Protein AF-0000000085119712 (afdb_homodimer)

Structure (mmCIF, N/CA/C/O backbone):
data_AF-0000000085119712-model_v1
#
loop_
_entity.id
_entity.type
_entity.pdbx_description
1 polymer 'Uroporphyrinogen III synthase HEM4'
#
loop_
_atom_site.group_PDB
_atom_site.id
_atom_site.type_symbol
_atom_site.label_atom_id
_atom_site.label_alt_id
_atom_site.label_comp_id
_atom_site.label_asym_id
_atom_site.label_entity_id
_atom_site.label_seq_id
_atom_site.pdbx_PDB_ins_code
_atom_site.Cartn_x
_atom_site.Cartn_y
_atom_site.Cartn_z
_atom_site.occupancy
_atom_site.B_iso_or_equiv
_atom_site.auth_seq_id
_atom_site.auth_comp_id
_atom_site.auth_asym_id
_atom_site.auth_atom_id
_atom_site.pdbx_PDB_model_num
ATOM 1 N N . MET A 1 1 ? 1.287 48.594 18.984 1 73.12 1 MET A N 1
ATOM 2 C CA . MET A 1 1 ? 0.459 49.469 19.797 1 73.12 1 MET A CA 1
ATOM 3 C C . MET A 1 1 ? 0.789 50.938 19.531 1 73.12 1 MET A C 1
ATOM 5 O O . MET A 1 1 ? 0.25 51.812 20.188 1 73.12 1 MET A O 1
ATOM 9 N N . GLY A 1 2 ? 1.548 51.188 18.562 1 82.94 2 GLY A N 1
ATOM 10 C CA . GLY A 1 2 ? 1.907 52.531 18.125 1 82.94 2 GLY A CA 1
ATOM 11 C C . GLY A 1 2 ? 2.604 53.344 19.219 1 82.94 2 GLY A C 1
ATOM 12 O O . GLY A 1 2 ? 2.367 54.531 19.344 1 82.94 2 GLY A O 1
ATOM 13 N N . LEU A 1 3 ? 3.219 52.688 20.141 1 87.19 3 LEU A N 1
ATOM 14 C CA . LEU A 1 3 ? 3.854 53.312 21.281 1 87.19 3 LEU A CA 1
ATOM 15 C C . LEU A 1 3 ? 4.762 54.469 20.859 1 87.19 3 LEU A C 1
ATOM 17 O O . LEU A 1 3 ? 4.699 55.562 21.422 1 87.19 3 LEU A O 1
ATOM 21 N N . LYS A 1 4 ? 5.562 54.25 19.859 1 89.94 4 LYS A N 1
ATOM 22 C CA . LYS A 1 4 ? 6.496 55.25 19.391 1 89.94 4 LYS A CA 1
ATOM 23 C C . LYS A 1 4 ? 5.754 56.5 18.891 1 89.94 4 LYS A C 1
ATOM 25 O O . LYS A 1 4 ? 6.109 57.625 19.25 1 89.94 4 LYS A O 1
ATOM 30 N N . ARG A 1 5 ? 4.758 56.312 18.172 1 91.12 5 ARG A N 1
ATOM 31 C CA . ARG A 1 5 ? 3.977 57.406 17.625 1 91.12 5 ARG A CA 1
ATOM 32 C C . ARG A 1 5 ? 3.258 58.156 18.734 1 91.12 5 ARG A C 1
ATOM 34 O O . ARG A 1 5 ? 3.168 59.406 18.688 1 91.12 5 ARG A O 1
ATOM 41 N N . TYR A 1 6 ? 2.777 57.406 19.672 1 91.56 6 TYR A N 1
ATOM 42 C CA . TYR A 1 6 ? 2.072 58.031 20.797 1 91.56 6 TYR A CA 1
ATOM 43 C C . TYR A 1 6 ? 3.006 58.938 21.594 1 91.56 6 TYR A C 1
ATOM 45 O O . TYR A 1 6 ? 2.654 60.062 21.938 1 91.56 6 TYR A O 1
ATOM 53 N N . ILE A 1 7 ? 4.223 58.438 21.875 1 91.44 7 ILE A N 1
ATOM 54 C CA . ILE A 1 7 ? 5.191 59.188 22.672 1 91.44 7 ILE A CA 1
ATOM 55 C C . ILE A 1 7 ? 5.594 60.469 21.922 1 91.44 7 ILE A C 1
ATOM 57 O O . ILE A 1 7 ? 5.582 61.562 22.5 1 91.44 7 ILE A O 1
ATOM 61 N N . VAL A 1 8 ? 5.852 60.312 20.672 1 92.19 8 VAL A N 1
ATOM 62 C CA . VAL A 1 8 ? 6.293 61.469 19.875 1 92.19 8 VAL A CA 1
ATOM 63 C C . VAL A 1 8 ? 5.176 62.5 19.812 1 92.19 8 VAL A C 1
ATOM 65 O O . VAL A 1 8 ? 5.414 63.688 20.031 1 92.19 8 VAL A O 1
ATOM 68 N N . SER A 1 9 ? 3.982 62 19.578 1 92.12 9 SER A N 1
ATOM 69 C CA . SER A 1 9 ? 2.848 62.906 19.453 1 92.12 9 SER A CA 1
ATOM 70 C C . SER A 1 9 ? 2.568 63.625 20.781 1 92.12 9 SER A C 1
ATOM 72 O O . SER A 1 9 ? 2.275 64.812 20.797 1 92.12 9 SER A O 1
ATOM 74 N N . THR A 1 10 ? 2.723 62.938 21.875 1 93.12 10 THR A N 1
ATOM 75 C CA . THR A 1 10 ? 2.416 63.531 23.172 1 93.12 10 THR A CA 1
ATOM 76 C C . THR A 1 10 ? 3.512 64.5 23.578 1 93.12 10 THR A C 1
ATOM 78 O O . THR A 1 10 ? 3.23 65.562 24.203 1 93.12 10 THR A O 1
ATOM 81 N N . VAL A 1 11 ? 4.734 64.25 23.266 1 92.81 11 VAL A N 1
ATOM 82 C CA . VAL A 1 11 ? 5.836 65.188 23.578 1 92.81 11 VAL A CA 1
ATOM 83 C C . VAL A 1 11 ? 5.684 66.438 22.766 1 92.81 11 VAL A C 1
ATOM 85 O O . VAL A 1 11 ? 5.828 67.562 23.297 1 92.81 11 VAL A O 1
ATOM 88 N N . ILE A 1 12 ? 5.293 66.312 21.547 1 93.69 12 ILE A N 1
ATOM 89 C CA . ILE A 1 12 ? 5.059 67.5 20.703 1 93.69 12 ILE A CA 1
ATOM 90 C C . ILE A 1 12 ? 3.891 68.312 21.266 1 93.69 12 ILE A C 1
ATOM 92 O O . ILE A 1 12 ? 3.977 69.562 21.375 1 93.69 12 ILE A O 1
ATOM 96 N N . LEU A 1 13 ? 2.863 67.625 21.656 1 93 13 LEU A N 1
ATOM 97 C CA . LEU A 1 13 ? 1.686 68.312 22.219 1 93 13 LEU A CA 1
ATOM 98 C C . LEU A 1 13 ? 2.025 69 23.516 1 93 13 LEU A C 1
ATOM 100 O O . LEU A 1 13 ? 1.56 70.125 23.75 1 93 13 LEU A O 1
ATOM 104 N N . ALA A 1 14 ? 2.879 68.438 24.281 1 92.25 14 ALA A N 1
ATOM 105 C CA . ALA A 1 14 ? 3.291 69.062 25.547 1 92.25 14 ALA A CA 1
ATOM 106 C C . ALA A 1 14 ? 4.098 70.312 25.312 1 92.25 14 ALA A C 1
ATOM 108 O O . ALA A 1 14 ? 3.879 71.312 25.984 1 92.25 14 ALA A O 1
ATOM 109 N N . ILE A 1 15 ? 4.926 70.312 24.359 1 91.81 15 ILE A N 1
ATOM 110 C CA . ILE A 1 15 ? 5.766 71.438 24.031 1 91.81 15 ILE A CA 1
ATOM 111 C C . ILE A 1 15 ? 4.898 72.562 23.484 1 91.81 15 ILE A C 1
ATOM 113 O O . ILE A 1 15 ? 5.035 73.75 23.906 1 91.81 15 ILE A O 1
ATOM 117 N N . LEU A 1 16 ? 3.971 72.25 22.703 1 92.19 16 LEU A N 1
ATOM 118 C CA . LEU A 1 16 ? 3.074 73.25 22.125 1 92.19 16 LEU A CA 1
ATOM 119 C C . LEU A 1 16 ? 2.17 73.812 23.188 1 92.19 16 LEU A C 1
ATOM 121 O O . LEU A 1 16 ? 1.977 75.062 23.219 1 92.19 16 LEU A O 1
ATOM 125 N N . LEU A 1 17 ? 1.695 73 24.031 1 90.88 17 LEU A N 1
ATOM 126 C CA . LEU A 1 17 ? 0.814 73.438 25.109 1 90.88 17 LEU A CA 1
ATOM 127 C C . LEU A 1 17 ? 1.568 74.312 26.078 1 90.88 17 LEU A C 1
ATOM 129 O O . LEU A 1 17 ? 1.065 75.375 26.469 1 90.88 17 LEU A O 1
ATOM 133 N N . PHE A 1 18 ? 2.791 74 26.359 1 88.62 18 PHE A N 1
ATOM 134 C CA . PHE A 1 18 ? 3.6 74.75 27.281 1 88.62 18 PHE A CA 1
ATOM 135 C C . PHE A 1 18 ? 3.971 76.125 26.641 1 88.62 18 PHE A C 1
ATOM 137 O O . PHE A 1 18 ? 3.881 77.188 27.281 1 88.62 18 PHE A O 1
ATOM 144 N N . GLY A 1 19 ? 4.309 76.062 25.484 1 88.81 19 GLY A N 1
ATOM 145 C CA . GLY A 1 19 ? 4.613 77.312 24.766 1 88.81 19 GLY A CA 1
ATOM 146 C C . GLY A 1 19 ? 3.426 78.25 24.656 1 88.81 19 GLY A C 1
ATOM 147 O O . GLY A 1 19 ? 3.559 79.438 24.859 1 88.81 19 GLY A O 1
ATOM 148 N N . PHE A 1 20 ? 2.328 77.625 24.391 1 89.31 20 PHE A N 1
ATOM 149 C CA . PHE A 1 20 ? 1.101 78.438 24.297 1 89.31 20 PHE A CA 1
ATOM 150 C C . PHE A 1 20 ? 0.769 79.062 25.641 1 89.31 20 PHE A C 1
ATOM 152 O O . PHE A 1 20 ? 0.523 80.25 25.703 1 89.31 20 PHE A O 1
ATOM 159 N N . LEU A 1 21 ? 0.922 78.312 26.703 1 88.19 21 LEU A N 1
ATOM 160 C CA . LEU A 1 21 ? 0.616 78.875 28.031 1 88.19 21 LEU A CA 1
ATOM 161 C C . LEU A 1 21 ? 1.631 79.875 28.469 1 88.19 21 LEU A C 1
ATOM 163 O O . LEU A 1 21 ? 1.271 80.875 29.109 1 88.19 21 LEU A O 1
ATOM 167 N N . TYR A 1 22 ? 2.809 79.688 28.016 1 85.88 22 TYR A N 1
ATOM 168 C CA . TYR A 1 22 ? 3.861 80.625 28.359 1 85.88 22 TYR A CA 1
ATOM 169 C C . TYR A 1 22 ? 3.664 82 27.625 1 85.88 22 TYR A C 1
ATOM 171 O O . TYR A 1 22 ? 3.898 83.062 28.188 1 85.88 22 TYR A O 1
ATOM 179 N N . SER A 1 23 ? 3.164 81.875 26.5 1 86.38 23 SER A N 1
ATOM 180 C CA . SER A 1 23 ? 2.959 83.062 25.672 1 86.38 23 SER A CA 1
ATOM 181 C C . SER A 1 23 ? 1.828 83.938 26.219 1 86.38 23 SER A C 1
ATOM 183 O O . SER A 1 23 ? 1.757 85.125 25.938 1 86.38 23 SER A O 1
ATOM 185 N N . LEU A 1 24 ? 1.062 83.312 27 1 84.81 24 LEU A N 1
ATOM 186 C CA . LEU A 1 24 ? -0.079 84.062 27.547 1 84.81 24 LEU A CA 1
ATOM 187 C C . LEU A 1 24 ? 0.337 84.875 28.766 1 84.81 24 LEU A C 1
ATOM 189 O O . LEU A 1 24 ? -0.442 85.688 29.25 1 84.81 24 LEU A O 1
ATOM 193 N N . GLU A 1 25 ? 1.613 84.75 29.188 1 84.69 25 GLU A N 1
ATOM 194 C CA . GLU A 1 25 ? 2.168 85.5 30.312 1 84.69 25 GLU A CA 1
ATOM 195 C C . GLU A 1 25 ? 1.183 85.562 31.469 1 84.69 25 GLU A C 1
ATOM 197 O O . GLU A 1 25 ? 0.851 86.625 31.953 1 84.69 25 GLU A O 1
ATOM 202 N N . LEU A 1 26 ? 0.771 84.438 32.031 1 83.38 26 LEU A N 1
ATOM 203 C CA . LEU A 1 26 ? -0.317 84.312 33 1 83.38 26 LEU A CA 1
ATOM 204 C C . LEU A 1 26 ? 0.149 84.688 34.406 1 83.38 26 LEU A C 1
ATOM 206 O O . LEU A 1 26 ? -0.64 84.625 35.375 1 83.38 26 LEU A O 1
ATOM 210 N N . GLY A 1 27 ? 1.383 85 34.625 1 87 27 GLY A N 1
ATOM 211 C CA . GLY A 1 27 ? 1.903 85.375 35.938 1 87 27 GLY A CA 1
ATOM 212 C C . GLY A 1 27 ? 2.203 84.125 36.812 1 87 27 GLY A C 1
ATOM 213 O O . GLY A 1 27 ? 2.395 83.062 36.281 1 87 27 GLY A O 1
ATOM 214 N N . ASP A 1 28 ? 2.414 84.438 38.094 1 88.81 28 ASP A N 1
ATOM 215 C CA . ASP A 1 28 ? 2.771 83.375 39.031 1 88.81 28 ASP A CA 1
ATOM 216 C C . ASP A 1 28 ? 1.622 83.062 40 1 88.81 28 ASP A C 1
ATOM 218 O O . ASP A 1 28 ? 0.732 83.938 40.188 1 88.81 28 ASP A O 1
ATOM 222 N N . TYR A 1 29 ? 1.614 81.875 40.344 1 84 29 TYR A N 1
ATOM 223 C CA . TYR A 1 29 ? 0.637 81.438 41.344 1 84 29 TYR A CA 1
ATOM 224 C C . TYR A 1 29 ? 1.302 80.625 42.469 1 84 29 TYR A C 1
ATOM 226 O O . TYR A 1 29 ? 2.184 79.812 42.188 1 84 29 TYR A O 1
ATOM 234 N N . GLU A 1 30 ? 0.946 81 43.719 1 86.56 30 GLU A N 1
ATOM 235 C CA . GLU A 1 30 ? 1.506 80.312 44.875 1 86.56 30 GLU A CA 1
ATOM 236 C C . GLU A 1 30 ? 0.535 79.312 45.438 1 86.56 30 GLU A C 1
ATOM 238 O O . GLU A 1 30 ? -0.623 79.625 45.719 1 86.56 30 GLU A O 1
ATOM 243 N N . ILE A 1 31 ? 0.953 78.062 45.531 1 81.25 31 ILE A N 1
ATOM 244 C CA . ILE A 1 31 ? 0.155 77 46.125 1 81.25 31 ILE A CA 1
ATOM 245 C C . ILE A 1 31 ? 0.813 76.562 47.406 1 81.25 31 ILE A C 1
ATOM 247 O O . ILE A 1 31 ? 2.021 76.312 47.469 1 81.25 31 ILE A O 1
ATOM 251 N N . SER A 1 32 ? 0.054 76.562 48.562 1 83 32 SER A N 1
ATOM 252 C CA . SER A 1 32 ? 0.525 76.062 49.844 1 83 32 SER A CA 1
ATOM 253 C C . SER A 1 32 ? -0.053 74.688 50.125 1 83 32 SER A C 1
ATOM 255 O O . SER A 1 32 ? -1.272 74.5 50.188 1 83 32 SER A O 1
ATOM 257 N N . LEU A 1 33 ? 0.921 73.75 50.094 1 78.44 33 LEU A N 1
ATOM 258 C CA . LEU A 1 33 ? 0.519 72.375 50.344 1 78.44 33 LEU A CA 1
ATOM 259 C C . LEU A 1 33 ? 1.268 71.812 51.531 1 78.44 33 LEU A C 1
ATOM 261 O O . LEU A 1 33 ? 2.5 71.75 51.562 1 78.44 33 LEU A O 1
ATOM 265 N N . PHE A 1 34 ? 0.453 71.438 52.531 1 82.25 34 PHE A N 1
ATOM 266 C CA . PHE A 1 34 ? 0.978 70.75 53.719 1 82.25 34 PHE A CA 1
ATOM 267 C C . PHE A 1 34 ? 2.098 71.562 54.375 1 82.25 34 PHE A C 1
ATOM 269 O O . PHE A 1 34 ? 3.145 71.062 54.719 1 82.25 34 PHE A O 1
ATOM 276 N N . GLY A 1 35 ? 2.074 72.75 54.438 1 82.5 35 GLY A N 1
ATOM 277 C CA . GLY A 1 35 ? 3.033 73.562 55.094 1 82.5 35 GLY A CA 1
ATOM 278 C C . GLY A 1 35 ? 4.125 74.062 54.156 1 82.5 35 GLY A C 1
ATOM 279 O O . GLY A 1 35 ? 4.969 74.875 54.562 1 82.5 35 GLY A O 1
ATOM 280 N N . TYR A 1 36 ? 4.191 73.562 53.031 1 87.38 36 TYR A N 1
ATOM 281 C CA . TYR A 1 36 ? 5.16 74 52.031 1 87.38 36 TYR A CA 1
ATOM 282 C C . TYR A 1 36 ? 4.496 74.875 51 1 87.38 36 TYR A C 1
ATOM 284 O O . TYR A 1 36 ? 3.408 74.625 50.5 1 87.38 36 TYR A O 1
ATOM 292 N N . SER A 1 37 ? 5.055 76.125 50.875 1 88.38 37 SER A N 1
ATOM 293 C CA . SER A 1 37 ? 4.52 77.062 49.906 1 88.38 37 SER A CA 1
ATOM 294 C C . SER A 1 37 ? 5.469 77.25 48.719 1 88.38 37 SER A C 1
ATOM 296 O O . SER A 1 37 ? 6.672 77.438 48.875 1 88.38 37 SER A O 1
ATOM 298 N N . GLN A 1 38 ? 4.961 77 47.469 1 88.31 38 GLN A N 1
ATOM 299 C CA . GLN A 1 38 ? 5.766 77.062 46.25 1 88.31 38 GLN A CA 1
ATOM 300 C C . GLN A 1 38 ? 5.121 78.062 45.25 1 88.31 38 GLN A C 1
ATOM 302 O O . GLN A 1 38 ? 3.934 77.938 44.938 1 88.31 38 GLN A O 1
ATOM 307 N N . ILE A 1 39 ? 5.914 79 44.812 1 90.81 39 ILE A N 1
ATOM 308 C CA . ILE A 1 39 ? 5.465 79.938 43.781 1 90.81 39 ILE A CA 1
ATOM 309 C C . ILE A 1 39 ? 5.996 79.5 42.406 1 90.81 39 ILE A C 1
ATOM 311 O O . ILE A 1 39 ? 7.211 79.438 42.219 1 90.81 39 ILE A O 1
ATOM 315 N N . LEU A 1 40 ? 5.039 79.125 41.562 1 89.38 40 LEU A N 1
ATOM 316 C CA . LEU A 1 40 ? 5.398 78.812 40.188 1 89.38 40 LEU A CA 1
ATOM 317 C C . LEU A 1 40 ? 4.531 79.562 39.188 1 89.38 40 LEU A C 1
ATOM 319 O O . LEU A 1 40 ? 3.443 80 39.531 1 89.38 40 LEU A O 1
ATOM 323 N N . PRO A 1 41 ? 5.18 79.625 37.906 1 88.88 41 PRO A N 1
ATOM 324 C CA . PRO A 1 41 ? 4.324 80.188 36.875 1 88.88 41 PRO A CA 1
ATOM 325 C C . PRO A 1 41 ? 3.043 79.375 36.656 1 88.88 41 PRO A C 1
ATOM 327 O O . PRO A 1 41 ? 3.059 78.125 36.75 1 88.88 41 PRO A O 1
ATOM 330 N N . VAL A 1 42 ? 1.907 80.125 36.438 1 84.5 42 VAL A N 1
ATOM 331 C CA . VAL A 1 42 ? 0.614 79.438 36.188 1 84.5 42 VAL A CA 1
ATOM 332 C C . VAL A 1 42 ? 0.735 78.438 35.062 1 84.5 42 VAL A C 1
ATOM 334 O O . VAL A 1 42 ? 0.124 77.375 35.125 1 84.5 42 VAL A O 1
ATOM 337 N N . SER A 1 43 ? 1.583 78.812 34.156 1 86.12 43 SER A N 1
ATOM 338 C CA . SER A 1 43 ? 1.785 77.875 33.031 1 86.12 43 SER A CA 1
ATOM 339 C C . SER A 1 43 ? 2.332 76.562 33.469 1 86.12 43 SER A C 1
ATOM 341 O O . SER A 1 43 ? 1.95 75.5 32.938 1 86.12 43 SER A O 1
ATOM 343 N N . VAL A 1 44 ? 3.051 76.5 34.5 1 88.81 44 VAL A N 1
ATOM 344 C CA . VAL A 1 44 ? 3.652 75.312 35 1 88.81 44 VAL A CA 1
ATOM 345 C C . VAL A 1 44 ? 2.604 74.5 35.781 1 88.81 44 VAL A C 1
ATOM 347 O O . VAL A 1 44 ? 2.518 73.25 35.625 1 88.81 44 VAL A O 1
ATOM 350 N N . TRP A 1 45 ? 1.756 75.125 36.469 1 86.38 45 TRP A N 1
ATOM 351 C CA . TRP A 1 45 ? 0.715 74.438 37.219 1 86.38 45 TRP A CA 1
ATOM 352 C C . TRP A 1 45 ? -0.285 73.75 36.281 1 86.38 45 TRP A C 1
ATOM 354 O O . TRP A 1 45 ? -0.763 72.688 36.562 1 86.38 45 TRP A O 1
ATOM 364 N N . ILE A 1 46 ? -0.52 74.375 35.188 1 86.44 46 ILE A N 1
ATOM 365 C CA . ILE A 1 46 ? -1.518 73.875 34.25 1 86.44 46 ILE A CA 1
ATOM 366 C C . ILE A 1 46 ? -0.98 72.625 33.531 1 86.44 46 ILE A C 1
ATOM 368 O O . ILE A 1 46 ? -1.724 71.688 33.281 1 86.44 46 ILE A O 1
ATOM 372 N N . ILE A 1 47 ? 0.251 72.5 33.406 1 91.25 47 ILE A N 1
ATOM 373 C CA . ILE A 1 47 ? 0.799 71.438 32.562 1 91.25 47 ILE A CA 1
ATOM 374 C C . ILE A 1 47 ? 1.141 70.25 33.438 1 91.25 47 ILE A C 1
ATOM 376 O O . ILE A 1 47 ? 1.291 69.125 32.938 1 91.25 47 ILE A O 1
ATOM 380 N N . LEU A 1 48 ? 1.225 70.375 34.688 1 90.75 48 LEU A N 1
ATOM 381 C CA . LEU A 1 48 ? 1.688 69.312 35.594 1 90.75 48 LEU A CA 1
ATOM 382 C C . LEU A 1 48 ? 0.766 68.125 35.5 1 90.75 48 LEU A C 1
ATOM 384 O O . LEU A 1 48 ? 1.229 67 35.344 1 90.75 48 LEU A O 1
ATOM 388 N N . PRO A 1 49 ? -0.593 68.312 35.531 1 91 49 PRO A N 1
ATOM 389 C CA . PRO A 1 49 ? -1.469 67.125 35.406 1 91 49 PRO A CA 1
ATOM 390 C C . PRO A 1 49 ? -1.374 66.438 34.062 1 91 49 PRO A C 1
ATOM 392 O O . PRO A 1 49 ? -1.487 65.25 33.938 1 91 49 PRO A O 1
ATOM 395 N N . PHE A 1 50 ? -1.178 67.25 33.125 1 92.81 50 PHE A N 1
ATOM 396 C CA . PHE A 1 50 ? -0.985 66.75 31.766 1 92.81 50 PHE A CA 1
ATOM 397 C C . PHE A 1 50 ? 0.222 65.812 31.719 1 92.81 50 PHE A C 1
ATOM 399 O O . PHE A 1 50 ? 0.132 64.688 31.188 1 92.81 50 PHE A O 1
ATOM 406 N N . LEU A 1 51 ? 1.34 66.188 32.312 1 93.69 51 LEU A N 1
ATOM 407 C CA . LEU A 1 51 ? 2.566 65.375 32.312 1 93.69 51 LEU A CA 1
ATOM 408 C C . LEU A 1 51 ? 2.406 64.125 33.125 1 93.69 51 LEU A C 1
ATOM 410 O O . LEU A 1 51 ? 2.908 63.062 32.719 1 93.69 51 LEU A O 1
ATOM 414 N N . PHE A 1 52 ? 1.696 64.25 34.156 1 93.06 52 PHE A N 1
ATOM 415 C CA . PHE A 1 52 ? 1.447 63.094 35 1 93.06 52 PHE A CA 1
ATOM 416 C C . PHE A 1 52 ? 0.658 62.031 34.219 1 93.06 52 PHE A C 1
ATOM 418 O O . PHE A 1 52 ? 1.022 60.844 34.219 1 93.06 52 PHE A O 1
ATOM 425 N N . LEU A 1 53 ? -0.344 62.469 33.562 1 93.81 53 LEU A N 1
ATOM 426 C CA . LEU A 1 53 ? -1.16 61.531 32.781 1 93.81 53 LEU A CA 1
ATOM 427 C C . LEU A 1 53 ? -0.355 60.906 31.641 1 93.81 53 LEU A C 1
ATOM 429 O O . LEU A 1 53 ? -0.498 59.719 31.344 1 93.81 53 LEU A O 1
ATOM 433 N N . ALA A 1 54 ? 0.419 61.719 31.047 1 94.31 54 ALA A N 1
ATOM 434 C CA . ALA A 1 54 ? 1.242 61.219 29.938 1 94.31 54 ALA A CA 1
ATOM 435 C C . ALA A 1 54 ? 2.17 60.094 30.406 1 94.31 54 ALA A C 1
ATOM 437 O O . ALA A 1 54 ? 2.258 59.062 29.766 1 94.31 54 ALA A O 1
ATOM 438 N N . ILE A 1 55 ? 2.805 60.219 31.547 1 94.25 55 ILE A N 1
ATOM 439 C CA . ILE A 1 55 ? 3.729 59.219 32.062 1 94.25 55 ILE A CA 1
ATOM 440 C C . ILE A 1 55 ? 2.965 57.969 32.438 1 94.25 55 ILE A C 1
ATOM 442 O O . ILE A 1 55 ? 3.404 56.844 32.125 1 94.25 55 ILE A O 1
ATOM 446 N N . ALA A 1 56 ? 1.852 58.125 33.031 1 93.12 56 ALA A N 1
ATOM 447 C CA . ALA A 1 56 ? 1.016 57 33.375 1 93.12 56 ALA A CA 1
ATOM 448 C C . ALA A 1 56 ? 0.583 56.219 32.125 1 93.12 56 ALA A C 1
ATOM 450 O O . ALA A 1 56 ? 0.548 55 32.125 1 93.12 56 ALA A O 1
ATOM 451 N N . THR A 1 57 ? 0.288 56.969 31.109 1 92.62 57 THR A N 1
ATOM 452 C CA . THR A 1 57 ? -0.134 56.344 29.844 1 92.62 57 THR A CA 1
ATOM 453 C C . THR A 1 57 ? 1.028 55.594 29.188 1 92.62 57 THR A C 1
ATOM 455 O O . THR A 1 57 ? 0.846 54.531 28.641 1 92.62 57 THR A O 1
ATOM 458 N N . TYR A 1 58 ? 2.205 56.188 29.281 1 93.31 58 TYR A N 1
ATOM 459 C CA . TYR A 1 58 ? 3.373 55.5 28.734 1 93.31 58 TYR A CA 1
ATOM 460 C C . TYR A 1 58 ? 3.557 54.156 29.406 1 93.31 58 TYR A C 1
ATOM 462 O O . TYR A 1 58 ? 3.801 53.156 28.734 1 93.31 58 TYR A O 1
ATOM 470 N N . LEU A 1 59 ? 3.41 54.125 30.688 1 92.94 59 LEU A N 1
ATOM 471 C CA . LEU A 1 59 ? 3.568 52.906 31.438 1 92.94 59 LEU A CA 1
ATOM 472 C C . LEU A 1 59 ? 2.508 51.875 31.031 1 92.94 59 LEU A C 1
ATOM 474 O O . LEU A 1 59 ? 2.809 50.688 30.859 1 92.94 59 LEU A O 1
ATOM 478 N N . HIS A 1 60 ? 1.312 52.344 30.891 1 91.38 60 HIS A N 1
ATOM 479 C CA . HIS A 1 60 ? 0.208 51.469 30.453 1 91.38 60 HIS A CA 1
ATOM 480 C C . HIS A 1 60 ? 0.474 50.875 29.078 1 91.38 60 HIS A C 1
ATOM 482 O O . HIS A 1 60 ? 0.312 49.688 28.875 1 91.38 60 HIS A O 1
ATOM 488 N N . LEU A 1 61 ? 0.916 51.688 28.156 1 90.38 61 LEU A N 1
ATOM 489 C CA . LEU A 1 61 ? 1.168 51.25 26.781 1 90.38 61 LEU A CA 1
ATOM 490 C C . LEU A 1 61 ? 2.361 50.312 26.734 1 90.38 61 LEU A C 1
ATOM 492 O O . LEU A 1 61 ? 2.35 49.312 26 1 90.38 61 LEU A O 1
ATOM 496 N N . PHE A 1 62 ? 3.326 50.625 27.562 1 91.69 62 PHE A N 1
ATOM 497 C CA . PHE A 1 62 ? 4.504 49.75 27.625 1 91.69 62 PHE A CA 1
ATOM 498 C C . PHE A 1 62 ? 4.133 48.375 28.125 1 91.69 62 PHE A C 1
ATOM 500 O O . PHE A 1 62 ? 4.57 47.344 27.562 1 91.69 62 PHE A O 1
ATOM 507 N N . PHE A 1 63 ? 3.33 48.312 29.094 1 91.06 63 PHE A N 1
ATOM 508 C CA . PHE A 1 63 ? 2.904 47.031 29.672 1 91.06 63 PHE A CA 1
ATOM 509 C C . PHE A 1 63 ? 2.172 46.188 28.641 1 91.06 63 PHE A C 1
ATOM 511 O O . PHE A 1 63 ? 2.516 45.031 28.422 1 91.06 63 PHE A O 1
ATOM 518 N N . TYR A 1 64 ? 1.276 46.75 27.906 1 90.38 64 TYR A N 1
ATOM 519 C CA . TYR A 1 64 ? 0.464 45.969 26.984 1 90.38 64 TYR A CA 1
ATOM 520 C C . TYR A 1 64 ? 1.228 45.688 25.688 1 90.38 64 TYR A C 1
ATOM 522 O O . TYR A 1 64 ? 0.954 44.688 25 1 90.38 64 TYR A O 1
ATOM 530 N N . ALA A 1 65 ? 2.174 46.5 25.359 1 89.12 65 ALA A N 1
ATOM 531 C CA . A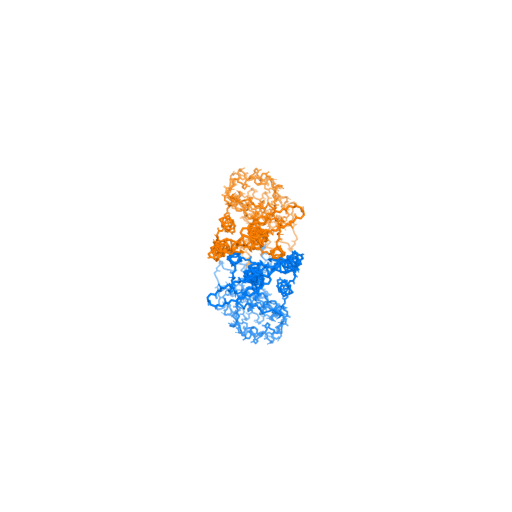LA A 1 65 ? 3.068 46.188 24.25 1 89.12 65 ALA A CA 1
ATOM 532 C C . ALA A 1 65 ? 3.891 44.938 24.547 1 89.12 65 ALA A C 1
ATOM 534 O O . ALA A 1 65 ? 4.094 44.094 23.688 1 89.12 65 ALA A O 1
ATOM 535 N N . ALA A 1 66 ? 4.316 44.781 25.797 1 92.5 66 ALA A N 1
ATOM 536 C CA . ALA A 1 66 ? 5.055 43.625 26.234 1 92.5 66 ALA A CA 1
ATOM 537 C C . ALA A 1 66 ? 4.18 42.375 26.188 1 92.5 66 ALA A C 1
ATOM 539 O O . ALA A 1 66 ? 4.605 41.312 25.688 1 92.5 66 ALA A O 1
ATOM 540 N N . CYS A 1 67 ? 2.936 42.531 26.609 1 89.88 67 CYS A N 1
ATOM 541 C CA . CYS A 1 67 ? 2 41.438 26.562 1 89.88 67 CYS A CA 1
ATOM 542 C C . CYS A 1 67 ? 1.79 40.969 25.125 1 89.88 67 CYS A C 1
ATOM 544 O O . CYS A 1 67 ? 1.826 39.75 24.844 1 89.88 67 CYS A O 1
ATOM 546 N N . ASP A 1 68 ? 1.649 41.906 24.219 1 89.12 68 ASP A N 1
ATOM 547 C CA . ASP A 1 68 ? 1.421 41.594 22.812 1 89.12 68 ASP A CA 1
ATOM 548 C C . ASP A 1 68 ? 2.641 40.906 22.188 1 89.12 68 ASP A C 1
ATOM 550 O O . ASP A 1 68 ? 2.5 40 21.375 1 89.12 68 ASP A O 1
ATOM 554 N N . PHE A 1 69 ? 3.736 41.406 22.578 1 90.19 69 PHE A N 1
ATOM 555 C CA . PHE A 1 69 ? 4.977 40.781 22.109 1 90.19 69 PHE A CA 1
ATOM 556 C C . PHE A 1 69 ? 5.039 39.312 22.484 1 90.19 69 PHE A C 1
ATOM 558 O O . PHE A 1 69 ? 5.348 38.469 21.641 1 90.19 69 PHE A O 1
ATOM 565 N N . PHE A 1 70 ? 4.691 38.938 23.672 1 94 70 PHE A N 1
ATOM 566 C CA . PHE A 1 70 ? 4.75 37.562 24.141 1 94 70 PHE A CA 1
ATOM 567 C C . PHE A 1 70 ? 3.717 36.688 23.422 1 94 70 PHE A C 1
ATOM 569 O O . PHE A 1 70 ? 3.975 35.531 23.125 1 94 70 PHE A O 1
ATOM 576 N N . LYS A 1 71 ? 2.578 37.281 23.172 1 91.75 71 LYS A N 1
ATOM 577 C CA . LYS A 1 71 ? 1.556 36.531 22.438 1 91.75 71 LYS A CA 1
ATOM 578 C C . LYS A 1 71 ? 2.031 36.188 21.016 1 91.75 71 LYS A C 1
ATOM 580 O O . LYS A 1 71 ? 1.873 35.062 20.562 1 91.75 71 LYS A O 1
ATOM 585 N N . LYS A 1 72 ? 2.629 37.156 20.375 1 92.19 72 LYS A N 1
ATOM 586 C CA . LYS A 1 72 ? 3.154 36.938 19.031 1 92.19 72 LYS A CA 1
ATOM 587 C C . LYS A 1 72 ? 4.309 35.938 19.031 1 92.19 72 LYS A C 1
ATOM 589 O O . LYS A 1 72 ? 4.43 35.125 18.125 1 92.19 72 LYS A O 1
ATOM 594 N N . TRP A 1 73 ? 5.07 36.094 20.047 1 94.62 73 TRP A N 1
ATOM 595 C CA . TRP A 1 73 ? 6.184 35.188 20.219 1 94.62 73 TRP A CA 1
ATOM 596 C C . TRP A 1 73 ? 5.68 33.75 20.391 1 94.62 73 TRP A C 1
ATOM 598 O O . TRP A 1 73 ? 6.219 32.812 19.781 1 94.62 73 TRP A O 1
ATOM 608 N N . ALA A 1 74 ? 4.664 33.5 21.125 1 95.38 74 ALA A N 1
ATOM 609 C CA . ALA A 1 74 ? 4.078 32.188 21.344 1 95.38 74 ALA A CA 1
ATOM 610 C C . ALA A 1 74 ? 3.566 31.562 20.047 1 95.38 74 ALA A C 1
ATOM 612 O O . ALA A 1 74 ? 3.793 30.391 19.766 1 95.38 74 ALA A O 1
ATOM 613 N N . VAL A 1 75 ? 2.949 32.312 19.266 1 94.94 75 VAL A N 1
ATOM 614 C CA . VAL A 1 75 ? 2.418 31.859 18 1 94.94 75 VAL A CA 1
ATOM 615 C C . VAL A 1 75 ? 3.568 31.453 17.078 1 94.94 75 VAL A C 1
ATOM 617 O O . VAL A 1 75 ? 3.506 30.422 16.406 1 94.94 75 VAL A O 1
ATOM 620 N N . SER A 1 76 ? 4.59 32.344 17.047 1 95.81 76 SER A N 1
ATOM 621 C CA . SER A 1 76 ? 5.746 32.062 16.203 1 95.81 76 SER A CA 1
ATOM 622 C C . SER A 1 76 ? 6.445 30.781 16.625 1 95.81 76 SER A C 1
ATOM 624 O O . SER A 1 76 ? 6.809 29.953 15.789 1 95.81 76 SER A O 1
ATOM 626 N N . LYS A 1 77 ? 6.609 30.641 17.891 1 96.38 77 LYS A N 1
ATOM 627 C CA . LYS A 1 77 ? 7.242 29.438 18.406 1 96.38 77 LYS A CA 1
ATOM 628 C C . LYS A 1 77 ? 6.402 28.188 18.094 1 96.38 77 LYS A C 1
ATOM 630 O O . LYS A 1 77 ? 6.941 27.156 17.719 1 96.38 77 LYS A O 1
ATOM 635 N N . ASP A 1 78 ? 5.117 28.297 18.266 1 97.38 78 ASP A N 1
ATOM 636 C CA . ASP A 1 78 ? 4.215 27.203 17.953 1 97.38 78 ASP A CA 1
ATOM 637 C C . ASP A 1 78 ? 4.277 26.828 16.469 1 97.38 78 ASP A C 1
ATOM 639 O O . ASP A 1 78 ? 4.203 25.656 16.109 1 97.38 78 ASP A O 1
ATOM 643 N N . HIS A 1 79 ? 4.355 27.844 15.648 1 97.06 79 HIS A N 1
ATOM 644 C CA . HIS A 1 79 ? 4.512 27.609 14.219 1 97.06 79 HIS A CA 1
ATOM 645 C C . HIS A 1 79 ? 5.758 26.766 13.93 1 97.06 79 HIS A C 1
ATOM 647 O O . HIS A 1 79 ? 5.691 25.781 13.188 1 97.06 79 HIS A O 1
ATOM 653 N N . GLU A 1 80 ? 6.84 27.156 14.508 1 96.62 80 GLU A N 1
ATOM 654 C CA . GLU A 1 80 ? 8.094 26.422 14.344 1 96.62 80 GLU A CA 1
ATOM 655 C C . GLU A 1 80 ? 7.977 25 14.883 1 96.62 80 GLU A C 1
ATOM 657 O O . GLU A 1 80 ? 8.43 24.047 14.242 1 96.62 80 GLU A O 1
ATOM 662 N N . THR A 1 81 ? 7.406 24.891 16.016 1 97 81 THR A N 1
ATOM 663 C CA . THR A 1 81 ? 7.219 23.594 16.656 1 97 81 THR A CA 1
ATOM 664 C C . THR A 1 81 ? 6.359 22.688 15.781 1 97 81 THR A C 1
ATOM 666 O O . THR A 1 81 ? 6.598 21.469 15.703 1 97 81 THR A O 1
ATOM 669 N N . MET A 1 82 ? 5.34 23.266 15.188 1 97.31 82 MET A N 1
ATOM 670 C CA . MET A 1 82 ? 4.477 22.5 14.305 1 97.31 82 MET A CA 1
ATOM 671 C C . MET A 1 82 ? 5.27 21.922 13.133 1 97.31 82 MET A C 1
ATOM 673 O O . MET A 1 82 ? 5.098 20.75 12.781 1 97.31 82 MET A O 1
ATOM 677 N N . ILE A 1 83 ? 6.133 22.703 12.547 1 96.88 83 ILE A N 1
ATOM 678 C CA . ILE A 1 83 ? 6.957 22.25 11.438 1 96.88 83 ILE A CA 1
ATOM 679 C C . ILE A 1 83 ? 7.895 21.141 11.906 1 96.88 83 ILE A C 1
ATOM 681 O O . ILE A 1 83 ? 8.094 20.156 11.203 1 96.88 83 ILE A O 1
ATOM 685 N N . GLU A 1 84 ? 8.43 21.344 13.086 1 96.12 84 GLU A N 1
ATOM 686 C CA . GLU A 1 84 ? 9.281 20.297 13.664 1 96.12 84 GLU A CA 1
ATOM 687 C C . GLU A 1 84 ? 8.508 19 13.867 1 96.12 84 GLU A C 1
ATOM 689 O O . GLU A 1 84 ? 9.039 17.922 13.641 1 96.12 84 GLU A O 1
ATOM 694 N N . PHE A 1 85 ? 7.324 19.109 14.305 1 96.75 85 PHE A N 1
ATOM 695 C CA . PHE A 1 85 ? 6.449 17.953 14.477 1 96.75 85 PHE A CA 1
ATOM 696 C C . PHE A 1 85 ? 6.234 17.234 13.156 1 96.75 85 PHE A C 1
ATOM 698 O O . PHE A 1 85 ? 6.355 16.016 13.078 1 96.75 85 PHE A O 1
ATOM 705 N N . ILE A 1 86 ? 5.906 17.984 12.125 1 97.06 86 ILE A N 1
ATOM 706 C CA . ILE A 1 86 ? 5.691 17.406 10.805 1 97.06 86 ILE A CA 1
ATOM 707 C C . ILE A 1 86 ? 6.957 16.688 10.344 1 97.06 86 ILE A C 1
ATOM 709 O O . ILE A 1 86 ? 6.891 15.562 9.828 1 97.06 86 ILE A O 1
ATOM 713 N N . ASN A 1 87 ? 8.055 17.359 10.578 1 96 87 ASN A N 1
ATOM 714 C CA . ASN A 1 87 ? 9.344 16.766 10.242 1 96 87 ASN A CA 1
ATOM 715 C C . ASN A 1 87 ? 9.555 15.43 10.969 1 96 87 ASN A C 1
ATOM 717 O O . ASN A 1 87 ? 9.961 14.445 10.352 1 96 87 ASN A O 1
ATOM 721 N N . ALA A 1 88 ? 9.297 15.414 12.211 1 95 88 ALA A N 1
ATOM 722 C CA . ALA A 1 88 ? 9.438 14.211 13.023 1 95 88 ALA A CA 1
ATOM 723 C C . ALA A 1 88 ? 8.5 13.109 12.531 1 95 88 ALA A C 1
ATOM 725 O O . ALA A 1 88 ? 8.891 11.938 12.453 1 95 88 ALA A O 1
ATOM 726 N N . GLN A 1 89 ? 7.277 13.469 12.219 1 94.75 89 GLN A N 1
ATOM 727 C CA . GLN A 1 89 ? 6.301 12.5 11.719 1 94.75 89 GLN A CA 1
ATOM 728 C C . GLN A 1 89 ? 6.77 11.859 10.422 1 94.75 89 GLN A C 1
ATOM 730 O O . GLN A 1 89 ? 6.621 10.656 10.227 1 94.75 89 GLN A O 1
ATOM 735 N N . LEU A 1 90 ? 7.363 12.617 9.555 1 95.94 90 LEU A N 1
ATOM 736 C CA . LEU A 1 90 ? 7.848 12.125 8.273 1 95.94 90 LEU A CA 1
ATOM 737 C C . LEU A 1 90 ? 9.016 11.156 8.469 1 95.94 90 LEU A C 1
ATOM 739 O O . LEU A 1 90 ? 9.219 10.258 7.656 1 95.94 90 LEU A O 1
ATOM 743 N N . LEU A 1 91 ? 9.688 11.297 9.555 1 94.75 91 LEU A N 1
ATOM 744 C CA . LEU A 1 91 ? 10.836 10.445 9.844 1 94.75 91 LEU A CA 1
ATOM 745 C C . LEU A 1 91 ? 10.422 9.258 10.719 1 94.75 91 LEU A C 1
ATOM 747 O O . LEU A 1 91 ? 11.273 8.461 11.125 1 94.75 91 LEU A O 1
ATOM 751 N N . GLY A 1 92 ? 9.164 9.211 11.07 1 91.25 92 GLY A N 1
ATOM 752 C CA . GLY A 1 92 ? 8.641 8.109 11.867 1 91.25 92 GLY A CA 1
ATOM 753 C C . GLY A 1 92 ? 8.969 8.234 13.344 1 91.25 92 GLY A C 1
ATOM 754 O O . GLY A 1 92 ? 9.016 7.234 14.055 1 91.25 92 GLY A O 1
ATOM 755 N N . LYS A 1 93 ? 9.219 9.43 13.742 1 91.38 93 LYS A N 1
ATOM 756 C CA . LYS A 1 93 ? 9.562 9.672 15.141 1 91.38 93 LYS A CA 1
ATOM 757 C C . LYS A 1 93 ? 8.352 10.141 15.938 1 91.38 93 LYS A C 1
ATOM 759 O O . LYS A 1 93 ? 7.504 10.867 15.414 1 91.38 93 LYS A O 1
ATOM 764 N N . ASP A 1 94 ? 8.258 9.625 17.156 1 81.75 94 ASP A N 1
ATOM 765 C CA . ASP A 1 94 ? 7.23 10.156 18.047 1 81.75 94 ASP A CA 1
ATOM 766 C C . ASP A 1 94 ? 7.703 11.445 18.719 1 81.75 94 ASP A C 1
ATOM 768 O O . ASP A 1 94 ? 8.828 11.508 19.219 1 81.75 94 ASP A O 1
ATOM 772 N N . SER A 1 95 ? 7.066 12.477 18.438 1 78 95 SER A N 1
ATOM 773 C CA . SER A 1 95 ? 7.465 13.711 19.109 1 78 95 SER A CA 1
ATOM 774 C C . SER A 1 95 ? 6.32 14.297 19.922 1 78 95 SER A C 1
ATOM 776 O O . SER A 1 95 ? 5.254 14.602 19.391 1 78 95 SER A O 1
ATOM 778 N N . ALA A 1 96 ? 6.355 14.094 21.203 1 78.44 96 ALA A N 1
ATOM 779 C CA . ALA A 1 96 ? 5.43 14.844 22.047 1 78.44 96 ALA A CA 1
ATOM 780 C C . ALA A 1 96 ? 5.848 16.312 22.156 1 78.44 96 ALA A C 1
ATOM 782 O O . ALA A 1 96 ? 6.965 16.609 22.594 1 78.44 96 ALA A O 1
ATOM 783 N N . THR A 1 97 ? 5.07 17.031 21.453 1 87.69 97 THR A N 1
ATOM 784 C CA . THR A 1 97 ? 5.391 18.453 21.453 1 87.69 97 THR A CA 1
ATOM 785 C C . THR A 1 97 ? 4.336 19.25 22.219 1 87.69 97 THR A C 1
ATOM 787 O O . THR A 1 97 ? 3.182 18.828 22.312 1 87.69 97 THR A O 1
ATOM 790 N N . LYS A 1 98 ? 4.82 20.281 22.875 1 94 98 LYS A N 1
ATOM 791 C CA . LYS A 1 98 ? 3.908 21.141 23.609 1 94 98 LYS A CA 1
ATOM 792 C C . LYS A 1 98 ? 3.727 22.484 22.906 1 94 98 LYS A C 1
ATOM 794 O O . LYS A 1 98 ? 4.688 23.047 22.375 1 94 98 LYS A O 1
ATOM 799 N N . PHE A 1 99 ? 2.48 22.906 22.891 1 96.44 99 PHE A N 1
ATOM 800 C CA . PHE A 1 99 ? 2.152 24.156 22.219 1 96.44 99 PHE A CA 1
ATOM 801 C C . PHE A 1 99 ? 1.642 25.188 23.219 1 96.44 99 PHE A C 1
ATOM 803 O O . PHE A 1 99 ? 0.969 24.844 24.188 1 96.44 99 PHE A O 1
ATOM 810 N N . ARG A 1 100 ? 1.929 26.375 22.969 1 96 100 ARG A N 1
ATOM 811 C CA . ARG A 1 100 ? 1.605 27.469 23.891 1 96 100 ARG A CA 1
ATOM 812 C C . ARG A 1 100 ? 0.207 28.016 23.625 1 96 100 ARG A C 1
ATOM 814 O O . ARG A 1 100 ? -0.493 28.422 24.547 1 96 100 ARG A O 1
ATOM 821 N N . THR A 1 101 ? -0.209 28.016 22.375 1 95.75 101 THR A N 1
ATOM 822 C CA . THR A 1 101 ? -1.492 28.594 22 1 95.75 101 THR A CA 1
ATOM 823 C C . THR A 1 101 ? -2.543 27.516 21.797 1 95.75 101 THR A C 1
ATOM 825 O O . THR A 1 101 ? -2.223 26.406 21.359 1 95.75 101 THR A O 1
ATOM 828 N N . LYS A 1 102 ? -3.799 27.828 22.109 1 95.19 102 LYS A N 1
ATOM 829 C CA . LYS A 1 102 ? -4.91 26.875 22 1 95.19 102 LYS A CA 1
ATOM 830 C C . LYS A 1 102 ? -5.098 26.422 20.547 1 95.19 102 LYS A C 1
ATOM 832 O O . LYS A 1 102 ? -5.316 25.234 20.297 1 95.19 102 LYS A O 1
ATOM 837 N N . LYS A 1 103 ? -5.027 27.266 19.625 1 95.5 103 LYS A N 1
ATOM 838 C CA . LYS A 1 103 ? -5.297 26.969 18.219 1 95.5 103 LYS A CA 1
ATOM 839 C C . LYS A 1 103 ? -4.277 25.969 17.672 1 95.5 103 LYS A C 1
ATOM 841 O O . LYS A 1 103 ? -4.645 25 17 1 95.5 103 LYS A O 1
ATOM 846 N N . PHE A 1 104 ? -3.023 26.188 17.969 1 96.44 104 PHE A N 1
ATOM 847 C CA . PHE A 1 104 ? -2 25.25 17.5 1 96.44 104 PHE A CA 1
ATOM 848 C C . PHE A 1 104 ? -2.09 23.922 18.25 1 96.44 104 PHE A C 1
ATOM 850 O O . PHE A 1 104 ? -1.806 22.875 17.672 1 96.44 104 PHE A O 1
ATOM 857 N N . ARG A 1 105 ? -2.48 24 19.5 1 97.06 105 ARG A N 1
ATOM 858 C CA . ARG A 1 105 ? -2.699 22.781 20.266 1 97.06 105 ARG A CA 1
ATOM 859 C C . ARG A 1 105 ? -3.793 21.922 19.625 1 97.06 105 ARG A C 1
ATOM 861 O O . ARG A 1 105 ? -3.65 20.703 19.5 1 97.06 105 ARG A O 1
ATOM 868 N N . GLU A 1 106 ? -4.824 22.562 19.234 1 97.06 106 GLU A N 1
ATOM 869 C CA . GLU A 1 106 ? -5.922 21.859 18.562 1 97.06 106 GLU A CA 1
ATOM 870 C C . GLU A 1 106 ? -5.477 21.281 17.234 1 97.06 106 GLU A C 1
ATOM 872 O O . GLU A 1 106 ? -5.812 20.141 16.906 1 97.06 106 GLU A O 1
ATOM 877 N N . LEU A 1 107 ? -4.785 22.062 16.469 1 97.12 107 LEU A N 1
ATOM 878 C CA . LEU A 1 107 ? -4.281 21.578 15.195 1 97.12 107 LEU A CA 1
ATOM 879 C C . LEU A 1 107 ? -3.357 20.375 15.383 1 97.12 107 LEU A C 1
ATOM 881 O O . LEU A 1 107 ? -3.428 19.406 14.625 1 97.12 107 LEU A O 1
ATOM 885 N N . TYR A 1 108 ? -2.518 20.469 16.406 1 96.44 108 TYR A N 1
ATOM 886 C CA . TYR A 1 108 ? -1.641 19.344 16.734 1 96.44 108 TYR A CA 1
ATOM 887 C C . TYR A 1 108 ? -2.449 18.109 17.094 1 96.44 108 TYR A C 1
ATOM 889 O O . TYR A 1 108 ? -2.137 17 16.641 1 96.44 108 TYR A O 1
ATOM 897 N N . ALA A 1 109 ? -3.441 18.281 17.906 1 95.94 109 ALA A N 1
ATOM 898 C CA . ALA A 1 109 ? -4.289 17.156 18.312 1 95.94 109 ALA A CA 1
ATOM 899 C C . ALA A 1 109 ? -4.906 16.469 17.109 1 95.94 109 ALA A C 1
ATOM 901 O O . ALA A 1 109 ? -5.066 15.242 17.094 1 95.94 1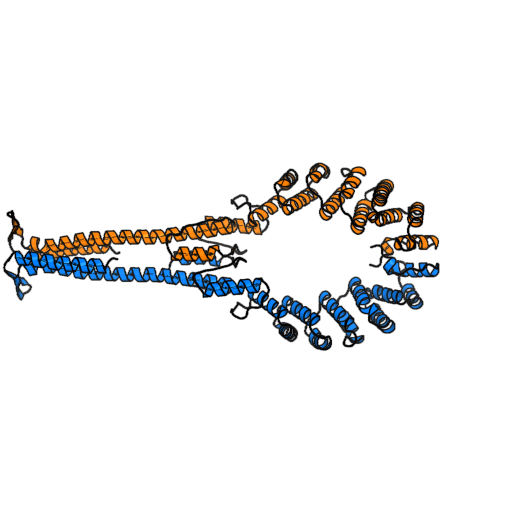09 ALA A O 1
ATOM 902 N N . ILE A 1 110 ? -5.219 17.172 16.094 1 97.56 110 ILE A N 1
ATOM 903 C CA . ILE A 1 110 ? -5.809 16.641 14.875 1 97.56 110 ILE A CA 1
ATOM 904 C C . ILE A 1 110 ? -4.734 15.93 14.055 1 97.56 110 ILE A C 1
ATOM 906 O O . ILE A 1 110 ? -4.859 14.734 13.75 1 97.56 110 ILE A O 1
ATOM 910 N N . LEU A 1 111 ? -3.639 16.609 13.75 1 96.88 111 LEU A N 1
ATOM 911 C CA . LEU A 1 111 ? -2.615 16.109 12.844 1 96.88 111 LEU A CA 1
ATOM 912 C C . LEU A 1 111 ? -1.896 14.906 13.445 1 96.88 111 LEU A C 1
ATOM 914 O O . LEU A 1 111 ? -1.479 14 12.719 1 96.88 111 LEU A O 1
ATOM 918 N N . SER A 1 112 ? -1.754 14.906 14.773 1 95.81 112 SER A N 1
ATOM 919 C CA . SER A 1 112 ? -1.039 13.812 15.438 1 95.81 112 SER A CA 1
ATOM 920 C C . SER A 1 112 ? -1.806 12.5 15.32 1 95.81 112 SER A C 1
ATOM 922 O O . SER A 1 112 ? -1.226 11.422 15.469 1 95.81 112 SER A O 1
ATOM 924 N N . GLN A 1 113 ? -3.107 12.57 15.031 1 96.44 113 GLN A N 1
ATOM 925 C CA . GLN A 1 113 ? -3.945 11.375 14.914 1 96.44 113 GLN A CA 1
ATOM 926 C C . GLN A 1 113 ? -4.066 10.938 13.461 1 96.44 113 GLN A C 1
ATOM 928 O O . GLN A 1 113 ? -4.773 9.977 13.156 1 96.44 113 GLN A O 1
ATOM 933 N N . LEU A 1 114 ? -3.418 11.609 12.539 1 97.12 114 LEU A N 1
ATOM 934 C CA . LEU A 1 114 ? -3.455 11.305 11.117 1 97.12 114 LEU A CA 1
ATOM 935 C C . LEU A 1 114 ? -2.092 10.828 10.625 1 97.12 114 LEU A C 1
ATOM 937 O O . LEU A 1 114 ? -1.098 10.93 11.352 1 97.12 114 LEU A O 1
ATOM 941 N N . ASN A 1 115 ? -2.109 10.234 9.539 1 95.94 115 ASN A N 1
ATOM 942 C CA . ASN A 1 115 ? -0.863 9.836 8.883 1 95.94 115 ASN A CA 1
ATOM 943 C C . ASN A 1 115 ? -0.404 10.891 7.875 1 95.94 115 ASN A C 1
ATOM 945 O O . ASN A 1 115 ? -1.175 11.297 7.008 1 95.94 115 ASN A O 1
ATOM 949 N N . ILE A 1 116 ? 0.755 11.289 8.023 1 96.62 116 ILE A N 1
ATOM 950 C CA . ILE A 1 116 ? 1.347 12.25 7.094 1 96.62 116 ILE A CA 1
ATOM 951 C C . ILE A 1 116 ? 2.52 11.594 6.363 1 96.62 116 ILE A C 1
ATOM 953 O O . ILE A 1 116 ? 3.432 11.062 6.996 1 96.62 116 ILE A O 1
ATOM 957 N N . SER A 1 117 ? 2.482 11.641 5.039 1 96.62 117 SER A N 1
ATOM 958 C CA . SER A 1 117 ? 3.537 11.016 4.246 1 96.62 117 SER A CA 1
ATOM 959 C C . SER A 1 117 ? 3.912 11.883 3.047 1 96.62 117 SER A C 1
ATOM 961 O O . SER A 1 117 ? 3.205 12.836 2.719 1 96.62 117 SER A O 1
ATOM 963 N N . VAL A 1 118 ? 5.004 11.531 2.424 1 97.12 118 VAL A N 1
ATOM 964 C CA . VAL A 1 118 ? 5.535 12.336 1.324 1 97.12 118 VAL A CA 1
ATOM 965 C C . VAL A 1 118 ? 4.957 11.844 -0 1 97.12 118 VAL A C 1
ATOM 967 O O . VAL A 1 118 ? 4.738 10.641 -0.182 1 97.12 118 VAL A O 1
ATOM 970 N N . LYS A 1 119 ? 4.746 12.789 -0.896 1 95.62 119 LYS A N 1
ATOM 971 C CA . LYS A 1 119 ? 4.371 12.461 -2.27 1 95.62 119 LYS A CA 1
ATOM 972 C C . LYS A 1 119 ? 5.605 12.242 -3.139 1 95.62 119 LYS A C 1
ATOM 974 O O . LYS A 1 119 ? 6.73 12.5 -2.705 1 95.62 119 LYS A O 1
ATOM 979 N N . SER A 1 120 ? 5.332 11.742 -4.262 1 91.94 120 SER A N 1
ATOM 980 C CA . SER A 1 120 ? 6.453 11.5 -5.164 1 91.94 120 SER A CA 1
ATOM 981 C C . SER A 1 120 ? 6.887 12.781 -5.867 1 91.94 120 SER A C 1
ATOM 983 O O . SER A 1 120 ? 8.023 12.883 -6.332 1 91.94 120 SER A O 1
ATOM 985 N N . GLU A 1 121 ? 6.012 13.711 -5.871 1 91.88 121 GLU A N 1
ATOM 986 C CA . GLU A 1 121 ? 6.281 14.961 -6.578 1 91.88 121 GLU A CA 1
ATOM 987 C C . GLU A 1 121 ? 7.328 15.797 -5.848 1 91.88 121 GLU A C 1
ATOM 989 O O . GLU A 1 121 ? 7.621 15.539 -4.676 1 91.88 121 GLU A O 1
ATOM 994 N N . THR A 1 122 ? 7.82 16.766 -6.57 1 94.12 122 THR A N 1
ATOM 995 C CA . THR A 1 122 ? 8.828 17.656 -6.012 1 94.12 122 THR A CA 1
ATOM 996 C C . THR A 1 122 ? 8.25 18.469 -4.859 1 94.12 122 THR A C 1
ATOM 998 O O . THR A 1 122 ? 7.125 18.969 -4.945 1 94.12 122 THR A O 1
ATOM 1001 N N . PHE A 1 123 ? 8.977 18.531 -3.811 1 96.75 123 PHE A N 1
ATOM 1002 C CA . PHE A 1 123 ? 8.594 19.25 -2.6 1 96.75 123 PHE A CA 1
ATOM 1003 C C . PHE A 1 123 ? 9.539 20.406 -2.332 1 96.75 123 PHE A C 1
ATOM 1005 O O . PHE A 1 123 ? 10.758 20.266 -2.463 1 96.75 123 PHE A O 1
ATOM 1012 N N . THR A 1 124 ? 8.961 21.594 -2.021 1 96.25 124 THR A N 1
ATOM 1013 C CA . THR A 1 124 ? 9.781 22.75 -1.648 1 96.25 124 THR A CA 1
ATOM 1014 C C . THR A 1 124 ? 9.094 23.562 -0.559 1 96.25 124 THR A C 1
ATOM 1016 O O . THR A 1 124 ? 7.875 23.734 -0.579 1 96.25 124 THR A O 1
ATOM 1019 N N . SER A 1 125 ? 9.859 23.969 0.461 1 96.56 125 SER A N 1
ATOM 1020 C CA . SER A 1 125 ? 9.359 24.859 1.514 1 96.56 125 SER A CA 1
ATOM 1021 C C . SER A 1 125 ? 10.43 25.844 1.968 1 96.56 125 SER A C 1
ATOM 1023 O O . SER A 1 125 ? 11.578 25.766 1.519 1 96.56 125 SER A O 1
ATOM 1025 N N . LEU A 1 126 ? 10.094 26.812 2.725 1 95.81 126 LEU A N 1
ATOM 1026 C CA . LEU A 1 126 ? 11.031 27.797 3.256 1 95.81 126 LEU A CA 1
ATOM 1027 C C . LEU A 1 126 ? 11.945 27.156 4.301 1 95.81 126 LEU A C 1
ATOM 1029 O O . LEU A 1 126 ? 13 27.719 4.633 1 95.81 126 LEU A O 1
ATOM 1033 N N . ASN A 1 127 ? 11.555 26.047 4.836 1 96.06 127 ASN A N 1
ATOM 1034 C CA . ASN A 1 127 ? 12.336 25.344 5.852 1 96.06 127 ASN A CA 1
ATOM 1035 C C . ASN A 1 127 ? 13.32 24.359 5.223 1 96.06 127 ASN A C 1
ATOM 1037 O O . ASN A 1 127 ? 12.914 23.312 4.715 1 96.06 127 ASN A O 1
ATOM 1041 N N . GLU A 1 128 ? 14.578 24.578 5.352 1 95.69 128 GLU A N 1
ATOM 1042 C CA . GLU A 1 128 ? 15.617 23.781 4.695 1 95.69 128 GLU A CA 1
ATOM 1043 C C . GLU A 1 128 ? 15.68 22.375 5.273 1 95.69 128 GLU A C 1
ATOM 1045 O O . GLU A 1 128 ? 15.875 21.406 4.535 1 95.69 128 GLU A O 1
ATOM 1050 N N . ASP A 1 129 ? 15.539 22.312 6.547 1 95.62 129 ASP A N 1
ATOM 1051 C CA . ASP A 1 129 ? 15.594 21 7.191 1 95.62 129 ASP A CA 1
ATOM 1052 C C . ASP A 1 129 ? 14.461 20.109 6.703 1 95.62 129 ASP A C 1
ATOM 1054 O O . ASP A 1 129 ? 14.664 18.906 6.461 1 95.62 129 ASP A O 1
ATOM 1058 N N . LEU A 1 130 ? 13.328 20.656 6.598 1 97.19 130 LEU A N 1
ATOM 1059 C CA . LEU A 1 130 ? 12.18 19.906 6.109 1 97.19 130 LEU A CA 1
ATOM 1060 C C . LEU A 1 130 ? 12.391 19.469 4.664 1 97.19 130 LEU A C 1
ATOM 1062 O O . LEU A 1 130 ? 12.039 18.344 4.293 1 97.19 130 LEU A O 1
ATOM 1066 N N . ASN A 1 131 ? 13 20.297 3.857 1 97.38 131 ASN A N 1
ATOM 1067 C CA . ASN A 1 131 ? 13.32 19.938 2.477 1 97.38 131 ASN A CA 1
ATOM 1068 C C . ASN A 1 131 ? 14.258 18.734 2.406 1 97.38 131 ASN A C 1
ATOM 1070 O O . ASN A 1 131 ? 14.047 17.828 1.604 1 97.38 131 ASN A O 1
ATOM 1074 N N . LYS A 1 132 ? 15.211 18.75 3.252 1 96.12 132 LYS A N 1
ATOM 1075 C CA . LYS A 1 132 ? 16.156 17.625 3.297 1 96.12 132 LYS A CA 1
ATOM 1076 C C . LYS A 1 132 ? 15.469 16.344 3.727 1 96.12 132 LYS A C 1
ATOM 1078 O O . LYS A 1 132 ? 15.719 15.273 3.154 1 96.12 132 LYS A O 1
ATOM 1083 N N . THR A 1 133 ? 14.625 16.484 4.684 1 97.12 133 THR A N 1
ATOM 1084 C CA . THR A 1 133 ? 13.906 15.328 5.188 1 97.12 133 THR A CA 1
ATOM 1085 C C . THR A 1 133 ? 13.023 14.727 4.098 1 97.12 133 THR A C 1
ATOM 1087 O O . THR A 1 133 ? 13.055 13.516 3.865 1 97.12 133 THR A O 1
ATOM 1090 N N . VAL A 1 134 ? 12.281 15.578 3.418 1 97.75 134 VAL A N 1
ATOM 1091 C CA . VAL A 1 134 ? 11.375 15.102 2.381 1 97.75 134 VAL A CA 1
ATOM 1092 C C . VAL A 1 134 ? 12.172 14.453 1.255 1 97.75 134 VAL A C 1
ATOM 1094 O O . VAL A 1 134 ? 11.805 13.383 0.766 1 97.75 134 VAL A O 1
ATOM 1097 N N . ALA A 1 135 ? 13.25 15.023 0.918 1 96.81 135 ALA A N 1
ATOM 1098 C CA . ALA A 1 135 ? 14.109 14.461 -0.121 1 96.81 135 ALA A CA 1
ATOM 1099 C C . ALA A 1 135 ? 14.633 13.086 0.292 1 96.81 135 ALA A C 1
ATOM 1101 O O . ALA A 1 135 ? 14.648 12.148 -0.51 1 96.81 135 ALA A O 1
ATOM 1102 N N . ALA A 1 136 ? 15.094 12.984 1.487 1 96.75 136 ALA A N 1
ATOM 1103 C CA . ALA A 1 136 ? 15.609 11.719 2.002 1 96.75 136 ALA A CA 1
ATOM 1104 C C . ALA A 1 136 ? 14.531 10.633 1.982 1 96.75 136 ALA A C 1
ATOM 1106 O O . ALA A 1 136 ? 14.789 9.508 1.551 1 96.75 136 ALA A O 1
ATOM 1107 N N . VAL A 1 137 ? 13.344 10.961 2.441 1 97.38 137 VAL A N 1
ATOM 1108 C CA . VAL A 1 137 ? 12.25 10.008 2.496 1 97.38 137 VAL A CA 1
ATOM 1109 C C . VAL A 1 137 ? 11.859 9.578 1.082 1 97.38 137 VAL A C 1
ATOM 1111 O O . VAL A 1 137 ? 11.578 8.406 0.835 1 97.38 137 VAL A O 1
ATOM 1114 N N . GLN A 1 138 ? 11.867 10.523 0.165 1 97.25 138 GLN A N 1
ATOM 1115 C CA . GLN A 1 138 ? 11.57 10.203 -1.228 1 97.25 138 GLN A CA 1
ATOM 1116 C C . GLN A 1 138 ? 12.609 9.242 -1.801 1 97.25 138 GLN A C 1
ATOM 1118 O O . GLN A 1 138 ? 12.266 8.297 -2.51 1 97.25 138 GLN A O 1
ATOM 1123 N N . ASP A 1 139 ? 13.812 9.453 -1.449 1 96.94 139 ASP A N 1
ATOM 1124 C CA . ASP A 1 139 ? 14.883 8.57 -1.907 1 96.94 139 ASP A CA 1
ATOM 1125 C C . ASP A 1 139 ? 14.719 7.16 -1.339 1 96.94 139 ASP A C 1
ATOM 1127 O O . ASP A 1 139 ? 14.859 6.172 -2.061 1 96.94 139 ASP A O 1
ATOM 1131 N N . ILE A 1 140 ? 14.438 7.047 -0.15 1 97.19 140 ILE A N 1
ATOM 1132 C CA . ILE A 1 140 ? 14.234 5.75 0.487 1 97.19 140 ILE A CA 1
ATOM 1133 C C . ILE A 1 140 ? 13.078 5.016 -0.189 1 97.19 140 ILE A C 1
ATOM 1135 O O . ILE A 1 140 ? 13.188 3.83 -0.503 1 97.19 140 ILE A O 1
ATOM 1139 N N . ASN A 1 141 ? 12.016 5.785 -0.426 1 96.38 141 ASN A N 1
ATOM 1140 C CA . ASN A 1 141 ? 10.844 5.191 -1.06 1 96.38 141 ASN A CA 1
ATOM 1141 C C . ASN A 1 141 ? 11.148 4.727 -2.48 1 96.38 141 ASN A C 1
ATOM 1143 O O . ASN A 1 141 ? 10.523 3.793 -2.98 1 96.38 141 ASN A O 1
ATOM 1147 N N . LYS A 1 142 ? 12.148 5.348 -3.088 1 96.44 142 LYS A N 1
ATOM 1148 C CA . LYS A 1 142 ? 12.539 4.98 -4.445 1 96.44 142 LYS A CA 1
ATOM 1149 C C . LYS A 1 142 ? 13.539 3.828 -4.434 1 96.44 142 LYS A C 1
ATOM 1151 O O . LYS A 1 142 ? 14.008 3.395 -5.488 1 96.44 142 LYS A O 1
ATOM 1156 N N . GLY A 1 143 ? 13.938 3.363 -3.271 1 96.69 143 GLY A N 1
ATOM 1157 C CA . GLY A 1 143 ? 14.789 2.189 -3.158 1 96.69 143 GLY A CA 1
ATOM 1158 C C . GLY A 1 143 ? 16.25 2.529 -2.904 1 96.69 143 GLY A C 1
ATOM 1159 O O . GLY A 1 143 ? 17.125 1.663 -3.002 1 96.69 143 GLY A O 1
ATOM 1160 N N . LYS A 1 144 ? 16.531 3.748 -2.574 1 97.25 144 LYS A N 1
ATOM 1161 C CA . LYS A 1 144 ? 17.906 4.164 -2.303 1 97.25 144 LYS A CA 1
ATOM 1162 C C . LYS A 1 144 ? 18.188 4.172 -0.803 1 97.25 144 LYS A C 1
ATOM 1164 O O . LYS A 1 144 ? 17.344 4.574 -0.007 1 97.25 144 LYS A O 1
ATOM 1169 N N . PHE A 1 145 ? 19.422 3.766 -0.448 1 97.25 145 PHE A N 1
ATOM 1170 C CA . PHE A 1 145 ? 19.828 3.822 0.951 1 97.25 145 PHE A CA 1
ATOM 1171 C C . PHE A 1 145 ? 20.297 5.227 1.323 1 97.25 145 PHE A C 1
ATOM 1173 O O . PHE A 1 145 ? 21.094 5.836 0.609 1 97.25 145 PHE A O 1
ATOM 1180 N N . VAL A 1 146 ? 19.734 5.738 2.391 1 96.62 146 VAL A N 1
ATOM 1181 C CA . VAL A 1 146 ? 20.078 7.086 2.832 1 96.62 146 VAL A CA 1
ATOM 1182 C C . VAL A 1 146 ? 20.656 7.035 4.238 1 96.62 146 VAL A C 1
ATOM 1184 O O . VAL A 1 146 ? 20.031 6.512 5.164 1 96.62 146 VAL A O 1
ATOM 1187 N N . LYS A 1 147 ? 21.844 7.695 4.473 1 91.25 147 LYS A N 1
ATOM 1188 C CA . LYS A 1 147 ? 22.531 7.711 5.762 1 91.25 147 LYS A CA 1
ATOM 1189 C C . LYS A 1 147 ? 22.344 9.055 6.461 1 91.25 147 LYS A C 1
ATOM 1191 O O . LYS A 1 147 ? 22.484 9.148 7.684 1 91.25 147 LYS A O 1
ATOM 1196 N N . SER A 1 148 ? 21.969 10.023 5.824 1 86.19 148 SER A N 1
ATOM 1197 C CA . SER A 1 148 ? 22.016 11.414 6.27 1 86.19 148 SER A CA 1
ATOM 1198 C C . SER A 1 148 ? 20.906 11.711 7.281 1 86.19 148 SER A C 1
ATOM 1200 O O . SER A 1 148 ? 20.953 12.734 7.961 1 86.19 148 SER A O 1
ATOM 1202 N N . VAL A 1 149 ? 19.984 10.805 7.438 1 88.69 149 VAL A N 1
ATOM 1203 C CA . VAL A 1 149 ? 18.859 11.125 8.312 1 88.69 149 VAL A CA 1
ATOM 1204 C C . VAL A 1 149 ? 18.75 10.07 9.414 1 88.69 149 VAL A C 1
ATOM 1206 O O . VAL A 1 149 ? 18.984 8.883 9.164 1 88.69 149 VAL A O 1
ATOM 1209 N N . LYS A 1 150 ? 18.484 10.539 10.586 1 90.56 150 LYS A N 1
ATOM 1210 C CA . LYS A 1 150 ? 18.234 9.633 11.703 1 90.56 150 LYS A CA 1
ATOM 1211 C C . LYS A 1 150 ? 16.781 9.188 11.742 1 90.56 150 LYS A C 1
ATOM 1213 O O . LYS A 1 150 ? 15.883 10 11.992 1 90.56 150 LYS A O 1
ATOM 1218 N N . LEU A 1 151 ? 16.547 7.977 11.523 1 92.62 151 LEU A N 1
ATOM 1219 C CA . LEU A 1 151 ? 15.195 7.426 11.469 1 92.62 151 LEU A CA 1
ATOM 1220 C C . LEU A 1 151 ? 14.859 6.688 12.766 1 92.62 151 LEU A C 1
ATOM 1222 O O . LEU A 1 151 ? 15.75 6.332 13.531 1 92.62 151 LEU A O 1
ATOM 1226 N N . ASN A 1 152 ? 13.648 6.645 13.062 1 89.75 152 ASN A N 1
ATOM 1227 C CA . ASN A 1 152 ? 13.211 5.719 14.094 1 89.75 152 ASN A CA 1
ATOM 1228 C C . ASN A 1 152 ? 13.414 4.266 13.672 1 89.75 152 ASN A C 1
ATOM 1230 O O . ASN A 1 152 ? 12.82 3.809 12.695 1 89.75 152 ASN A O 1
ATOM 1234 N N . GLU A 1 153 ? 14.102 3.531 14.461 1 86.62 153 GLU A N 1
ATOM 1235 C CA . GLU A 1 153 ? 14.539 2.189 14.094 1 86.62 153 GLU A CA 1
ATOM 1236 C C . GLU A 1 153 ? 13.352 1.242 13.945 1 86.62 153 GLU A C 1
ATOM 1238 O O . GLU A 1 153 ? 13.422 0.27 13.188 1 86.62 153 GLU A O 1
ATOM 1243 N N . ASN A 1 154 ? 12.305 1.559 14.57 1 88.19 154 ASN A N 1
ATOM 1244 C CA . ASN A 1 154 ? 11.148 0.667 14.555 1 88.19 154 ASN A CA 1
ATOM 1245 C C . ASN A 1 154 ? 10.117 1.109 13.523 1 88.19 154 ASN A C 1
ATOM 1247 O O . ASN A 1 154 ? 9.039 0.512 13.422 1 88.19 154 ASN A O 1
ATOM 1251 N N . SER A 1 155 ? 10.484 2.006 12.734 1 91 155 SER A N 1
ATOM 1252 C CA . SER A 1 155 ? 9.539 2.531 11.758 1 91 155 SER A CA 1
ATOM 1253 C C . SER A 1 155 ? 9.625 1.769 10.438 1 91 155 SER A C 1
ATOM 1255 O O . SER A 1 155 ? 10.641 1.135 10.141 1 91 155 SER A O 1
ATOM 1257 N N . ASP A 1 156 ? 8.547 1.819 9.688 1 92.5 156 ASP A N 1
ATOM 1258 C CA . ASP A 1 156 ? 8.531 1.207 8.367 1 92.5 156 ASP A CA 1
ATOM 1259 C C . ASP A 1 156 ? 9.57 1.846 7.449 1 92.5 156 ASP A C 1
ATOM 1261 O O . ASP A 1 156 ? 10.172 1.166 6.613 1 92.5 156 ASP A O 1
ATOM 1265 N N . LEU A 1 157 ? 9.727 3.105 7.688 1 95.19 157 LEU A N 1
ATOM 1266 C CA . LEU A 1 157 ? 10.711 3.83 6.887 1 95.19 157 LEU A CA 1
ATOM 1267 C C . LEU A 1 157 ? 12.117 3.312 7.152 1 95.19 157 LEU A C 1
ATOM 1269 O O . LEU A 1 157 ? 12.906 3.139 6.219 1 95.19 157 LEU A O 1
ATOM 1273 N N . ALA A 1 158 ? 12.461 3.115 8.375 1 94.69 158 ALA A N 1
ATOM 1274 C CA . ALA A 1 158 ? 13.773 2.592 8.742 1 94.69 158 ALA A CA 1
ATOM 1275 C C . ALA A 1 158 ? 13.984 1.189 8.172 1 94.69 158 ALA A C 1
ATOM 1277 O O . ALA A 1 158 ? 15.07 0.856 7.707 1 94.69 158 ALA A O 1
ATOM 1278 N N . LYS A 1 159 ? 12.969 0.452 8.297 1 95.12 159 LYS A N 1
ATOM 1279 C CA . LYS A 1 159 ? 13.039 -0.889 7.723 1 95.12 159 LYS A CA 1
ATOM 1280 C C . LYS A 1 159 ? 13.297 -0.833 6.219 1 95.12 159 LYS A C 1
ATOM 1282 O O . LYS A 1 159 ? 14.156 -1.551 5.703 1 95.12 159 LYS A O 1
ATOM 1287 N N . GLN A 1 160 ? 12.547 -0.027 5.52 1 96.56 160 GLN A N 1
ATOM 1288 C CA . GLN A 1 160 ? 12.75 0.129 4.082 1 96.56 160 GLN A CA 1
ATOM 1289 C C . GLN A 1 160 ? 14.172 0.586 3.775 1 96.56 160 GLN A C 1
ATOM 1291 O O . GLN A 1 160 ? 14.781 0.128 2.809 1 96.56 160 GLN A O 1
ATOM 1296 N N . ASN A 1 161 ? 14.656 1.503 4.551 1 96.81 161 ASN A N 1
ATOM 1297 C CA . ASN A 1 161 ? 16.016 1.972 4.348 1 96.81 161 ASN A CA 1
ATOM 1298 C C . ASN A 1 161 ? 17.031 0.851 4.559 1 96.81 161 ASN A C 1
ATOM 1300 O O . ASN A 1 161 ? 18.047 0.782 3.855 1 96.81 161 ASN A O 1
ATOM 1304 N N . LEU A 1 162 ? 16.734 0.051 5.559 1 96.25 162 LEU A N 1
ATOM 1305 C CA . LEU A 1 162 ? 17.578 -1.111 5.824 1 96.25 162 LEU A CA 1
ATOM 1306 C C . LEU A 1 162 ? 17.578 -2.066 4.633 1 96.25 162 LEU A C 1
ATOM 1308 O O . LEU A 1 162 ? 18.625 -2.549 4.219 1 96.25 162 LEU A O 1
ATOM 1312 N N . LEU A 1 163 ? 16.422 -2.363 4.07 1 97.62 163 LEU A N 1
ATOM 1313 C CA . LEU A 1 163 ? 16.297 -3.223 2.898 1 97.62 163 LEU A CA 1
ATOM 1314 C C . LEU A 1 163 ? 17.047 -2.623 1.708 1 97.62 163 LEU A C 1
ATOM 1316 O O . LEU A 1 163 ? 17.688 -3.346 0.944 1 97.62 163 LEU A O 1
ATOM 1320 N N . ASN A 1 164 ? 16.906 -1.354 1.552 1 97.56 164 ASN A N 1
ATOM 1321 C CA . ASN A 1 164 ? 17.672 -0.669 0.506 1 97.56 164 ASN A CA 1
ATOM 1322 C C . ASN A 1 164 ? 19.172 -0.865 0.679 1 97.56 164 ASN A C 1
ATOM 1324 O O . ASN A 1 164 ? 19.891 -1.036 -0.303 1 97.56 164 ASN A O 1
ATOM 1328 N N . LYS A 1 165 ? 19.688 -0.739 1.907 1 97.12 165 LYS A N 1
ATOM 1329 C CA . LYS A 1 165 ? 21.094 -0.925 2.209 1 97.12 165 LYS A CA 1
ATOM 1330 C C . LYS A 1 165 ? 21.562 -2.32 1.804 1 97.12 165 LYS A C 1
ATOM 1332 O O . LYS A 1 165 ? 22.641 -2.475 1.231 1 97.12 165 LYS A O 1
ATOM 1337 N N . ILE A 1 166 ? 20.75 -3.307 2.07 1 98 166 ILE A N 1
ATOM 1338 C CA . ILE A 1 166 ? 21.047 -4.688 1.706 1 98 166 ILE A CA 1
ATOM 1339 C C . ILE A 1 166 ? 21.188 -4.801 0.19 1 98 166 ILE A C 1
ATOM 1341 O O . ILE A 1 166 ? 22.109 -5.449 -0.306 1 98 166 ILE A O 1
ATOM 1345 N N . GLU A 1 167 ? 20.312 -4.176 -0.517 1 97.31 167 GLU A N 1
ATOM 1346 C CA . GLU A 1 167 ? 20.312 -4.242 -1.975 1 97.31 167 GLU A CA 1
ATOM 1347 C C . GLU A 1 167 ? 21.547 -3.555 -2.555 1 97.31 167 GLU A C 1
ATOM 1349 O O . GLU A 1 167 ? 22.125 -4.023 -3.541 1 97.31 167 GLU A O 1
ATOM 1354 N N . GLU A 1 168 ? 21.953 -2.549 -1.896 1 96.94 168 GLU A N 1
ATOM 1355 C CA . GLU A 1 1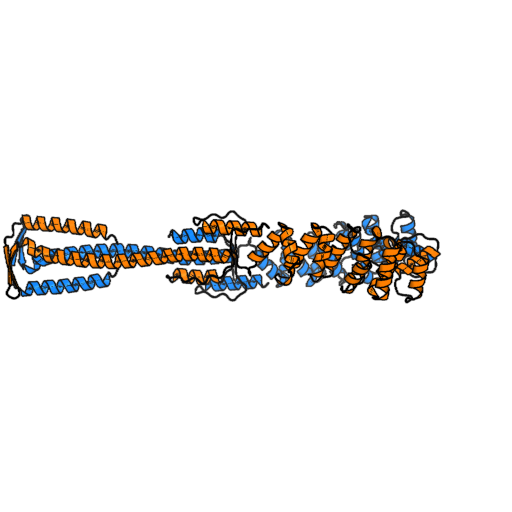68 ? 23.047 -1.751 -2.441 1 96.94 168 GLU A CA 1
ATOM 1356 C C . GLU A 1 168 ? 24.391 -2.287 -1.986 1 96.94 168 GLU A C 1
ATOM 1358 O O . GLU A 1 168 ? 25.391 -2.135 -2.689 1 96.94 168 GLU A O 1
ATOM 1363 N N . GLN A 1 169 ? 24.422 -2.838 -0.827 1 97.31 169 GLN A N 1
ATOM 1364 C CA . GLN A 1 169 ? 25.688 -3.23 -0.227 1 97.31 169 GLN A CA 1
ATOM 1365 C C . GLN A 1 169 ? 25.688 -4.703 0.166 1 97.31 169 GLN A C 1
ATOM 1367 O O . GLN A 1 169 ? 25.266 -5.055 1.268 1 97.31 169 GLN A O 1
ATOM 1372 N N . VAL A 1 170 ? 26.328 -5.531 -0.607 1 97.38 170 VAL A N 1
ATOM 1373 C CA . VAL A 1 170 ? 26.312 -6.977 -0.4 1 97.38 170 VAL A CA 1
ATOM 1374 C C . VAL A 1 170 ? 27.031 -7.32 0.897 1 97.38 170 VAL A C 1
ATOM 1376 O O . VAL A 1 170 ? 26.656 -8.266 1.594 1 97.38 170 VAL A O 1
ATOM 1379 N N . ASP A 1 171 ? 28.031 -6.555 1.256 1 97.56 171 ASP A N 1
ATOM 1380 C CA . ASP A 1 171 ? 28.766 -6.828 2.484 1 97.56 171 ASP A CA 1
ATOM 1381 C C . ASP A 1 171 ? 27.875 -6.652 3.711 1 97.56 171 ASP A C 1
ATOM 1383 O O . ASP A 1 171 ? 28.031 -7.371 4.703 1 97.56 171 ASP A O 1
ATOM 1387 N N . PHE A 1 172 ? 27.094 -5.691 3.562 1 97.5 172 PHE A N 1
ATOM 1388 C CA . PHE A 1 172 ? 26.156 -5.52 4.66 1 97.5 172 PHE A CA 1
ATOM 1389 C C . PHE A 1 172 ? 25.203 -6.707 4.742 1 97.5 172 PHE A C 1
ATOM 1391 O O . PHE A 1 172 ? 24.844 -7.152 5.836 1 97.5 172 PHE A O 1
ATOM 1398 N N . ALA A 1 173 ? 24.734 -7.219 3.611 1 98.12 173 ALA A N 1
ATOM 1399 C CA . ALA A 1 173 ? 23.906 -8.414 3.588 1 98.12 173 ALA A CA 1
ATOM 1400 C C . ALA A 1 173 ? 24.594 -9.578 4.301 1 98.12 173 ALA A C 1
ATOM 1402 O O . ALA A 1 173 ? 23.953 -10.312 5.066 1 98.12 173 ALA A O 1
ATOM 1403 N N . VAL A 1 174 ? 25.859 -9.711 4.078 1 98.44 174 VAL A N 1
ATOM 1404 C CA . VAL A 1 174 ? 26.641 -10.75 4.73 1 98.44 174 VAL A CA 1
ATOM 1405 C C . VAL A 1 174 ? 26.609 -10.547 6.242 1 98.44 174 VAL A C 1
ATOM 1407 O O . VAL A 1 174 ? 26.422 -11.508 7 1 98.44 174 VAL A O 1
ATOM 1410 N N . ASP A 1 175 ? 26.797 -9.266 6.637 1 97.94 175 ASP A N 1
ATOM 1411 C CA . ASP A 1 175 ? 26.781 -8.953 8.062 1 97.94 175 ASP A CA 1
ATOM 1412 C C . ASP A 1 175 ? 25.438 -9.312 8.695 1 97.94 175 ASP A C 1
ATOM 1414 O O . ASP A 1 175 ? 25.391 -9.781 9.836 1 97.94 175 ASP A O 1
ATOM 1418 N N . VAL A 1 176 ? 24.359 -9.086 8.031 1 97.75 176 VAL A N 1
ATOM 1419 C CA . VAL A 1 176 ? 23.016 -9.406 8.516 1 97.75 176 VAL A CA 1
ATOM 1420 C C . VAL A 1 176 ? 22.891 -10.906 8.742 1 97.75 176 VAL A C 1
ATOM 1422 O O . VAL A 1 176 ? 22.359 -11.352 9.758 1 97.75 176 VAL A O 1
ATOM 1425 N N . ILE A 1 177 ? 23.453 -11.742 7.824 1 98.12 177 ILE A N 1
ATOM 1426 C CA . ILE A 1 177 ? 23.328 -13.195 7.891 1 98.12 177 ILE A CA 1
ATOM 1427 C C . ILE A 1 177 ? 24.203 -13.734 9.016 1 98.12 177 ILE A C 1
ATOM 1429 O O . ILE A 1 177 ? 23.891 -14.75 9.625 1 98.12 177 ILE A O 1
ATOM 1433 N N . LYS A 1 178 ? 25.328 -13.047 9.328 1 97.75 178 LYS A N 1
ATOM 1434 C CA . LYS A 1 178 ? 26.203 -13.453 10.422 1 97.75 178 LYS A CA 1
ATOM 1435 C C . LYS A 1 178 ? 25.5 -13.336 11.773 1 97.75 178 LYS A C 1
ATOM 1437 O O . LYS A 1 178 ? 25.75 -14.125 12.68 1 97.75 178 LYS A O 1
ATOM 1442 N N . LYS A 1 179 ? 24.625 -12.32 11.852 1 96.88 179 LYS A N 1
ATOM 1443 C CA . LYS A 1 179 ? 23.875 -12.109 13.078 1 96.88 179 LYS A CA 1
ATOM 1444 C C . LYS A 1 179 ? 22.391 -11.898 12.773 1 96.88 179 LYS A C 1
ATOM 1446 O O . LYS A 1 179 ? 21.828 -10.836 13.062 1 96.88 179 LYS A O 1
ATOM 1451 N N . PRO A 1 180 ? 21.75 -12.953 12.32 1 97.31 180 PRO A N 1
ATOM 1452 C CA . PRO A 1 180 ? 20.359 -12.805 11.852 1 97.31 180 PRO A CA 1
ATOM 1453 C C . PRO A 1 180 ? 19.391 -12.492 12.992 1 97.31 180 PRO A C 1
ATOM 1455 O O . PRO A 1 180 ? 18.312 -11.945 12.75 1 97.31 180 PRO A O 1
ATOM 1458 N N . GLU A 1 181 ? 19.703 -12.797 14.297 1 95.69 181 GLU A N 1
ATOM 1459 C CA . GLU A 1 181 ? 18.828 -12.602 15.445 1 95.69 181 GLU A CA 1
ATOM 1460 C C . GLU A 1 181 ? 18.531 -11.117 15.656 1 95.69 181 GLU A C 1
ATOM 1462 O O . GLU A 1 181 ? 17.531 -10.773 16.297 1 95.69 181 GLU A O 1
ATOM 1467 N N . ASN A 1 182 ? 19.344 -10.227 15.117 1 94.94 182 ASN A N 1
ATOM 1468 C CA . ASN A 1 182 ? 19.188 -8.789 15.305 1 94.94 182 ASN A CA 1
ATOM 1469 C C . ASN A 1 182 ? 18.188 -8.195 14.32 1 94.94 182 ASN A C 1
ATOM 1471 O O . ASN A 1 182 ? 17.859 -7.012 14.398 1 94.94 182 ASN A O 1
ATOM 1475 N N . TYR A 1 183 ? 17.734 -9.023 13.406 1 95.31 183 TYR A N 1
ATOM 1476 C CA . TYR A 1 183 ? 16.891 -8.5 12.328 1 95.31 183 TYR A CA 1
ATOM 1477 C C . TYR A 1 183 ? 15.609 -9.312 12.188 1 95.31 183 TYR A C 1
ATOM 1479 O O . TYR A 1 183 ? 15.516 -10.43 12.719 1 95.31 183 TYR A O 1
ATOM 1487 N N . SER A 1 184 ? 14.648 -8.695 11.617 1 94.06 184 SER A N 1
ATOM 1488 C CA . SER A 1 184 ? 13.406 -9.406 11.344 1 94.06 184 SER A CA 1
ATOM 1489 C C . SER A 1 184 ? 13.602 -10.461 10.258 1 94.06 184 SER A C 1
ATOM 1491 O O . SER A 1 184 ? 14.562 -10.398 9.492 1 94.06 184 SER A O 1
ATOM 1493 N N . LEU A 1 185 ? 12.688 -11.391 10.18 1 94.5 185 LEU A N 1
ATOM 1494 C CA . LEU A 1 185 ? 12.781 -12.516 9.258 1 94.5 185 LEU A CA 1
ATOM 1495 C C . LEU A 1 185 ? 12.82 -12.031 7.812 1 94.5 185 LEU A C 1
ATOM 1497 O O . LEU A 1 185 ? 13.586 -12.555 7 1 94.5 185 LEU A O 1
ATOM 1501 N N . ASP A 1 186 ? 11.992 -11.062 7.551 1 94.06 186 ASP A N 1
ATOM 1502 C CA . ASP A 1 186 ? 11.914 -10.555 6.188 1 94.06 186 ASP A CA 1
ATOM 1503 C C . ASP A 1 186 ? 13.242 -9.922 5.766 1 94.06 186 ASP A C 1
ATOM 1505 O O . ASP A 1 186 ? 13.664 -10.062 4.617 1 94.06 186 ASP A O 1
ATOM 1509 N N . VAL A 1 187 ? 13.914 -9.289 6.676 1 96.31 187 VAL A N 1
ATOM 1510 C CA . VAL A 1 187 ? 15.203 -8.648 6.402 1 96.31 187 VAL A CA 1
ATOM 1511 C C . VAL A 1 187 ? 16.266 -9.719 6.176 1 96.31 187 VAL A C 1
ATOM 1513 O O . VAL A 1 187 ? 17.062 -9.625 5.238 1 96.31 187 VAL A O 1
ATOM 1516 N N . VAL A 1 188 ? 16.25 -10.695 6.965 1 97.44 188 VAL A N 1
ATOM 1517 C CA . VAL A 1 188 ? 17.219 -11.789 6.867 1 97.44 188 VAL A CA 1
ATOM 1518 C C . VAL A 1 188 ? 17.047 -12.508 5.531 1 97.44 188 VAL A C 1
ATOM 1520 O O . VAL A 1 188 ? 18.031 -12.828 4.859 1 97.44 188 VAL A O 1
ATOM 1523 N N . LYS A 1 189 ? 15.805 -12.727 5.16 1 96.94 189 LYS A N 1
ATOM 1524 C CA . LYS A 1 189 ? 15.523 -13.398 3.891 1 96.94 189 LYS A CA 1
ATOM 1525 C C . LYS A 1 189 ? 16.062 -12.594 2.713 1 96.94 189 LYS A C 1
ATOM 1527 O O . LYS A 1 189 ? 16.734 -13.141 1.836 1 96.94 189 LYS A O 1
ATOM 1532 N N . LYS A 1 190 ? 15.805 -11.375 2.734 1 97.31 190 LYS A N 1
ATOM 1533 C CA . LYS A 1 190 ? 16.297 -10.516 1.662 1 97.31 190 LYS A CA 1
ATOM 1534 C C . LYS A 1 190 ? 17.828 -10.508 1.622 1 97.31 190 LYS A C 1
ATOM 1536 O O . LYS A 1 190 ? 18.422 -10.531 0.544 1 97.31 190 LYS A O 1
ATOM 1541 N N . ALA A 1 191 ? 18.406 -10.43 2.756 1 98.06 191 ALA A N 1
ATOM 1542 C CA . ALA A 1 191 ? 19.859 -10.438 2.84 1 98.06 191 ALA A CA 1
ATOM 1543 C C . ALA A 1 191 ? 20.438 -11.734 2.279 1 98.06 191 ALA A C 1
ATOM 1545 O O . ALA A 1 191 ? 21.422 -11.711 1.534 1 98.06 191 ALA A O 1
ATOM 1546 N N . PHE A 1 192 ? 19.859 -12.797 2.562 1 98 192 PHE A N 1
ATOM 1547 C CA . PHE A 1 192 ? 20.359 -14.086 2.102 1 98 192 PHE A CA 1
ATOM 1548 C C . PHE A 1 192 ? 20.234 -14.203 0.587 1 98 192 PHE A C 1
ATOM 1550 O O . PHE A 1 192 ? 21.141 -14.703 -0.077 1 98 192 PHE A O 1
ATOM 1557 N N . LEU A 1 193 ? 19.109 -13.789 0.093 1 97.75 193 LEU A N 1
ATOM 1558 C CA . LEU A 1 193 ? 18.938 -13.812 -1.355 1 97.75 193 LEU A CA 1
ATOM 1559 C C . LEU A 1 193 ? 20 -12.969 -2.043 1 97.75 193 LEU A C 1
ATOM 1561 O O . LEU A 1 193 ? 20.531 -13.359 -3.09 1 97.75 193 LEU A O 1
ATOM 1565 N N . LYS A 1 194 ? 20.344 -11.828 -1.423 1 97.56 194 LYS A N 1
ATOM 1566 C CA . LYS A 1 194 ? 21.391 -10.977 -1.955 1 97.56 194 LYS A CA 1
ATOM 1567 C C . LYS A 1 194 ? 22.75 -11.68 -1.903 1 97.56 194 LYS A C 1
ATOM 1569 O O . LYS A 1 194 ? 23.516 -11.625 -2.867 1 97.56 194 LYS A O 1
ATOM 1574 N N . VAL A 1 195 ? 23.016 -12.359 -0.864 1 97.81 195 VAL A N 1
ATOM 1575 C CA . VAL A 1 195 ? 24.266 -13.102 -0.703 1 97.81 195 VAL A CA 1
ATOM 1576 C C . VAL A 1 195 ? 24.328 -14.234 -1.725 1 97.81 195 VAL A C 1
ATOM 1578 O O . VAL A 1 195 ? 25.359 -14.445 -2.365 1 97.81 195 VAL A O 1
ATOM 1581 N N . LEU A 1 196 ? 23.188 -14.953 -1.971 1 97.19 196 LEU A N 1
ATOM 1582 C CA . LEU A 1 196 ? 23.109 -16.047 -2.932 1 97.19 196 LEU A CA 1
ATOM 1583 C C . LEU A 1 196 ? 23.422 -15.562 -4.34 1 97.19 196 LEU A C 1
ATOM 1585 O O . LEU A 1 196 ? 24.109 -16.25 -5.105 1 97.19 196 LEU A O 1
ATOM 1589 N N . SER A 1 197 ? 23.016 -14.375 -4.598 1 96.69 197 SER A N 1
ATOM 1590 C CA . SER A 1 197 ? 23.141 -13.867 -5.961 1 96.69 197 SER A CA 1
ATOM 1591 C C . SER A 1 197 ? 24.531 -13.32 -6.215 1 96.69 197 SER A C 1
ATOM 1593 O O . SER A 1 197 ? 25.031 -13.359 -7.348 1 96.69 197 SER A O 1
ATOM 1595 N N . GLU A 1 198 ? 25.25 -12.883 -5.164 1 96.75 198 GLU A N 1
ATOM 1596 C CA . GLU A 1 198 ? 26.438 -12.102 -5.473 1 96.75 198 GLU A CA 1
ATOM 1597 C C . GLU A 1 198 ? 27.688 -12.742 -4.875 1 96.75 198 GLU A C 1
ATOM 1599 O O . GLU A 1 198 ? 28.812 -12.414 -5.273 1 96.75 198 GLU A O 1
ATOM 1604 N N . LYS A 1 199 ? 27.516 -13.57 -3.93 1 96.56 199 LYS A N 1
ATOM 1605 C CA . LYS A 1 199 ? 28.688 -14.156 -3.295 1 96.56 199 LYS A CA 1
ATOM 1606 C C . LYS A 1 199 ? 28.953 -15.57 -3.812 1 96.56 199 LYS A C 1
ATOM 1608 O O . LYS A 1 199 ? 28.109 -16.156 -4.492 1 96.56 199 LYS A O 1
ATOM 1613 N N . THR A 1 200 ? 30.141 -16.094 -3.539 1 95.88 200 THR A N 1
ATOM 1614 C CA . THR A 1 200 ? 30.547 -17.422 -3.986 1 95.88 200 THR A CA 1
ATOM 1615 C C . THR A 1 200 ? 29.984 -18.5 -3.07 1 95.88 200 THR A C 1
ATOM 1617 O O . THR A 1 200 ? 29.594 -18.219 -1.938 1 95.88 200 THR A O 1
ATOM 1620 N N . MET A 1 201 ? 30 -19.719 -3.576 1 96.06 201 MET A N 1
ATOM 1621 C CA . MET A 1 201 ? 29.5 -20.844 -2.801 1 96.06 201 MET A CA 1
ATOM 1622 C C . MET A 1 201 ? 30.359 -21.078 -1.555 1 96.06 201 MET A C 1
ATOM 1624 O O . MET A 1 201 ? 29.844 -21.484 -0.512 1 96.06 201 MET A O 1
ATOM 1628 N N . THR A 1 202 ? 31.625 -20.781 -1.629 1 95.31 202 THR A N 1
ATOM 1629 C CA . THR A 1 202 ? 32.5 -20.938 -0.48 1 95.31 202 THR A CA 1
ATOM 1630 C C . THR A 1 202 ? 32.031 -20.078 0.69 1 95.31 202 THR A C 1
ATOM 1632 O O . THR A 1 202 ? 32 -20.547 1.831 1 95.31 202 THR A O 1
ATOM 1635 N N . THR A 1 203 ? 31.656 -18.859 0.354 1 95.94 203 THR A N 1
ATOM 1636 C CA . THR A 1 203 ? 31.141 -17.938 1.367 1 95.94 203 THR A CA 1
ATOM 1637 C C . THR A 1 203 ? 29.766 -18.375 1.846 1 95.94 203 THR A C 1
ATOM 1639 O O . THR A 1 203 ? 29.5 -18.375 3.049 1 95.94 203 THR A O 1
ATOM 1642 N N . ILE A 1 204 ? 28.969 -18.812 0.959 1 97.31 204 ILE A N 1
ATOM 1643 C CA . ILE A 1 204 ? 27.578 -19.172 1.242 1 97.31 204 ILE A CA 1
ATOM 1644 C C . ILE A 1 204 ? 27.547 -20.391 2.16 1 97.31 204 ILE A C 1
ATOM 1646 O O . ILE A 1 204 ? 26.75 -20.469 3.088 1 97.31 204 ILE A O 1
ATOM 1650 N N . LYS A 1 205 ? 28.422 -21.312 1.964 1 95.56 205 LYS A N 1
ATOM 1651 C CA . LYS A 1 205 ? 28.484 -22.547 2.746 1 95.56 205 LYS A CA 1
ATOM 1652 C C . LYS A 1 205 ? 28.781 -22.25 4.215 1 95.56 205 LYS A C 1
ATOM 1654 O O . LYS A 1 205 ? 28.344 -22.984 5.098 1 95.56 205 LYS A O 1
ATOM 1659 N N . LYS A 1 206 ? 29.375 -21.141 4.484 1 94.81 206 LYS A N 1
ATOM 1660 C CA . LYS A 1 206 ? 29.719 -20.766 5.855 1 94.81 206 LYS A CA 1
ATOM 1661 C C . LYS A 1 206 ? 28.578 -19.984 6.512 1 94.81 206 LYS A C 1
ATOM 1663 O O . LYS A 1 206 ? 28.438 -19.984 7.738 1 94.81 206 LYS A O 1
ATOM 1668 N N . LEU A 1 207 ? 27.734 -19.391 5.703 1 96.75 207 LEU A N 1
ATOM 1669 C CA . LEU A 1 207 ? 26.781 -18.422 6.215 1 96.75 207 LEU A CA 1
ATOM 1670 C C . LEU A 1 207 ? 25.391 -19.047 6.34 1 96.75 207 LEU A C 1
ATOM 1672 O O . LEU A 1 207 ? 24.625 -18.688 7.23 1 96.75 207 LEU A O 1
ATOM 1676 N N . TYR A 1 208 ? 25.047 -20.062 5.469 1 96.06 208 TYR A N 1
ATOM 1677 C CA . TYR A 1 208 ? 23.672 -20.531 5.363 1 96.06 208 TYR A CA 1
ATOM 1678 C C . TYR A 1 208 ? 23.219 -21.188 6.66 1 96.06 208 TYR A C 1
ATOM 1680 O O . TYR A 1 208 ? 22.031 -21.25 6.961 1 96.06 208 TYR A O 1
ATOM 1688 N N . LYS A 1 209 ? 24.125 -21.625 7.492 1 94.5 209 LYS A N 1
ATOM 1689 C CA . LYS A 1 209 ? 23.828 -22.328 8.734 1 94.5 209 LYS A CA 1
ATOM 1690 C C . LYS A 1 209 ? 23.281 -21.375 9.789 1 94.5 209 LYS A C 1
ATOM 1692 O O . LYS A 1 209 ? 22.656 -21.797 10.766 1 94.5 209 LYS A O 1
ATOM 1697 N N . ASN A 1 210 ? 23.484 -20.094 9.594 1 95.69 210 ASN A N 1
ATOM 1698 C CA . ASN A 1 210 ? 23.062 -19.078 10.562 1 95.69 210 ASN A CA 1
ATOM 1699 C C . ASN A 1 210 ? 21.578 -18.766 10.43 1 95.69 210 ASN A C 1
ATOM 1701 O O . ASN A 1 210 ? 20.984 -18.125 11.305 1 95.69 210 ASN A O 1
ATOM 1705 N N . ILE A 1 211 ? 21 -19.188 9.352 1 94 211 ILE A N 1
ATOM 1706 C CA . ILE A 1 211 ? 19.609 -18.797 9.172 1 94 211 ILE A CA 1
ATOM 1707 C C . ILE A 1 211 ? 18.734 -20.047 9.062 1 94 211 ILE A C 1
ATOM 1709 O O . ILE A 1 211 ? 19.219 -21.125 8.711 1 94 211 ILE A O 1
ATOM 1713 N N . LYS A 1 212 ? 17.516 -19.844 9.461 1 91.81 212 LYS A N 1
ATOM 1714 C CA . LYS A 1 212 ? 16.547 -20.922 9.289 1 91.81 212 LYS A CA 1
ATOM 1715 C C . LYS A 1 212 ? 15.984 -20.938 7.871 1 91.81 212 LYS A C 1
ATOM 1717 O O . LYS A 1 212 ? 15.273 -20.016 7.465 1 91.81 212 LYS A O 1
ATOM 1722 N N . LEU A 1 213 ? 16.25 -22.047 7.133 1 94.31 213 LEU A N 1
ATOM 1723 C CA . LEU A 1 213 ? 15.859 -22.141 5.73 1 94.31 213 LEU A CA 1
ATOM 1724 C C . LEU A 1 213 ? 14.43 -22.641 5.598 1 94.31 213 LEU A C 1
ATOM 1726 O O . LEU A 1 213 ? 14.047 -23.609 6.242 1 94.31 213 LEU A O 1
ATOM 1730 N N . ASP A 1 214 ? 13.641 -21.859 4.875 1 93.25 214 ASP A N 1
ATOM 1731 C CA . ASP A 1 214 ? 12.367 -22.438 4.453 1 93.25 214 ASP A CA 1
ATOM 1732 C C . ASP A 1 214 ? 12.477 -23.031 3.055 1 93.25 214 ASP A C 1
ATOM 1734 O O . ASP A 1 214 ? 13.539 -23.016 2.439 1 93.25 214 ASP A O 1
ATOM 1738 N N . LYS A 1 215 ? 11.461 -23.672 2.494 1 95.44 215 LYS A N 1
ATOM 1739 C CA . LYS A 1 215 ? 11.477 -24.406 1.232 1 95.44 215 LYS A CA 1
ATOM 1740 C C . LYS A 1 215 ? 11.922 -23.5 0.081 1 95.44 215 LYS A C 1
ATOM 1742 O O . LYS A 1 215 ? 12.734 -23.922 -0.751 1 95.44 215 LYS A O 1
ATOM 1747 N N . GLU A 1 216 ? 11.391 -22.297 0.14 1 94.88 216 GLU A N 1
ATOM 1748 C CA . GLU A 1 216 ? 11.688 -21.391 -0.958 1 94.88 216 GLU A CA 1
ATOM 1749 C C . GLU A 1 216 ? 13.164 -21 -0.963 1 94.88 216 GLU A C 1
ATOM 1751 O O . GLU A 1 216 ? 13.82 -21.047 -2.006 1 94.88 216 GLU A O 1
ATOM 1756 N N . LEU A 1 217 ? 13.695 -20.641 0.173 1 95.31 217 LEU A N 1
ATOM 1757 C CA . LEU A 1 217 ? 15.102 -20.234 0.281 1 95.31 217 LEU A CA 1
ATOM 1758 C C . LEU A 1 217 ? 16.016 -21.422 -0.006 1 95.31 217 LEU A C 1
ATOM 1760 O O . LEU A 1 217 ? 17.062 -21.266 -0.63 1 95.31 217 LEU A O 1
ATOM 1764 N N . ALA A 1 218 ? 15.609 -22.578 0.409 1 96.62 218 ALA A N 1
ATOM 1765 C CA . ALA A 1 218 ? 16.406 -23.781 0.168 1 96.62 218 ALA A CA 1
ATOM 1766 C C . ALA A 1 218 ? 16.5 -24.078 -1.325 1 96.62 218 ALA A C 1
ATOM 1768 O O . ALA A 1 218 ? 17.578 -24.438 -1.822 1 96.62 218 ALA A O 1
ATOM 1769 N N . GLN A 1 219 ? 15.391 -23.938 -1.958 1 96.56 219 GLN A N 1
ATOM 1770 C CA . GLN A 1 219 ? 15.398 -24.172 -3.396 1 96.56 219 GLN A CA 1
ATOM 1771 C C . GLN A 1 219 ? 16.359 -23.234 -4.105 1 96.56 219 GLN A C 1
ATOM 1773 O O . GLN A 1 219 ? 17.125 -23.656 -4.984 1 96.56 219 GLN A O 1
ATOM 1778 N N . LYS A 1 220 ? 16.375 -22.016 -3.715 1 97 220 LYS A N 1
ATOM 1779 C CA . LYS A 1 220 ? 17.297 -21.047 -4.312 1 97 220 LYS A CA 1
ATOM 1780 C C . LYS A 1 220 ? 18.75 -21.391 -3.982 1 97 220 LYS A C 1
ATOM 1782 O O . LYS A 1 220 ? 19.641 -21.219 -4.816 1 97 220 LYS A O 1
ATOM 1787 N N . LEU A 1 221 ? 18.922 -21.859 -2.801 1 97.12 221 LEU A N 1
ATOM 1788 C CA . LEU A 1 221 ? 20.266 -22.297 -2.385 1 97.12 221 LEU A CA 1
ATOM 1789 C C . LEU A 1 221 ? 20.734 -23.469 -3.23 1 97.12 221 LEU A C 1
ATOM 1791 O O . LEU A 1 221 ? 21.875 -23.469 -3.709 1 97.12 221 LEU A O 1
ATOM 1795 N N . PHE A 1 222 ? 19.844 -24.406 -3.498 1 97.38 222 PHE A N 1
ATOM 1796 C CA . PHE A 1 222 ? 20.203 -25.578 -4.285 1 97.38 222 PHE A CA 1
ATOM 1797 C C . PHE A 1 222 ? 20.469 -25.203 -5.738 1 97.38 222 PHE A C 1
ATOM 1799 O O . PHE A 1 222 ? 21.344 -25.766 -6.387 1 97.38 222 PHE A O 1
ATOM 1806 N N . GLU A 1 223 ? 19.703 -24.312 -6.223 1 96.75 223 GLU A N 1
ATOM 1807 C CA . GLU A 1 223 ? 19.938 -23.828 -7.582 1 96.75 223 GLU A CA 1
ATOM 1808 C C . GLU A 1 223 ? 21.328 -23.203 -7.711 1 96.75 223 GLU A C 1
ATOM 1810 O O . GLU A 1 223 ? 22.047 -23.469 -8.68 1 96.75 223 GLU A O 1
ATOM 1815 N N . LYS A 1 224 ? 21.672 -22.406 -6.711 1 96.38 224 LYS A N 1
ATOM 1816 C CA . LYS A 1 224 ? 23 -21.797 -6.699 1 96.38 224 LYS A CA 1
ATOM 1817 C C . LYS A 1 224 ? 24.078 -22.859 -6.59 1 96.38 224 LYS A C 1
ATOM 1819 O O . LYS A 1 224 ? 25.109 -22.781 -7.266 1 96.38 224 LYS A O 1
ATOM 1824 N N . ASP A 1 225 ? 23.844 -23.812 -5.805 1 96.44 225 ASP A N 1
ATOM 1825 C CA . ASP A 1 225 ? 24.797 -24.922 -5.621 1 96.44 225 ASP A CA 1
ATOM 1826 C C . ASP A 1 225 ? 24.984 -25.703 -6.922 1 96.44 225 ASP A C 1
ATOM 1828 O O . ASP A 1 225 ? 26.109 -26 -7.312 1 96.44 225 ASP A O 1
ATOM 1832 N N . ALA A 1 226 ? 23.844 -25.984 -7.578 1 95 226 ALA A N 1
ATOM 1833 C CA . ALA A 1 226 ? 23.875 -26.75 -8.82 1 95 226 ALA A CA 1
ATOM 1834 C C . ALA A 1 226 ? 24.688 -26.016 -9.891 1 95 226 ALA A C 1
ATOM 1836 O O . ALA A 1 226 ? 25.469 -26.641 -10.617 1 95 226 ALA A O 1
ATOM 1837 N N . LEU A 1 227 ? 24.609 -24.781 -9.906 1 93.12 227 LEU A N 1
ATOM 1838 C CA . LEU A 1 227 ? 25.297 -23.984 -10.906 1 93.12 227 LEU A CA 1
ATOM 1839 C C . LEU A 1 227 ? 26.781 -23.875 -10.578 1 93.12 227 LEU A C 1
ATOM 1841 O O . LEU A 1 227 ? 27.594 -23.578 -11.461 1 93.12 227 LEU A O 1
ATOM 1845 N N . ASN A 1 228 ? 27.125 -24.047 -9.312 1 91.5 228 ASN A N 1
ATOM 1846 C CA . ASN A 1 228 ? 28.5 -23.969 -8.852 1 91.5 228 ASN A CA 1
ATOM 1847 C C . ASN A 1 228 ? 28.938 -25.234 -8.125 1 91.5 228 ASN A C 1
ATOM 1849 O O . ASN A 1 228 ? 29.547 -25.172 -7.059 1 91.5 228 ASN A O 1
ATOM 1853 N N . ASN A 1 229 ? 28.656 -26.297 -8.719 1 86.12 229 ASN A N 1
ATOM 1854 C CA . ASN A 1 229 ? 28.75 -27.609 -8.078 1 86.12 229 ASN A CA 1
ATOM 1855 C C . ASN A 1 229 ? 30.188 -27.938 -7.684 1 86.12 229 ASN A C 1
ATOM 1857 O O . ASN A 1 229 ? 30.406 -28.609 -6.684 1 86.12 229 ASN A O 1
ATOM 1861 N N . GLU A 1 230 ? 31.188 -27.375 -8.352 1 88.31 230 GLU A N 1
ATOM 1862 C CA . GLU A 1 230 ? 32.594 -27.656 -8.062 1 88.31 230 GLU A CA 1
ATOM 1863 C C . GLU A 1 230 ? 32.938 -27.219 -6.641 1 88.31 230 GLU A C 1
ATOM 1865 O O . GLU A 1 230 ? 33.75 -27.891 -5.969 1 88.31 230 GLU A O 1
ATOM 1870 N N . PHE A 1 231 ? 32.344 -26.172 -6.18 1 89.75 231 PHE A N 1
ATOM 1871 C CA . PHE A 1 231 ? 32.594 -25.641 -4.848 1 89.75 231 PHE A CA 1
ATOM 1872 C C . PHE A 1 231 ? 31.375 -25.766 -3.957 1 89.75 231 PHE A C 1
ATOM 1874 O O . PHE A 1 231 ? 31.297 -25.125 -2.914 1 89.75 231 PHE A O 1
ATOM 1881 N N . GLY A 1 232 ? 30.453 -26.656 -4.457 1 91.75 232 GLY A N 1
ATOM 1882 C CA . GLY A 1 232 ? 29.156 -26.734 -3.793 1 91.75 232 GLY A CA 1
ATOM 1883 C C . GLY A 1 232 ? 29.109 -27.781 -2.695 1 91.75 232 GLY A C 1
ATOM 1884 O O . GLY A 1 232 ? 30.141 -28.078 -2.068 1 91.75 232 GLY A O 1
ATOM 1885 N N . PHE A 1 233 ? 27.953 -28.125 -2.42 1 94.88 233 PHE A N 1
ATOM 1886 C CA . PHE A 1 233 ? 27.703 -29.047 -1.325 1 94.88 233 PHE A CA 1
ATOM 1887 C C . PHE A 1 233 ? 28.094 -30.469 -1.721 1 94.88 233 PHE A C 1
ATOM 1889 O O . PHE A 1 233 ? 27.953 -30.859 -2.885 1 94.88 233 PHE A O 1
ATOM 1896 N N . THR A 1 234 ? 28.609 -31.172 -0.684 1 93.38 234 THR A N 1
ATOM 1897 C CA . THR A 1 234 ? 28.766 -32.625 -0.862 1 93.38 234 THR A CA 1
ATOM 1898 C C . THR A 1 234 ? 27.422 -33.344 -0.809 1 93.38 234 THR A C 1
ATOM 1900 O O . THR A 1 234 ? 26.422 -32.75 -0.401 1 93.38 234 THR A O 1
ATOM 1903 N N . GLN A 1 235 ? 27.391 -34.594 -1.219 1 93.94 235 GLN A N 1
ATOM 1904 C CA . GLN A 1 235 ? 26.172 -35.406 -1.164 1 93.94 235 GLN A CA 1
ATOM 1905 C C . GLN A 1 235 ? 25.625 -35.469 0.255 1 93.94 235 GLN A C 1
ATOM 1907 O O . GLN A 1 235 ? 24.406 -35.344 0.459 1 93.94 235 GLN A O 1
ATOM 1912 N N . GLU A 1 236 ? 26.547 -35.594 1.172 1 94.44 236 GLU A N 1
ATOM 1913 C CA . GLU A 1 236 ? 26.141 -35.719 2.572 1 94.44 236 GLU A CA 1
ATOM 1914 C C . GLU A 1 236 ? 25.531 -34.406 3.076 1 94.44 236 GLU A C 1
ATOM 1916 O O . GLU A 1 236 ? 24.578 -34.406 3.842 1 94.44 236 GLU A O 1
ATOM 1921 N N . GLU A 1 237 ? 26.109 -33.312 2.637 1 94.19 237 GLU A N 1
ATOM 1922 C CA . GLU A 1 237 ? 25.625 -32 3.041 1 94.19 237 GLU A CA 1
ATOM 1923 C C . GLU A 1 237 ? 24.234 -31.734 2.449 1 94.19 237 GLU A C 1
ATOM 1925 O O . GLU A 1 237 ? 23.359 -31.188 3.123 1 94.19 237 GLU A O 1
ATOM 1930 N N . ILE A 1 238 ? 24.047 -32.125 1.187 1 95.38 238 ILE A N 1
ATOM 1931 C CA . ILE A 1 238 ? 22.75 -31.953 0.53 1 95.38 238 ILE A CA 1
ATOM 1932 C C . ILE A 1 238 ? 21.688 -32.781 1.271 1 95.38 238 ILE A C 1
ATOM 1934 O O . ILE A 1 238 ? 20.625 -32.25 1.589 1 95.38 238 ILE A O 1
ATOM 1938 N N . LEU A 1 239 ? 22.047 -33.969 1.609 1 96.06 239 LEU A N 1
ATOM 1939 C CA . LEU A 1 239 ? 21.125 -34.875 2.307 1 96.06 239 LEU A CA 1
ATOM 1940 C C . LEU A 1 239 ? 20.75 -34.312 3.674 1 96.06 239 LEU A C 1
ATOM 1942 O O . LEU A 1 239 ? 19.578 -34.312 4.062 1 96.06 239 LEU A O 1
ATOM 1946 N N . ALA A 1 240 ? 21.734 -33.781 4.344 1 94.12 240 ALA A N 1
ATOM 1947 C CA . ALA A 1 240 ? 21.516 -33.219 5.672 1 94.12 240 ALA A CA 1
ATOM 1948 C C . ALA A 1 240 ? 20.594 -32 5.594 1 94.12 240 ALA A C 1
ATOM 1950 O O . ALA A 1 240 ? 19.703 -31.828 6.434 1 94.12 240 ALA A O 1
ATOM 1951 N N . LEU A 1 241 ? 20.766 -31.188 4.578 1 95.25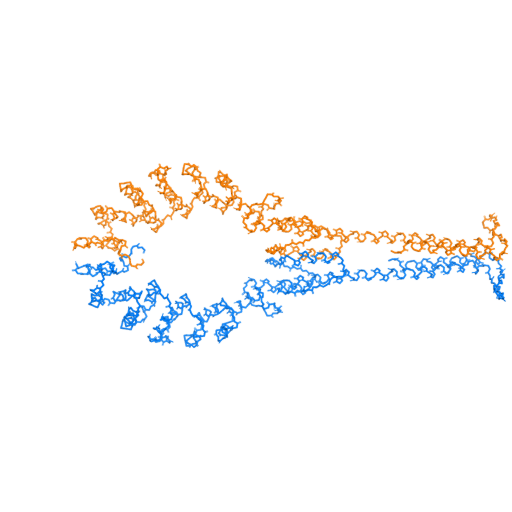 241 LEU A N 1
ATOM 1952 C CA . LEU A 1 241 ? 19.969 -29.984 4.391 1 95.25 241 LEU A CA 1
ATOM 1953 C C . LEU A 1 241 ? 18.516 -30.359 4.078 1 95.25 241 LEU A C 1
ATOM 1955 O O . LEU A 1 241 ? 17.594 -29.766 4.648 1 95.25 241 LEU A O 1
ATOM 1959 N N . VAL A 1 242 ? 18.297 -31.297 3.207 1 96.69 242 VAL A N 1
ATOM 1960 C CA . VAL A 1 242 ? 16.969 -31.688 2.744 1 96.69 242 VAL A CA 1
ATOM 1961 C C . VAL A 1 242 ? 16.188 -32.312 3.896 1 96.69 242 VAL A C 1
ATOM 1963 O O . VAL A 1 242 ? 14.977 -32.062 4.02 1 96.69 242 VAL A O 1
ATOM 1966 N N . LYS A 1 243 ? 16.875 -33 4.766 1 92.44 243 LYS A N 1
ATOM 1967 C CA . LYS A 1 243 ? 16.234 -33.719 5.879 1 92.44 243 LYS A CA 1
ATOM 1968 C C . LYS A 1 243 ? 15.594 -32.719 6.852 1 92.44 243 LYS A C 1
ATOM 1970 O O . LYS A 1 243 ? 14.609 -33.031 7.516 1 92.44 243 LYS A O 1
ATOM 1975 N N . GLU A 1 244 ? 16.141 -31.578 6.875 1 91.94 244 GLU A N 1
ATOM 1976 C CA . GLU A 1 244 ? 15.656 -30.562 7.805 1 91.94 244 GLU A CA 1
ATOM 1977 C C . GLU A 1 244 ? 14.477 -29.797 7.207 1 91.94 244 GLU A C 1
ATOM 1979 O O . GLU A 1 244 ? 13.844 -28.984 7.895 1 91.94 244 GLU A O 1
ATOM 1984 N N . LEU A 1 245 ? 14.164 -30.188 5.953 1 94.62 245 LEU A N 1
ATOM 1985 C CA . LEU A 1 245 ? 13.125 -29.453 5.254 1 94.62 245 LEU A CA 1
ATOM 1986 C C . LEU A 1 245 ? 11.852 -30.281 5.129 1 94.62 245 LEU A C 1
ATOM 1988 O O . LEU A 1 245 ? 11.914 -31.516 5.117 1 94.62 245 LEU A O 1
ATOM 1992 N N . ASN A 1 246 ? 10.734 -29.859 5.367 1 92.62 246 ASN A N 1
ATOM 1993 C CA . ASN A 1 246 ? 9.461 -30.547 5.184 1 92.62 246 ASN A CA 1
ATOM 1994 C C . ASN A 1 246 ? 9.031 -30.547 3.721 1 92.62 246 ASN A C 1
ATOM 1996 O O . ASN A 1 246 ? 7.945 -30.047 3.393 1 92.62 246 ASN A O 1
ATOM 2000 N N . PHE A 1 247 ? 9.797 -31.234 2.861 1 96.38 247 PHE A N 1
ATOM 2001 C CA . PHE A 1 247 ? 9.555 -31.281 1.424 1 96.38 247 PHE A CA 1
ATOM 2002 C C . PHE A 1 247 ? 8.367 -32.188 1.101 1 96.38 247 PHE A C 1
ATOM 2004 O O . PHE A 1 247 ? 8.164 -33.188 1.75 1 96.38 247 PHE A O 1
ATOM 2011 N N . ASP A 1 248 ? 7.652 -31.688 0.211 1 95.88 248 ASP A N 1
ATOM 2012 C CA . ASP A 1 248 ? 6.609 -32.562 -0.343 1 95.88 248 ASP A CA 1
ATOM 2013 C C . ASP A 1 248 ? 7.031 -33.125 -1.693 1 95.88 248 ASP A C 1
ATOM 2015 O O . ASP A 1 248 ? 8.172 -32.938 -2.129 1 95.88 248 ASP A O 1
ATOM 2019 N N . LYS A 1 249 ? 6.262 -33.875 -2.34 1 95.5 249 LYS A N 1
ATOM 2020 C CA . LYS A 1 249 ? 6.547 -34.594 -3.588 1 95.5 249 LYS A CA 1
ATOM 2021 C C . LYS A 1 249 ? 7.074 -33.625 -4.648 1 95.5 249 LYS A C 1
ATOM 2023 O O . LYS A 1 249 ? 8.078 -33.906 -5.309 1 95.5 249 LYS A O 1
ATOM 2028 N N . LYS A 1 250 ? 6.359 -32.5 -4.723 1 95.19 250 LYS A N 1
ATOM 2029 C CA . LYS A 1 250 ? 6.746 -31.516 -5.727 1 95.19 250 LYS A CA 1
ATOM 2030 C C . LYS A 1 250 ? 8.125 -30.938 -5.426 1 95.19 250 LYS A C 1
ATOM 2032 O O . LYS A 1 250 ? 8.922 -30.719 -6.34 1 95.19 250 LYS A O 1
ATOM 2037 N N . ASP A 1 251 ? 8.422 -30.766 -4.199 1 96.69 251 ASP A N 1
ATOM 2038 C CA . ASP A 1 251 ? 9.711 -30.203 -3.793 1 96.69 251 ASP A CA 1
ATOM 2039 C C . ASP A 1 251 ? 10.852 -31.156 -4.148 1 96.69 251 ASP A C 1
ATOM 2041 O O . ASP A 1 251 ? 11.883 -30.719 -4.676 1 96.69 251 ASP A O 1
ATOM 2045 N N . TYR A 1 252 ? 10.633 -32.438 -3.924 1 97.25 252 TYR A N 1
ATOM 2046 C CA . TYR A 1 252 ? 11.664 -33.406 -4.219 1 97.25 252 TYR A CA 1
ATOM 2047 C C . TYR A 1 252 ? 11.906 -33.531 -5.719 1 97.25 252 TYR A C 1
ATOM 2049 O O . TYR A 1 252 ? 13.047 -33.656 -6.164 1 97.25 252 TYR A O 1
ATOM 2057 N N . LEU A 1 253 ? 10.812 -33.469 -6.426 1 95.62 253 LEU A N 1
ATOM 2058 C CA . LEU A 1 253 ? 10.945 -33.531 -7.879 1 95.62 253 LEU A CA 1
ATOM 2059 C C . LEU A 1 253 ? 11.727 -32.312 -8.414 1 95.62 253 LEU A C 1
ATOM 2061 O O . LEU A 1 253 ? 12.602 -32.5 -9.266 1 95.62 253 LEU A O 1
ATOM 2065 N N . ASN A 1 254 ? 11.445 -31.172 -7.875 1 96.25 254 ASN A N 1
ATOM 2066 C CA . ASN A 1 254 ? 12.172 -29.969 -8.273 1 96.25 254 ASN A CA 1
ATOM 2067 C C . ASN A 1 254 ? 13.656 -30.078 -7.926 1 96.25 254 ASN A C 1
ATOM 2069 O O . ASN A 1 254 ? 14.516 -29.625 -8.695 1 96.25 254 ASN A O 1
ATOM 2073 N N . LEU A 1 255 ? 13.883 -30.656 -6.812 1 97.19 255 LEU A N 1
ATOM 2074 C CA . LEU A 1 255 ? 15.266 -30.859 -6.398 1 97.19 255 LEU A CA 1
ATOM 2075 C C . LEU A 1 255 ? 16 -31.781 -7.367 1 97.19 255 LEU A C 1
ATOM 2077 O O . LEU A 1 255 ? 17.141 -31.516 -7.754 1 97.19 255 LEU A O 1
ATOM 2081 N N . ALA A 1 256 ? 15.32 -32.844 -7.773 1 96.81 256 ALA A N 1
ATOM 2082 C CA . ALA A 1 256 ? 15.898 -33.781 -8.727 1 96.81 256 ALA A CA 1
ATOM 2083 C C . ALA A 1 256 ? 16.203 -33.094 -10.055 1 96.81 256 ALA A C 1
ATOM 2085 O O . ALA A 1 256 ? 17.297 -33.281 -10.609 1 96.81 256 ALA A O 1
ATOM 2086 N N . LYS A 1 257 ? 15.297 -32.312 -10.453 1 95.12 257 LYS A N 1
ATOM 2087 C CA . LYS A 1 257 ? 15.477 -31.609 -11.719 1 95.12 257 LYS A CA 1
ATOM 2088 C C . LYS A 1 257 ? 16.609 -30.594 -11.633 1 95.12 257 LYS A C 1
ATOM 2090 O O . LYS A 1 257 ? 17.312 -30.359 -12.609 1 95.12 257 LYS A O 1
ATOM 2095 N N . THR A 1 258 ? 16.812 -30.078 -10.508 1 96.25 258 THR A N 1
ATOM 2096 C CA . THR A 1 258 ? 17.844 -29.078 -10.281 1 96.25 258 THR A CA 1
ATOM 2097 C C . THR A 1 258 ? 19.234 -29.688 -10.438 1 96.25 258 THR A C 1
ATOM 2099 O O . THR A 1 258 ? 20.141 -29.062 -10.984 1 96.25 258 THR A O 1
ATOM 2102 N N . TYR A 1 259 ? 19.375 -30.984 -10.078 1 95.94 259 TYR A N 1
ATOM 2103 C CA . TYR A 1 259 ? 20.703 -31.578 -10.008 1 95.94 259 TYR A CA 1
ATOM 2104 C C . TYR A 1 259 ? 20.938 -32.562 -11.148 1 95.94 259 TYR A C 1
ATOM 2106 O O . TYR A 1 259 ? 22.062 -32.969 -11.398 1 95.94 259 TYR A O 1
ATOM 2114 N N . GLU A 1 260 ? 19.859 -32.938 -11.828 1 93.31 260 GLU A N 1
ATOM 2115 C CA . GLU A 1 260 ? 19.906 -34.062 -12.758 1 93.31 260 GLU A CA 1
ATOM 2116 C C . GLU A 1 260 ? 20.891 -33.812 -13.891 1 93.31 260 GLU A C 1
ATOM 2118 O O . GLU A 1 260 ? 21.531 -34.719 -14.398 1 93.31 260 GLU A O 1
ATOM 2123 N N . LYS A 1 261 ? 21.125 -32.531 -14.234 1 90.31 261 LYS A N 1
ATOM 2124 C CA . LYS A 1 261 ? 22.047 -32.25 -15.328 1 90.31 261 LYS A CA 1
ATOM 2125 C C . LYS A 1 261 ? 23.422 -31.891 -14.797 1 90.31 261 LYS A C 1
ATOM 2127 O O . LYS A 1 261 ? 24.359 -31.703 -15.578 1 90.31 261 LYS A O 1
ATOM 2132 N N . ILE A 1 262 ? 23.562 -31.875 -13.531 1 92.5 262 ILE A N 1
ATOM 2133 C CA . ILE A 1 262 ? 24.812 -31.391 -12.938 1 92.5 262 ILE A CA 1
ATOM 2134 C C . ILE A 1 262 ? 25.562 -32.531 -12.289 1 92.5 262 ILE A C 1
ATOM 2136 O O . ILE A 1 262 ? 26.766 -32.719 -12.539 1 92.5 262 ILE A O 1
ATOM 2140 N N . LEU A 1 263 ? 24.891 -33.375 -11.555 1 93.06 263 LEU A N 1
ATOM 2141 C CA . LEU A 1 263 ? 25.516 -34.5 -10.867 1 93.06 263 LEU A CA 1
ATOM 2142 C C . LEU A 1 263 ? 25.625 -35.688 -11.789 1 93.06 263 LEU A C 1
ATOM 2144 O O . LEU A 1 263 ? 24.812 -35.875 -12.695 1 93.06 263 LEU A O 1
ATOM 2148 N N . ASN A 1 264 ? 26.656 -36.469 -11.547 1 93.38 264 ASN A N 1
ATOM 2149 C CA . ASN A 1 264 ? 26.75 -37.719 -12.305 1 93.38 264 ASN A CA 1
ATOM 2150 C C . ASN A 1 264 ? 25.672 -38.719 -11.883 1 93.38 264 ASN A C 1
ATOM 2152 O O . ASN A 1 264 ? 25.125 -38.625 -10.773 1 93.38 264 ASN A O 1
ATOM 2156 N N . PRO A 1 265 ? 25.25 -39.656 -12.68 1 95.38 265 PRO A N 1
ATOM 2157 C CA . PRO A 1 265 ? 24.125 -40.562 -12.453 1 95.38 265 PRO A CA 1
ATOM 2158 C C . PRO A 1 265 ? 24.25 -41.312 -11.133 1 95.38 265 PRO A C 1
ATOM 2160 O O . PRO A 1 265 ? 23.281 -41.438 -10.383 1 95.38 265 PRO A O 1
ATOM 2163 N N . ASP A 1 266 ? 25.469 -41.75 -10.766 1 95.88 266 ASP A N 1
ATOM 2164 C CA . ASP A 1 266 ? 25.656 -42.531 -9.547 1 95.88 266 ASP A CA 1
ATOM 2165 C C . ASP A 1 266 ? 25.359 -41.688 -8.312 1 95.88 266 ASP A C 1
ATOM 2167 O O . ASP A 1 266 ? 24.719 -42.156 -7.367 1 95.88 266 ASP A O 1
ATOM 2171 N N . GLU A 1 267 ? 25.828 -40.469 -8.414 1 94.31 267 GLU A N 1
ATOM 2172 C CA . GLU A 1 267 ? 25.672 -39.562 -7.273 1 94.31 267 GLU A CA 1
ATOM 2173 C C . GLU A 1 267 ? 24.203 -39.219 -7.039 1 94.31 267 GLU A C 1
ATOM 2175 O O . GLU A 1 267 ? 23.703 -39.344 -5.918 1 94.31 267 GLU A O 1
ATOM 2180 N N . ILE A 1 268 ? 23.516 -38.812 -8.102 1 96.5 268 ILE A N 1
ATOM 2181 C CA . ILE A 1 268 ? 22.125 -38.344 -7.945 1 96.5 268 ILE A CA 1
ATOM 2182 C C . ILE A 1 268 ? 21.234 -39.562 -7.613 1 96.5 268 ILE A C 1
ATOM 2184 O O . ILE A 1 268 ? 20.297 -39.438 -6.816 1 96.5 268 ILE A O 1
ATOM 2188 N N . ILE A 1 269 ? 21.469 -40.719 -8.195 1 97.5 269 ILE A N 1
ATOM 2189 C CA . ILE A 1 269 ? 20.703 -41.938 -7.895 1 97.5 269 ILE A CA 1
ATOM 2190 C C . ILE A 1 269 ? 20.875 -42.281 -6.418 1 97.5 269 ILE A C 1
ATOM 2192 O O . ILE A 1 269 ? 19.891 -42.594 -5.734 1 97.5 269 ILE A O 1
ATOM 2196 N N . SER A 1 270 ? 22.141 -42.156 -5.926 1 96.94 270 SER A N 1
ATOM 2197 C CA . SER A 1 270 ? 22.422 -42.469 -4.531 1 96.94 270 SER A CA 1
ATOM 2198 C C . SER A 1 270 ? 21.688 -41.5 -3.592 1 96.94 270 SER A C 1
ATOM 2200 O O . SER A 1 270 ? 21.109 -41.938 -2.588 1 96.94 270 SER A O 1
ATOM 2202 N N . ILE A 1 271 ? 21.672 -40.25 -3.939 1 97 271 ILE A N 1
ATOM 2203 C CA . ILE A 1 271 ? 21.016 -39.25 -3.123 1 97 271 ILE A CA 1
ATOM 2204 C C . ILE A 1 271 ? 19.531 -39.531 -3.02 1 97 271 ILE A C 1
ATOM 2206 O O . ILE A 1 271 ? 18.984 -39.594 -1.917 1 97 271 ILE A O 1
ATOM 2210 N N . PHE A 1 272 ? 18.875 -39.812 -4.113 1 97.81 272 PHE A N 1
ATOM 2211 C CA . PHE A 1 272 ? 17.422 -39.938 -4.113 1 97.81 272 PHE A CA 1
ATOM 2212 C C . PHE A 1 272 ? 17 -41.344 -3.646 1 97.81 272 PHE A C 1
ATOM 2214 O O . PHE A 1 272 ? 15.883 -41.531 -3.15 1 97.81 272 PHE A O 1
ATOM 2221 N N . GLU A 1 273 ? 17.906 -42.281 -3.797 1 97.69 273 GLU A N 1
ATOM 2222 C CA . GLU A 1 273 ? 17.641 -43.562 -3.17 1 97.69 273 GLU A CA 1
ATOM 2223 C C . GLU A 1 273 ? 17.594 -43.438 -1.65 1 97.69 273 GLU A C 1
ATOM 2225 O O . GLU A 1 273 ? 16.672 -43.969 -1.014 1 97.69 273 GLU A O 1
ATOM 2230 N N . LYS A 1 274 ? 18.531 -42.719 -1.151 1 97.25 274 LYS A N 1
ATOM 2231 C CA . LYS A 1 274 ? 18.578 -42.5 0.292 1 97.25 274 LYS A CA 1
ATOM 2232 C C . LYS A 1 274 ? 17.375 -41.688 0.761 1 97.25 274 LYS A C 1
ATOM 2234 O O . LYS A 1 274 ? 16.734 -42.031 1.753 1 97.25 274 LYS A O 1
ATOM 2239 N N . LEU A 1 275 ? 17.031 -40.656 0.046 1 97.44 275 LEU A N 1
ATOM 2240 C CA . LEU A 1 275 ? 15.914 -39.812 0.41 1 97.44 275 LEU A CA 1
ATOM 2241 C C . LEU A 1 275 ? 14.602 -40.594 0.378 1 97.44 275 LEU A C 1
ATOM 2243 O O . LEU A 1 275 ? 13.773 -40.438 1.279 1 97.44 275 LEU A O 1
ATOM 2247 N N . SER A 1 276 ? 14.445 -41.406 -0.681 1 96.69 276 SER A N 1
ATOM 2248 C CA . SER A 1 276 ? 13.227 -42.156 -0.853 1 96.69 276 SER A CA 1
ATOM 2249 C C . SER A 1 276 ? 13.078 -43.219 0.238 1 96.69 276 SER A C 1
ATOM 2251 O O . SER A 1 276 ? 11.961 -43.562 0.618 1 96.69 276 SER A O 1
ATOM 2253 N N . SER A 1 277 ? 14.234 -43.719 0.773 1 95.81 277 SER A N 1
ATOM 2254 C CA . SER A 1 277 ? 14.203 -44.719 1.842 1 95.81 277 SER A CA 1
ATOM 2255 C C . SER A 1 277 ? 13.781 -44.094 3.166 1 95.81 277 SER A C 1
ATOM 2257 O O . SER A 1 277 ? 13.219 -44.781 4.031 1 95.81 277 SER A O 1
ATOM 2259 N N . GLU A 1 278 ? 13.945 -42.844 3.279 1 94.75 278 GLU A N 1
ATOM 2260 C CA . GLU A 1 278 ? 13.664 -42.188 4.539 1 94.75 278 GLU A CA 1
ATOM 2261 C C . GLU A 1 278 ? 12.312 -41.469 4.492 1 94.75 278 GLU A C 1
ATOM 2263 O O . GLU A 1 278 ? 11.672 -41.281 5.527 1 94.75 278 GLU A O 1
ATOM 2268 N N . ASN A 1 279 ? 11.914 -41.094 3.35 1 95.19 279 ASN A N 1
ATOM 2269 C CA . ASN A 1 279 ? 10.664 -40.344 3.186 1 95.19 279 ASN A CA 1
ATOM 2270 C C . ASN A 1 279 ? 9.93 -40.75 1.912 1 95.19 279 ASN A C 1
ATOM 2272 O O . ASN A 1 279 ? 10.445 -40.562 0.807 1 95.19 279 ASN A O 1
ATOM 2276 N N . ASP A 1 280 ? 8.719 -41.125 2.039 1 93.81 280 ASP A N 1
ATOM 2277 C CA . ASP A 1 280 ? 7.926 -41.625 0.925 1 93.81 280 ASP A CA 1
ATOM 2278 C C . ASP A 1 280 ? 7.66 -40.531 -0.107 1 93.81 280 ASP A C 1
ATOM 2280 O O . ASP A 1 280 ? 7.504 -40.812 -1.296 1 93.81 280 ASP A O 1
ATOM 2284 N N . GLU A 1 281 ? 7.715 -39.312 0.333 1 95.81 281 GLU A N 1
ATOM 2285 C CA . GLU A 1 281 ? 7.445 -38.219 -0.574 1 95.81 281 GLU A CA 1
ATOM 2286 C C . GLU A 1 281 ? 8.555 -38.062 -1.61 1 95.81 281 GLU A C 1
ATOM 2288 O O . GLU A 1 281 ? 8.352 -37.438 -2.658 1 95.81 281 GLU A O 1
ATOM 2293 N N . ALA A 1 282 ? 9.703 -38.719 -1.4 1 97.06 282 ALA A N 1
ATOM 2294 C CA . ALA A 1 282 ? 10.859 -38.562 -2.285 1 97.06 282 ALA A CA 1
ATOM 2295 C C . ALA A 1 282 ? 10.875 -39.656 -3.344 1 97.06 282 ALA A C 1
ATOM 2297 O O . ALA A 1 282 ? 11.688 -39.625 -4.273 1 97.06 282 ALA A O 1
ATOM 2298 N N . THR A 1 283 ? 9.938 -40.562 -3.264 1 96.75 283 THR A N 1
ATOM 2299 C CA . THR A 1 283 ? 9.977 -41.75 -4.121 1 96.75 283 THR A CA 1
ATOM 2300 C C . THR A 1 283 ? 9.727 -41.375 -5.578 1 96.75 283 THR A C 1
ATOM 2302 O O . THR A 1 283 ? 10.406 -41.875 -6.48 1 96.75 283 THR A O 1
ATOM 2305 N N . THR A 1 284 ? 8.773 -40.5 -5.773 1 95.69 284 THR A N 1
ATOM 2306 C CA . THR A 1 284 ? 8.5 -40.062 -7.137 1 95.69 284 THR A CA 1
ATOM 2307 C C . THR A 1 284 ? 9.75 -39.438 -7.77 1 95.69 284 THR A C 1
ATOM 2309 O O . THR A 1 284 ? 10.055 -39.719 -8.93 1 95.69 284 THR A O 1
ATOM 2312 N N . ALA A 1 285 ? 10.453 -38.688 -7.027 1 96.81 285 ALA A N 1
ATOM 2313 C CA . ALA A 1 285 ? 11.68 -38.062 -7.52 1 96.81 285 ALA A CA 1
ATOM 2314 C C . ALA A 1 285 ? 12.742 -39.125 -7.809 1 96.81 285 ALA A C 1
ATOM 2316 O O . ALA A 1 285 ? 13.469 -39 -8.797 1 96.81 285 ALA A O 1
ATOM 2317 N N . TYR A 1 286 ? 12.828 -40.094 -6.961 1 97.31 286 TYR A N 1
ATOM 2318 C CA . TYR A 1 286 ? 13.766 -41.188 -7.168 1 97.31 286 TYR A CA 1
ATOM 2319 C C . TYR A 1 286 ? 13.453 -41.938 -8.461 1 97.31 286 TYR A C 1
ATOM 2321 O O . TYR A 1 286 ? 14.344 -42.188 -9.273 1 97.31 286 TYR A O 1
ATOM 2329 N N . LEU A 1 287 ? 12.172 -42.219 -8.648 1 96.75 287 LEU A N 1
ATOM 2330 C CA . LEU A 1 287 ? 11.75 -42.906 -9.867 1 96.75 287 LEU A CA 1
ATOM 2331 C C . LEU A 1 287 ? 12.039 -42.062 -11.094 1 96.75 287 LEU A C 1
ATOM 2333 O O . LEU A 1 287 ? 12.461 -42.562 -12.133 1 96.75 287 LEU A O 1
ATOM 2337 N N . HIS A 1 288 ? 11.82 -40.781 -10.945 1 95.62 288 HIS A N 1
ATOM 2338 C CA . HIS A 1 288 ? 12.148 -39.844 -12.023 1 95.62 288 HIS A CA 1
ATOM 2339 C C . HIS A 1 288 ? 13.625 -39.938 -12.391 1 95.62 288 HIS A C 1
ATOM 2341 O O . HIS A 1 288 ? 13.969 -40 -13.578 1 95.62 288 HIS A O 1
ATOM 2347 N N . VAL A 1 289 ? 14.461 -40 -11.438 1 96.56 289 VAL A N 1
ATOM 2348 C CA . VAL A 1 289 ? 15.898 -40.062 -11.656 1 96.56 289 VAL A CA 1
ATOM 2349 C C . VAL A 1 289 ? 16.266 -41.375 -12.344 1 96.56 289 VAL A C 1
ATOM 2351 O O . VAL A 1 289 ? 17.062 -41.375 -13.289 1 96.56 289 VAL A O 1
ATOM 2354 N N . LEU A 1 290 ? 15.664 -42.438 -11.906 1 96.75 290 LEU A N 1
ATOM 2355 C CA . LEU A 1 290 ? 15.93 -43.75 -12.508 1 96.75 290 LEU A CA 1
ATOM 2356 C C . LEU A 1 290 ? 15.523 -43.781 -13.977 1 96.75 290 LEU A C 1
ATOM 2358 O O . LEU A 1 290 ? 16.234 -44.312 -14.82 1 96.75 290 LEU A O 1
ATOM 2362 N N . CYS A 1 291 ? 14.414 -43.125 -14.25 1 94.25 291 CYS A N 1
ATOM 2363 C CA . CYS A 1 291 ? 13.938 -43.062 -15.625 1 94.25 291 CYS A CA 1
ATOM 2364 C C . CYS A 1 291 ? 14.852 -42.219 -16.484 1 94.25 291 CYS A C 1
ATOM 2366 O O . CYS A 1 291 ? 15.156 -42.594 -17.625 1 94.25 291 CYS A O 1
ATOM 2368 N N . GLU A 1 292 ? 15.328 -41.125 -15.914 1 91.94 292 GLU A N 1
ATOM 2369 C CA . GLU A 1 292 ? 16.172 -40.188 -16.656 1 91.94 292 GLU A CA 1
ATOM 2370 C C . GLU A 1 292 ? 17.484 -40.844 -17.078 1 91.94 292 GLU A C 1
ATOM 2372 O O . GLU A 1 292 ? 17.984 -40.562 -18.172 1 91.94 292 GLU A O 1
ATOM 2377 N N . PHE A 1 293 ? 17.938 -41.75 -16.297 1 94.06 293 PHE A N 1
ATOM 2378 C CA . PHE A 1 293 ? 19.234 -42.375 -16.578 1 94.06 293 PHE A CA 1
ATOM 2379 C C . PHE A 1 293 ? 19.062 -43.812 -17.062 1 94.06 293 PHE A C 1
ATOM 2381 O O . PHE A 1 293 ? 20.016 -44.562 -17.047 1 94.06 293 PHE A O 1
ATOM 2388 N N . GLU A 1 294 ? 17.844 -44.219 -17.375 1 91.75 294 GLU A N 1
ATOM 2389 C CA . GLU A 1 294 ? 17.5 -45.469 -18.016 1 91.75 294 GLU A CA 1
ATOM 2390 C C . GLU A 1 294 ? 17.938 -46.656 -17.156 1 91.75 294 GLU A C 1
ATOM 2392 O O . GLU A 1 294 ? 18.469 -47.656 -17.672 1 91.75 294 GLU A O 1
ATOM 2397 N N . MET A 1 295 ? 17.781 -46.406 -15.766 1 94.12 295 MET A N 1
ATOM 2398 C CA . MET A 1 295 ? 18.031 -47.5 -14.836 1 94.12 295 MET A CA 1
ATOM 2399 C C . MET A 1 295 ? 16.797 -48.406 -14.719 1 94.12 295 MET A C 1
ATOM 2401 O O . MET A 1 295 ? 16.188 -48.5 -13.648 1 94.12 295 MET A O 1
ATOM 2405 N N . ILE A 1 296 ? 16.516 -49.219 -15.711 1 94.12 296 ILE A N 1
ATOM 2406 C CA . ILE A 1 296 ? 15.25 -49.906 -15.898 1 94.12 296 ILE A CA 1
ATOM 2407 C C . ILE A 1 296 ? 15.133 -51.062 -14.898 1 94.12 296 ILE A C 1
ATOM 2409 O O . ILE A 1 296 ? 14.07 -51.281 -14.312 1 94.12 296 ILE A O 1
ATOM 2413 N N . ASP A 1 297 ? 16.219 -51.781 -14.703 1 95 297 ASP A N 1
ATOM 2414 C CA . ASP A 1 297 ? 16.188 -52.906 -13.773 1 95 297 ASP A CA 1
ATOM 2415 C C . ASP A 1 297 ? 15.891 -52.438 -12.352 1 95 297 ASP A C 1
ATOM 2417 O O . ASP A 1 297 ? 15.055 -53.031 -11.656 1 95 297 ASP A O 1
ATOM 2421 N N . LYS A 1 298 ? 16.562 -51.375 -11.992 1 95.38 298 LYS A N 1
ATOM 2422 C CA . LYS A 1 298 ? 16.312 -50.812 -10.664 1 95.38 298 LYS A CA 1
ATOM 2423 C C . LYS A 1 298 ? 14.898 -50.25 -10.547 1 95.38 298 LYS A C 1
ATOM 2425 O O . LYS A 1 298 ? 14.25 -50.438 -9.516 1 95.38 298 LYS A O 1
ATOM 2430 N N . LEU A 1 299 ? 14.453 -49.625 -11.609 1 96.44 299 LEU A N 1
ATOM 2431 C CA . LEU A 1 299 ? 13.102 -49.094 -11.672 1 96.44 299 LEU A CA 1
ATOM 2432 C C . LEU A 1 299 ? 12.07 -50.188 -11.469 1 96.44 299 LEU A C 1
ATOM 2434 O O . LEU A 1 299 ? 11.141 -50.031 -10.664 1 96.44 299 LEU A O 1
ATOM 2438 N N . ARG A 1 300 ? 12.305 -51.344 -12.102 1 96.25 300 ARG A N 1
ATOM 2439 C CA . ARG A 1 300 ? 11.422 -52.5 -12 1 96.25 300 ARG A CA 1
ATOM 2440 C C . ARG A 1 300 ? 11.398 -53.031 -10.578 1 96.25 300 ARG A C 1
ATOM 2442 O O . ARG A 1 300 ? 10.328 -53.375 -10.047 1 96.25 300 ARG A O 1
ATOM 2449 N N . GLU A 1 301 ? 12.547 -53.094 -10.07 1 95.69 301 GLU A N 1
ATOM 2450 C CA . GLU A 1 301 ? 12.672 -53.625 -8.711 1 95.69 301 GLU A CA 1
ATOM 2451 C C . GLU A 1 301 ? 11.93 -52.75 -7.707 1 95.69 301 GLU A C 1
ATOM 2453 O O . GLU A 1 301 ? 11.188 -53.281 -6.863 1 95.69 301 GLU A O 1
ATOM 2458 N N . VAL A 1 302 ? 12.078 -51.438 -7.832 1 95.88 302 VAL A N 1
ATOM 2459 C CA . VAL A 1 302 ? 11.438 -50.5 -6.906 1 95.88 302 VAL A CA 1
ATOM 2460 C C . VAL A 1 302 ? 9.922 -50.562 -7.078 1 95.88 302 VAL A C 1
ATOM 2462 O O . VAL A 1 302 ? 9.18 -50.625 -6.09 1 95.88 302 VAL A O 1
ATOM 2465 N N . LEU A 1 303 ? 9.406 -50.625 -8.328 1 96.06 303 LEU A N 1
ATOM 2466 C CA . LEU A 1 303 ? 7.98 -50.562 -8.625 1 96.06 303 LEU A CA 1
ATOM 2467 C C . LEU A 1 303 ? 7.305 -51.875 -8.242 1 96.06 303 LEU A C 1
ATOM 2469 O O . LEU A 1 303 ? 6.117 -51.906 -7.914 1 96.06 303 LEU A O 1
ATOM 2473 N N . ALA A 1 304 ? 8.094 -52.969 -8.25 1 94.5 304 ALA A N 1
ATOM 2474 C CA . ALA A 1 304 ? 7.562 -54.281 -7.898 1 94.5 304 ALA A CA 1
ATOM 2475 C C . ALA A 1 304 ? 7.129 -54.312 -6.438 1 94.5 304 ALA A C 1
ATOM 2477 O O . ALA A 1 304 ? 6.25 -55.094 -6.062 1 94.5 304 ALA A O 1
ATOM 2478 N N . ASN A 1 305 ? 7.723 -53.438 -5.68 1 91.44 305 ASN A N 1
ATOM 2479 C CA . ASN A 1 305 ? 7.453 -53.438 -4.246 1 91.44 305 ASN A CA 1
ATOM 2480 C C . ASN A 1 305 ? 6.414 -52.375 -3.879 1 91.44 305 ASN A C 1
ATOM 2482 O O . ASN A 1 305 ? 6.27 -52 -2.707 1 91.44 305 ASN A O 1
ATOM 2486 N N . THR A 1 306 ? 5.707 -51.781 -4.859 1 93.62 306 THR A N 1
ATOM 2487 C CA . THR A 1 306 ? 4.684 -50.781 -4.605 1 93.62 306 THR A CA 1
ATOM 2488 C C . THR A 1 306 ? 3.297 -51.312 -4.945 1 93.62 306 THR A C 1
ATOM 2490 O O . THR A 1 306 ? 3.172 -52.375 -5.574 1 93.62 306 THR A O 1
ATOM 2493 N N . GLN A 1 307 ? 2.328 -50.625 -4.531 1 92.31 307 GLN A N 1
ATOM 2494 C CA . GLN A 1 307 ? 0.958 -51.062 -4.82 1 92.31 307 GLN A CA 1
ATOM 2495 C C . GLN A 1 307 ? 0.632 -50.875 -6.301 1 92.31 307 GLN A C 1
ATOM 2497 O O . GLN A 1 307 ? 1.251 -50.031 -6.98 1 92.31 307 GLN A O 1
ATOM 2502 N N . GLU A 1 308 ? -0.315 -51.594 -6.805 1 88.94 308 GLU A N 1
ATOM 2503 C CA . GLU A 1 308 ? -0.684 -51.625 -8.219 1 88.94 308 GLU A CA 1
ATOM 2504 C C . GLU A 1 308 ? -1.113 -50.25 -8.703 1 88.94 308 GLU A C 1
ATOM 2506 O O . GLU A 1 308 ? -0.824 -49.844 -9.836 1 88.94 308 GLU A O 1
ATOM 2511 N N . ASN A 1 309 ? -1.693 -49.438 -7.816 1 90.19 309 ASN A N 1
ATOM 2512 C CA . ASN A 1 309 ? -2.252 -48.156 -8.227 1 90.19 309 ASN A CA 1
ATOM 2513 C C . ASN A 1 309 ? -1.316 -47 -7.883 1 90.19 309 ASN A C 1
ATOM 2515 O O . ASN A 1 309 ? -1.722 -45.844 -7.922 1 90.19 309 ASN A O 1
ATOM 2519 N N . GLU A 1 310 ? -0.105 -47.375 -7.523 1 92.12 310 GLU A N 1
ATOM 2520 C CA . GLU A 1 310 ? 0.86 -46.344 -7.164 1 92.12 310 GLU A CA 1
ATOM 2521 C C . GLU A 1 310 ? 1.888 -46.156 -8.273 1 92.12 310 GLU A C 1
ATOM 2523 O O . GLU A 1 310 ? 2.248 -47.094 -8.977 1 92.12 310 GLU A O 1
ATOM 2528 N N . PHE A 1 311 ? 2.254 -44.938 -8.516 1 94.12 311 PHE A N 1
ATOM 2529 C CA . PHE A 1 311 ? 3.326 -44.531 -9.422 1 94.12 311 PHE A CA 1
ATOM 2530 C C . PHE A 1 311 ? 3.035 -45 -10.844 1 94.12 311 PHE A C 1
ATOM 2532 O O . PHE A 1 311 ? 3.906 -45.562 -11.508 1 94.12 311 PHE A O 1
ATOM 2539 N N . LEU A 1 312 ? 1.856 -44.781 -11.266 1 92.12 312 LEU A N 1
ATOM 2540 C CA . LEU A 1 312 ? 1.294 -45.281 -12.508 1 92.12 312 LEU A CA 1
ATOM 2541 C C . LEU A 1 312 ? 2.07 -44.75 -13.711 1 92.12 312 LEU A C 1
ATOM 2543 O O . LEU A 1 312 ? 2.322 -45.5 -14.664 1 92.12 312 LEU A O 1
ATOM 2547 N N . PRO A 1 313 ? 2.484 -43.5 -13.672 1 92.69 313 PRO A N 1
ATOM 2548 C CA . PRO A 1 313 ? 3.242 -43.031 -14.836 1 92.69 313 PRO A CA 1
ATOM 2549 C C . PRO A 1 313 ? 4.52 -43.844 -15.078 1 92.69 313 PRO A C 1
ATOM 2551 O O . PRO A 1 313 ? 4.879 -44.094 -16.234 1 92.69 313 PRO A O 1
ATOM 2554 N N . PHE A 1 314 ? 5.121 -44.312 -14.055 1 94.81 314 PHE A N 1
ATOM 2555 C CA . PHE A 1 314 ? 6.367 -45.031 -14.18 1 94.81 314 PHE A CA 1
ATOM 2556 C C . PHE A 1 314 ? 6.098 -46.5 -14.57 1 94.81 314 PHE A C 1
ATOM 2558 O O . PHE A 1 314 ? 6.848 -47.062 -15.359 1 94.81 314 PHE A O 1
ATOM 2565 N N . LYS A 1 315 ? 5.062 -47.031 -14.023 1 94.44 315 LYS A N 1
ATOM 2566 C CA . LYS A 1 315 ? 4.652 -48.375 -14.438 1 94.44 315 LYS A CA 1
ATOM 2567 C C . LYS A 1 315 ? 4.258 -48.375 -15.914 1 94.44 315 LYS A C 1
ATOM 2569 O O . LYS A 1 315 ? 4.594 -49.344 -16.625 1 94.44 315 LYS A O 1
ATOM 2574 N N . ALA A 1 316 ? 3.566 -47.312 -16.297 1 93.62 316 ALA A N 1
ATOM 2575 C CA . ALA A 1 316 ? 3.184 -47.188 -17.703 1 93.62 316 ALA A CA 1
ATOM 2576 C C . ALA A 1 316 ? 4.414 -47.125 -18.609 1 93.62 316 ALA A C 1
ATOM 2578 O O . ALA A 1 316 ? 4.434 -47.719 -19.688 1 93.62 316 ALA A O 1
ATOM 2579 N N . LEU A 1 317 ? 5.414 -46.438 -18.188 1 93.38 317 LEU A N 1
ATOM 2580 C CA . LEU A 1 317 ? 6.641 -46.312 -18.969 1 93.38 317 LEU A CA 1
ATOM 2581 C C . LEU A 1 317 ? 7.293 -47.688 -19.141 1 93.38 317 LEU A C 1
ATOM 2583 O O . LEU A 1 317 ? 7.766 -48.031 -20.234 1 93.38 317 LEU A O 1
ATOM 2587 N N . LEU A 1 318 ? 7.285 -48.5 -18.094 1 93.62 318 LEU A N 1
ATOM 2588 C CA . LEU A 1 318 ? 7.844 -49.844 -18.156 1 93.62 318 LEU A CA 1
ATOM 2589 C C . LEU A 1 318 ? 7.035 -50.719 -19.109 1 93.62 318 LEU A C 1
ATOM 2591 O O . LEU A 1 318 ? 7.609 -51.469 -19.906 1 93.62 318 LEU A O 1
ATOM 2595 N N . ASP A 1 319 ? 5.715 -50.625 -19 1 93.94 319 ASP A N 1
ATOM 2596 C CA . ASP A 1 319 ? 4.832 -51.375 -19.875 1 93.94 319 ASP A CA 1
ATOM 2597 C C . ASP A 1 319 ? 5.062 -51.031 -21.344 1 93.94 319 ASP A C 1
ATOM 2599 O O . ASP A 1 319 ? 5.066 -51.906 -22.203 1 93.94 319 ASP A O 1
ATOM 2603 N N . LEU A 1 320 ? 5.27 -49.781 -21.562 1 94.62 320 LEU A N 1
ATOM 2604 C CA . LEU A 1 320 ? 5.52 -49.312 -22.922 1 94.62 320 LEU A CA 1
ATOM 2605 C C . LEU A 1 320 ? 6.855 -49.844 -23.453 1 94.62 320 LEU A C 1
ATOM 2607 O O . LEU A 1 320 ? 6.949 -50.281 -24.594 1 94.62 320 LEU A O 1
ATOM 2611 N N . LYS A 1 321 ? 7.824 -49.75 -22.594 1 92.75 321 LYS A N 1
ATOM 2612 C CA . LYS A 1 321 ? 9.133 -50.281 -22.969 1 92.75 321 LYS A CA 1
ATOM 2613 C C . LYS A 1 321 ? 9.062 -51.781 -23.266 1 92.75 321 LYS A C 1
ATOM 2615 O O . LYS A 1 321 ? 9.648 -52.25 -24.25 1 92.75 321 LYS A O 1
ATOM 2620 N N . ASP A 1 322 ? 8.312 -52.5 -22.484 1 93.44 322 ASP A N 1
ATOM 2621 C CA . ASP A 1 322 ? 8.148 -53.938 -22.672 1 93.44 322 ASP A CA 1
ATOM 2622 C C . ASP A 1 322 ? 7.41 -54.25 -23.969 1 93.44 322 ASP A C 1
ATOM 2624 O O . ASP A 1 322 ? 7.586 -55.312 -24.562 1 93.44 322 ASP A O 1
ATOM 2628 N N . ALA A 1 323 ? 6.602 -53.281 -24.391 1 93.12 323 ALA A N 1
ATOM 2629 C CA . ALA A 1 323 ? 5.855 -53.438 -25.641 1 93.12 323 ALA A CA 1
ATOM 2630 C C . ALA A 1 323 ? 6.676 -52.938 -26.828 1 93.12 323 ALA A C 1
ATOM 2632 O O . ALA A 1 323 ? 6.168 -52.844 -27.938 1 93.12 323 ALA A O 1
ATOM 2633 N N . GLY A 1 324 ? 7.883 -52.5 -26.594 1 92.12 324 GLY A N 1
ATOM 2634 C CA . GLY A 1 324 ? 8.789 -52.094 -27.656 1 92.12 324 GLY A CA 1
ATOM 2635 C C . GLY A 1 324 ? 8.625 -50.625 -28.062 1 92.12 324 GLY A C 1
ATOM 2636 O O . GLY A 1 324 ? 9.055 -50.219 -29.141 1 92.12 324 GLY A O 1
ATOM 2637 N N . LYS A 1 325 ? 7.938 -49.844 -27.203 1 92.19 325 LYS A N 1
ATOM 2638 C CA . LYS A 1 325 ? 7.711 -48.438 -27.5 1 92.19 325 LYS A CA 1
ATOM 2639 C C . LYS A 1 325 ? 8.656 -47.562 -26.703 1 92.19 325 LYS A C 1
ATOM 2641 O O . LYS A 1 325 ? 8.93 -47.812 -25.531 1 92.19 325 LYS A O 1
ATOM 2646 N N . LYS A 1 326 ? 9.188 -46.562 -27.312 1 90 326 LYS A N 1
ATOM 2647 C CA . LYS A 1 326 ? 10.148 -45.688 -26.672 1 90 326 LYS A CA 1
ATOM 2648 C C . LYS A 1 326 ? 9.5 -44.344 -26.281 1 90 326 LYS A C 1
ATOM 2650 O O . LYS A 1 326 ? 9.078 -43.562 -27.141 1 90 326 LYS A O 1
ATOM 2655 N N . TYR A 1 327 ? 9.266 -44.188 -24.969 1 91.12 327 TYR A N 1
ATOM 2656 C CA . TYR A 1 327 ? 8.742 -42.969 -24.391 1 91.12 327 TYR A CA 1
ATOM 2657 C C . TYR A 1 327 ? 9.594 -42.5 -23.219 1 91.12 327 TYR A C 1
ATOM 2659 O O . TYR A 1 327 ? 10.438 -43.25 -22.719 1 91.12 327 TYR A O 1
ATOM 2667 N N . ASN A 1 328 ? 9.445 -41.25 -22.938 1 88.06 328 ASN A N 1
ATOM 2668 C CA . ASN A 1 328 ? 10.047 -40.688 -21.734 1 88.06 328 ASN A CA 1
ATOM 2669 C C . ASN A 1 328 ? 8.984 -40.219 -20.734 1 88.06 328 ASN A C 1
ATOM 2671 O O . ASN A 1 328 ? 7.883 -39.844 -21.125 1 88.06 328 ASN A O 1
ATOM 2675 N N . VAL A 1 329 ? 9.32 -40.344 -19.516 1 85.06 329 VAL A N 1
ATOM 2676 C CA . VAL A 1 329 ? 8.344 -40.031 -18.469 1 85.06 329 VAL A CA 1
ATOM 2677 C C . VAL A 1 329 ? 7.891 -38.594 -18.609 1 85.06 329 VAL A C 1
ATOM 2679 O O . VAL A 1 329 ? 6.73 -38.281 -18.344 1 85.06 329 VAL A O 1
ATOM 2682 N N . GLU A 1 330 ? 8.672 -37.688 -19.062 1 82.5 330 GLU A N 1
ATOM 2683 C CA . GLU A 1 330 ? 8.336 -36.25 -19.203 1 82.5 330 GLU A CA 1
ATOM 2684 C C 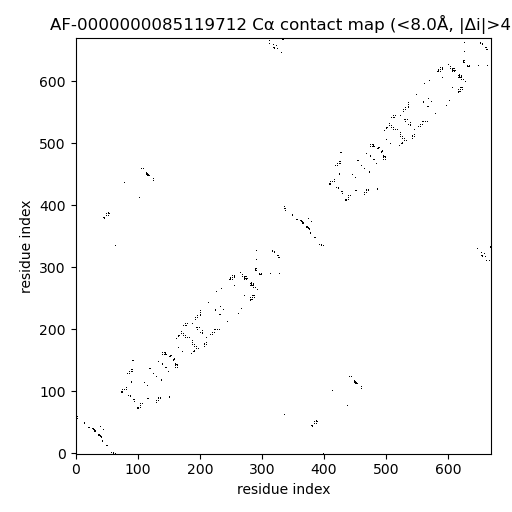. GLU A 1 330 ? 7.32 -36.031 -20.328 1 82.5 330 GLU A C 1
ATOM 2686 O O . GLU A 1 330 ? 6.48 -35.156 -20.234 1 82.5 330 GLU A O 1
ATOM 2691 N N . THR A 1 331 ? 7.406 -36.906 -21.281 1 83.62 331 THR A N 1
ATOM 2692 C CA . THR A 1 331 ? 6.543 -36.719 -22.438 1 83.62 331 THR A CA 1
ATOM 2693 C C . THR A 1 331 ? 5.184 -37.375 -22.219 1 83.62 331 THR A C 1
ATOM 2695 O O . THR A 1 331 ? 4.254 -37.188 -23 1 83.62 331 THR A O 1
ATOM 2698 N N . LEU A 1 332 ? 5.133 -38.156 -21.109 1 86.12 332 LEU A N 1
ATOM 2699 C CA . LEU A 1 332 ? 3.867 -38.812 -20.812 1 86.12 332 LEU A CA 1
ATOM 2700 C C . LEU A 1 332 ? 2.906 -37.844 -20.125 1 86.12 332 LEU A C 1
ATOM 2702 O O . LEU A 1 332 ? 1.712 -38.156 -20 1 86.12 332 LEU A O 1
ATOM 2706 N N . SER A 1 333 ? 3.416 -36.719 -19.703 1 80.75 333 SER A N 1
ATOM 2707 C CA . SER A 1 333 ? 2.545 -35.75 -19.047 1 80.75 333 SER A CA 1
ATOM 2708 C C . SER A 1 333 ? 2.057 -34.688 -20.047 1 80.75 333 SER A C 1
ATOM 2710 O O . SER A 1 333 ? 2.852 -34.125 -20.797 1 80.75 333 SER A O 1
ATOM 2712 N N . TYR A 1 334 ? 0.67 -34.656 -20.172 1 74.06 334 TYR A N 1
ATOM 2713 C CA . TYR A 1 334 ? 0.181 -33.625 -21.078 1 74.06 334 TYR A CA 1
ATOM 2714 C C . TYR A 1 334 ? -0.265 -32.375 -20.312 1 74.06 334 TYR A C 1
ATOM 2716 O O . TYR A 1 334 ? -0.703 -31.391 -20.906 1 74.06 334 TYR A O 1
ATOM 2724 N N . LYS A 1 335 ? -0.091 -32.562 -18.953 1 73.12 335 LYS A N 1
ATOM 2725 C CA . LYS A 1 335 ? -0.439 -31.391 -18.141 1 73.12 335 LYS A CA 1
ATOM 2726 C C . LYS A 1 335 ? 0.749 -30.453 -18 1 73.12 335 LYS A C 1
ATOM 2728 O O . LYS A 1 335 ? 1.902 -30.875 -18.047 1 73.12 335 LYS A O 1
ATOM 2733 N N . MET B 1 1 ? -5.949 45.281 25.281 1 72.75 1 MET B N 1
ATOM 2734 C CA . MET B 1 1 ? -5.211 46.531 25.469 1 72.75 1 MET B CA 1
ATOM 2735 C C . MET B 1 1 ? -5.641 47.219 26.75 1 72.75 1 MET B C 1
ATOM 2737 O O . MET B 1 1 ? -5.242 48.375 27.016 1 72.75 1 MET B O 1
ATOM 2741 N N . GLY B 1 2 ? -6.348 46.594 27.547 1 82.75 2 GLY B N 1
ATOM 2742 C CA . GLY B 1 2 ? -6.785 47.062 28.844 1 82.75 2 GLY B CA 1
ATOM 2743 C C . GLY B 1 2 ? -7.59 48.375 28.766 1 82.75 2 GLY B C 1
ATOM 2744 O O . GLY B 1 2 ? -7.465 49.25 29.609 1 82.75 2 GLY B O 1
ATOM 2745 N N . LEU B 1 3 ? -8.172 48.625 27.641 1 86.81 3 LEU B N 1
ATOM 2746 C CA . LEU B 1 3 ? -8.898 49.875 27.375 1 86.81 3 LEU B CA 1
ATOM 2747 C C . LEU B 1 3 ? -9.883 50.188 28.5 1 86.81 3 LEU B C 1
ATOM 2749 O O . LEU B 1 3 ? -9.93 51.312 29 1 86.81 3 LEU B O 1
ATOM 2753 N N . LYS B 1 4 ? -10.617 49.219 28.938 1 89.94 4 LYS B N 1
ATOM 2754 C CA . LYS B 1 4 ? -11.609 49.406 29.984 1 89.94 4 LYS B CA 1
ATOM 2755 C C . LYS B 1 4 ? -10.945 49.875 31.281 1 89.94 4 LYS B C 1
ATOM 2757 O O . LYS B 1 4 ? -11.406 50.812 31.922 1 89.94 4 LYS B O 1
ATOM 2762 N N . ARG B 1 5 ? -9.914 49.219 31.609 1 90.94 5 ARG B N 1
ATOM 2763 C CA . ARG B 1 5 ? -9.203 49.562 32.844 1 90.94 5 ARG B CA 1
ATOM 2764 C C . ARG B 1 5 ? -8.586 50.969 32.75 1 90.94 5 ARG B C 1
ATOM 2766 O O . ARG B 1 5 ? -8.594 51.688 33.75 1 90.94 5 ARG B O 1
ATOM 2773 N N . TYR B 1 6 ? -8.086 51.25 31.609 1 91.38 6 TYR B N 1
ATOM 2774 C CA . TYR B 1 6 ? -7.469 52.562 31.422 1 91.38 6 TYR B CA 1
ATOM 2775 C C . TYR B 1 6 ? -8.5 53.688 31.562 1 91.38 6 TYR B C 1
ATOM 2777 O O . TYR B 1 6 ? -8.25 54.688 32.219 1 91.38 6 TYR B O 1
ATOM 2785 N N . ILE B 1 7 ? -9.688 53.5 30.984 1 91.06 7 ILE B N 1
ATOM 2786 C CA . ILE B 1 7 ? -10.742 54.5 31.016 1 91.06 7 ILE B CA 1
ATOM 2787 C C . ILE B 1 7 ? -11.211 54.688 32.469 1 91.06 7 ILE B C 1
ATOM 2789 O O . ILE B 1 7 ? -11.297 55.812 32.938 1 91.06 7 ILE B O 1
ATOM 2793 N N . VAL B 1 8 ? -11.414 53.625 33.125 1 91.81 8 VAL B N 1
ATOM 2794 C CA . VAL B 1 8 ? -11.906 53.688 34.5 1 91.81 8 VAL B CA 1
ATOM 2795 C C . VAL B 1 8 ? -10.867 54.375 35.375 1 91.81 8 VAL B C 1
ATOM 2797 O O . VAL B 1 8 ? -11.203 55.25 36.156 1 91.81 8 VAL B O 1
ATOM 2800 N N . SER B 1 9 ? -9.633 53.969 35.188 1 92 9 SER B N 1
ATOM 2801 C CA . SER B 1 9 ? -8.57 54.531 36.031 1 92 9 SER B CA 1
ATOM 2802 C C . SER B 1 9 ? -8.398 56.031 35.75 1 92 9 SER B C 1
ATOM 2804 O O . SER B 1 9 ? -8.195 56.812 36.688 1 92 9 SER B O 1
ATOM 2806 N N . THR B 1 10 ? -8.539 56.406 34.531 1 93 10 THR B N 1
ATOM 2807 C CA . THR B 1 10 ? -8.328 57.812 34.188 1 93 10 THR B CA 1
ATOM 2808 C C . THR B 1 10 ? -9.508 58.656 34.625 1 93 10 THR B C 1
ATOM 2810 O O . THR B 1 10 ? -9.328 59.812 35.031 1 93 10 THR B O 1
ATOM 2813 N N . VAL B 1 11 ? -10.695 58.156 34.594 1 92.62 11 VAL B N 1
ATOM 2814 C CA . VAL B 1 11 ? -11.875 58.875 35.062 1 92.62 11 VAL B CA 1
ATOM 2815 C C . VAL B 1 11 ? -11.789 59.062 36.594 1 92.62 11 VAL B C 1
ATOM 2817 O O . VAL B 1 11 ? -12.039 60.188 37.094 1 92.62 11 VAL B O 1
ATOM 2820 N N . ILE B 1 12 ? -11.352 58.094 37.281 1 93.69 12 ILE B N 1
ATOM 2821 C CA . ILE B 1 12 ? -11.172 58.188 38.719 1 93.69 12 ILE B CA 1
ATOM 2822 C C . ILE B 1 12 ? -10.094 59.219 39.031 1 93.69 12 ILE B C 1
ATOM 2824 O O . ILE B 1 12 ? -10.281 60.062 39.906 1 93.69 12 ILE B O 1
ATOM 2828 N N . LEU B 1 13 ? -9.031 59.156 38.312 1 92.94 13 LEU B N 1
ATOM 2829 C CA . LEU B 1 13 ? -7.93 60.094 38.5 1 92.94 13 LEU B CA 1
ATOM 2830 C C . LEU B 1 13 ? -8.375 61.531 38.25 1 92.94 13 LEU B C 1
ATOM 2832 O O . LEU B 1 13 ? -8.008 62.438 38.969 1 92.94 13 LEU B O 1
ATOM 2836 N N . ALA B 1 14 ? -9.211 61.719 37.281 1 92.19 14 ALA B N 1
ATOM 2837 C CA . ALA B 1 14 ? -9.719 63.031 36.938 1 92.19 14 ALA B CA 1
ATOM 2838 C C . ALA B 1 14 ? -10.617 63.594 38.031 1 92.19 14 ALA B C 1
ATOM 2840 O O . ALA B 1 14 ? -10.508 64.75 38.406 1 92.19 14 ALA B O 1
ATOM 2841 N N . ILE B 1 15 ? -11.391 62.75 38.594 1 91.69 15 ILE B N 1
ATOM 2842 C CA . ILE B 1 15 ? -12.305 63.156 39.656 1 91.69 15 ILE B CA 1
ATOM 2843 C C . ILE B 1 15 ? -11.508 63.5 40.906 1 91.69 15 ILE B C 1
ATOM 2845 O O . ILE B 1 15 ? -11.75 64.562 4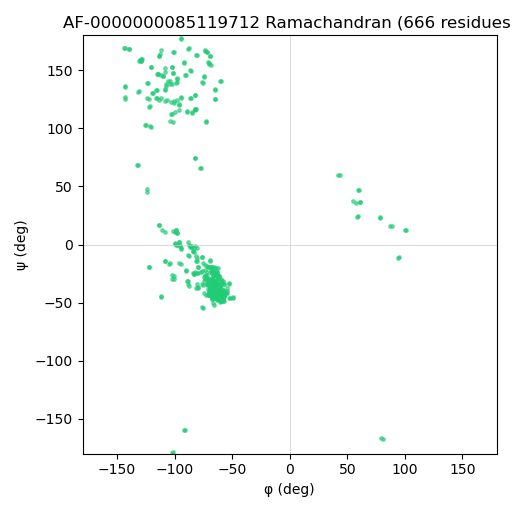1.531 1 91.69 15 ILE B O 1
ATOM 2849 N N . LEU B 1 16 ? -10.531 62.75 41.188 1 92.12 16 LEU B N 1
ATOM 2850 C CA . LEU B 1 16 ? -9.688 63 42.344 1 92.12 16 LEU B CA 1
ATOM 2851 C C . LEU B 1 16 ? -8.883 64.312 42.188 1 92.12 16 LEU B C 1
ATOM 2853 O O . LEU B 1 16 ? -8.789 65.062 43.094 1 92.12 16 LEU B O 1
ATOM 2857 N N . LEU B 1 17 ? -8.383 64.438 41 1 90.94 17 LEU B N 1
ATOM 2858 C CA . LEU B 1 17 ? -7.59 65.625 40.719 1 90.94 17 LEU B CA 1
ATOM 2859 C C . LEU B 1 17 ? -8.453 66.875 40.75 1 90.94 17 LEU B C 1
ATOM 2861 O O . LEU B 1 17 ? -8.047 67.875 41.344 1 90.94 17 LEU B O 1
ATOM 2865 N N . PHE B 1 18 ? -9.641 66.812 40.25 1 88.62 18 PHE B N 1
ATOM 2866 C CA . PHE B 1 18 ? -10.547 67.938 40.281 1 88.62 18 PHE B CA 1
ATOM 2867 C C . PHE B 1 18 ? -10.992 68.25 41.719 1 88.62 18 PHE B C 1
ATOM 2869 O O . PHE B 1 18 ? -11.023 69.375 42.125 1 88.62 18 PHE B O 1
ATOM 2876 N N . GLY B 1 19 ? -11.289 67.312 42.375 1 88.81 19 GLY B N 1
ATOM 2877 C CA . GLY B 1 19 ? -11.656 67.5 43.781 1 88.81 19 GLY B CA 1
ATOM 2878 C C . GLY B 1 19 ? -10.539 68.062 44.625 1 88.81 19 GLY B C 1
ATOM 2879 O O . GLY B 1 19 ? -10.773 69 45.406 1 88.81 19 GLY B O 1
ATOM 2880 N N . PHE B 1 20 ? -9.383 67.625 44.375 1 89.38 20 PHE B N 1
ATOM 2881 C CA . PHE B 1 20 ? -8.219 68.125 45.062 1 89.38 20 PHE B CA 1
ATOM 2882 C C . PHE B 1 20 ? -8 69.562 44.75 1 89.38 20 PHE B C 1
ATOM 2884 O O . PHE B 1 20 ? -7.852 70.438 45.656 1 89.38 20 PHE B O 1
ATOM 2891 N N . LEU B 1 21 ? -8.141 69.938 43.5 1 88.12 21 LEU B N 1
ATOM 2892 C CA . LEU B 1 21 ? -7.938 71.312 43.062 1 88.12 21 LEU B CA 1
ATOM 2893 C C . LEU B 1 21 ? -9.047 72.25 43.562 1 88.12 21 LEU B C 1
ATOM 2895 O O . LEU B 1 21 ? -8.797 73.375 43.938 1 88.12 21 LEU B O 1
ATOM 2899 N N . TYR B 1 22 ? -10.18 71.625 43.656 1 85.81 22 TYR B N 1
ATOM 2900 C CA . TYR B 1 22 ? -11.32 72.438 44.125 1 85.81 22 TYR B CA 1
ATOM 2901 C C . TYR B 1 22 ? -11.195 72.688 45.625 1 85.81 22 TYR B C 1
ATOM 2903 O O . TYR B 1 22 ? -11.539 73.812 46.094 1 85.81 22 TYR B O 1
ATOM 2911 N N . SER B 1 23 ? -10.648 71.812 46.281 1 86.31 23 SER B N 1
ATOM 2912 C CA . SER B 1 23 ? -10.508 71.938 47.719 1 86.31 23 SER B CA 1
ATOM 2913 C C . SER B 1 23 ? -9.477 73 48.094 1 86.31 23 SER B C 1
ATOM 2915 O O . SER B 1 23 ? -9.484 73.562 49.188 1 86.31 23 SER B O 1
ATOM 2917 N N . LEU B 1 24 ? -8.688 73.312 47.156 1 84.94 24 LEU B N 1
ATOM 2918 C CA . LEU B 1 24 ? -7.633 74.25 47.406 1 84.94 24 LEU B CA 1
ATOM 2919 C C . LEU B 1 24 ? -8.172 75.688 47.281 1 84.94 24 LEU B C 1
ATOM 2921 O O . LEU B 1 24 ? -7.484 76.688 47.656 1 84.94 24 LEU B O 1
ATOM 2925 N N . GLU B 1 25 ? -9.445 75.812 46.844 1 84.81 25 GLU B N 1
ATOM 2926 C CA . GLU B 1 25 ? -10.109 77.125 46.688 1 84.81 25 GLU B CA 1
ATOM 2927 C C . GLU B 1 25 ? -9.18 78.125 46.031 1 84.81 25 GLU B C 1
ATOM 2929 O O . GLU B 1 25 ? -8.961 79.188 46.594 1 84.81 25 GLU B O 1
ATOM 2934 N N . LEU B 1 26 ? -8.703 77.938 44.875 1 83.56 26 LEU B N 1
ATOM 2935 C CA . LEU B 1 26 ? -7.648 78.688 44.188 1 83.56 26 LEU B CA 1
ATOM 2936 C C . LEU B 1 26 ? -8.203 79.938 43.562 1 83.56 26 LEU B C 1
ATOM 2938 O O . LEU B 1 26 ? -7.457 80.75 42.969 1 83.56 26 LEU B O 1
ATOM 2942 N N . GLY B 1 27 ? -9.469 80.25 43.625 1 87 27 GLY B N 1
ATOM 2943 C CA . GLY B 1 27 ? -10.07 81.438 43.062 1 87 27 GLY B CA 1
ATOM 2944 C C . GLY B 1 27 ? -10.305 81.312 41.562 1 87 27 GLY B C 1
ATOM 2945 O O . GLY B 1 27 ? -10.383 80.188 41.031 1 87 27 GLY B O 1
ATOM 2946 N N . ASP B 1 28 ? -10.586 82.5 40.969 1 88.94 28 ASP B N 1
ATOM 2947 C CA . ASP B 1 28 ? -10.891 82.5 39.531 1 88.94 28 ASP B CA 1
ATOM 2948 C C . ASP B 1 28 ? -9.75 83.125 38.75 1 88.94 28 ASP B C 1
ATOM 2950 O O . ASP B 1 28 ? -8.945 83.875 39.312 1 88.94 28 ASP B O 1
ATOM 2954 N N . TYR B 1 29 ? -9.648 82.688 37.594 1 84.06 29 TYR B N 1
ATOM 2955 C CA . TYR B 1 29 ? -8.68 83.25 36.656 1 84.06 29 TYR B CA 1
ATOM 2956 C C . TYR B 1 29 ? -9.312 83.562 35.312 1 84.06 29 TYR B C 1
ATOM 2958 O O . TYR B 1 29 ? -10.109 82.75 34.812 1 84.06 29 TYR B O 1
ATOM 2966 N N . GLU B 1 30 ? -9.039 84.812 34.812 1 86.38 30 GLU B N 1
ATOM 2967 C CA . GLU B 1 30 ? -9.586 85.25 33.531 1 86.38 30 GLU B CA 1
ATOM 2968 C C . GLU B 1 30 ? -8.547 85.062 32.406 1 86.38 30 GLU B C 1
ATOM 2970 O O . GLU B 1 30 ? -7.434 85.562 32.5 1 86.38 30 GLU B O 1
ATOM 2975 N N . ILE B 1 31 ? -8.875 84.375 31.391 1 81 31 ILE B N 1
ATOM 2976 C CA . ILE B 1 31 ? -8.016 84.188 30.219 1 81 31 ILE B CA 1
ATOM 2977 C C . ILE B 1 31 ? -8.68 84.875 29.016 1 81 31 ILE B C 1
ATOM 2979 O O . ILE B 1 31 ? -9.867 84.688 28.766 1 81 31 ILE B O 1
ATOM 2983 N N . SER B 1 32 ? -7.957 85.812 28.344 1 82.88 32 SER B N 1
ATOM 2984 C CA . SER B 1 32 ? -8.43 86.438 27.125 1 82.88 32 SER B CA 1
ATOM 2985 C C . SER B 1 32 ? -7.75 85.875 25.891 1 82.88 32 SER B C 1
ATOM 2987 O O . SER B 1 32 ? -6.523 85.938 25.766 1 82.88 32 SER B O 1
ATOM 2989 N N . LEU B 1 33 ? -8.641 85.188 25.156 1 78.19 33 LEU B N 1
ATOM 2990 C CA . LEU B 1 33 ? -8.125 84.562 23.953 1 78.19 33 LEU B CA 1
ATOM 2991 C C . LEU B 1 33 ? -8.875 85.062 22.719 1 78.19 33 LEU B C 1
ATOM 2993 O O . LEU B 1 33 ? -10.102 84.938 22.641 1 78.19 33 LEU B O 1
ATOM 2997 N N . PHE B 1 34 ? -8.07 85.688 21.859 1 81.75 34 PHE B N 1
ATOM 2998 C CA . PHE B 1 34 ? -8.586 86.125 20.562 1 81.75 34 PHE B CA 1
ATOM 2999 C C . PHE B 1 34 ? -9.789 87.062 20.75 1 81.75 34 PHE B C 1
ATOM 3001 O O . PHE B 1 34 ? -10.805 86.875 20.062 1 81.75 34 PHE B O 1
ATOM 3008 N N . GLY B 1 35 ? -9.875 87.812 21.594 1 82.38 35 GLY B N 1
ATOM 3009 C CA . GLY B 1 35 ? -10.93 88.812 21.797 1 82.38 35 GLY B CA 1
ATOM 3010 C C . GLY B 1 35 ? -12.023 88.312 22.734 1 82.38 35 GLY B C 1
ATOM 3011 O O . GLY B 1 35 ? -12.945 89.062 23.062 1 82.38 35 GLY B O 1
ATOM 3012 N N . TYR B 1 36 ? -12 87.062 23.031 1 87.31 36 TYR B N 1
ATOM 3013 C CA . TYR B 1 36 ? -12.961 86.5 23.969 1 87.31 36 TYR B CA 1
ATOM 3014 C C . TYR B 1 36 ? -12.336 86.312 25.344 1 87.31 36 TYR B C 1
ATOM 3016 O O . TYR B 1 36 ? -11.195 85.875 25.469 1 87.31 36 TYR B O 1
ATOM 3024 N N . SER B 1 37 ? -13.008 87 26.375 1 88.19 37 SER B N 1
ATOM 3025 C CA . SER B 1 37 ? -12.508 86.812 27.734 1 88.19 37 SER B CA 1
ATOM 3026 C C . SER B 1 37 ? -13.422 85.938 28.562 1 88.19 37 SER B C 1
ATOM 3028 O O . SER B 1 37 ? -14.641 86.062 28.531 1 88.19 37 SER B O 1
ATOM 3030 N N . GLN B 1 38 ? -12.844 84.812 29.141 1 88.12 38 GLN B N 1
ATOM 3031 C CA . GLN B 1 38 ? -13.609 83.875 29.969 1 88.12 38 GLN B CA 1
ATOM 3032 C C . GLN B 1 38 ? -13.008 83.75 31.359 1 88.12 38 GLN B C 1
ATOM 3034 O O . GLN B 1 38 ? -11.805 83.562 31.516 1 88.12 38 GLN B O 1
ATOM 3039 N N . ILE B 1 39 ? -13.859 84 32.344 1 90.62 39 ILE B N 1
ATOM 3040 C CA . ILE B 1 39 ? -13.453 83.812 33.75 1 90.62 39 ILE B CA 1
ATOM 3041 C C . ILE B 1 39 ? -13.898 82.438 34.25 1 90.62 39 ILE B C 1
ATOM 3043 O O . ILE B 1 39 ? -15.094 82.125 34.25 1 90.62 39 ILE B O 1
ATOM 3047 N N . LEU B 1 40 ? -12.898 81.625 34.562 1 89.25 40 LEU B N 1
ATOM 3048 C CA . LEU B 1 40 ? -13.18 80.312 35.125 1 89.25 40 LEU B CA 1
ATOM 3049 C C . LEU B 1 40 ? -12.328 80.062 36.375 1 89.25 40 LEU B C 1
ATOM 3051 O O . LEU B 1 40 ? -11.297 80.688 36.562 1 89.25 40 LEU B O 1
ATOM 3055 N N . PRO B 1 41 ? -12.93 79.062 37.219 1 88.94 41 PRO B N 1
ATOM 3056 C CA . PRO B 1 41 ? -12.086 78.688 38.344 1 88.94 41 PRO B CA 1
ATOM 3057 C C . PRO B 1 41 ? -10.734 78.125 37.906 1 88.94 41 PRO B C 1
ATOM 3059 O O . PRO B 1 41 ? -10.656 77.438 36.906 1 88.94 41 PRO B O 1
ATOM 3062 N N . VAL B 1 42 ? -9.648 78.5 38.656 1 84.69 42 VAL B N 1
ATOM 3063 C CA . VAL B 1 42 ? -8.297 78.062 38.375 1 84.69 42 VAL B CA 1
ATOM 3064 C C . VAL B 1 42 ? -8.289 76.5 38.281 1 84.69 42 VAL B C 1
ATOM 3066 O O . VAL B 1 42 ? -7.594 75.938 37.438 1 84.69 42 VAL B O 1
ATOM 3069 N N . SER B 1 43 ? -9.133 75.938 39.094 1 86.19 43 SER B N 1
ATOM 3070 C CA . SER B 1 43 ? -9.211 74.5 39.094 1 86.19 43 SER B CA 1
ATOM 3071 C C . SER B 1 43 ? -9.664 73.938 37.75 1 86.19 43 SER B C 1
ATOM 3073 O O . SER B 1 43 ? -9.18 72.938 37.281 1 86.19 43 SER B O 1
ATOM 3075 N N . VAL B 1 44 ? -10.406 74.688 37.062 1 88.81 44 VAL B N 1
ATOM 3076 C CA . VAL B 1 44 ? -10.93 74.25 35.75 1 88.81 44 VAL B CA 1
ATOM 3077 C C . VAL B 1 44 ? -9.844 74.438 34.688 1 88.81 44 VAL B C 1
ATOM 3079 O O . VAL B 1 44 ? -9.656 73.5 33.844 1 88.81 44 VAL B O 1
ATOM 3082 N N . TRP B 1 45 ? -9.078 75.375 34.781 1 86.31 45 TRP B N 1
ATOM 3083 C CA . TRP B 1 45 ? -8.016 75.625 33.812 1 86.31 45 TRP B CA 1
ATOM 3084 C C . TRP B 1 45 ? -6.93 74.562 33.938 1 86.31 45 TRP B C 1
ATOM 3086 O O . TRP B 1 45 ? -6.371 74.125 32.906 1 86.31 45 TRP B O 1
ATOM 3096 N N . ILE B 1 46 ? -6.703 74.125 35.062 1 86.44 46 ILE B N 1
ATOM 3097 C CA . ILE B 1 46 ? -5.633 73.188 35.312 1 86.44 46 ILE B CA 1
ATOM 3098 C C . ILE B 1 46 ? -6.039 71.812 34.781 1 86.44 46 ILE B C 1
ATOM 3100 O O . ILE B 1 46 ? -5.211 71.062 34.25 1 86.44 46 ILE B O 1
ATOM 3104 N N . ILE B 1 47 ? -7.258 71.5 34.719 1 91.31 47 ILE B N 1
ATOM 3105 C CA . ILE B 1 47 ? -7.684 70.188 34.406 1 91.31 47 ILE B CA 1
ATOM 3106 C C . ILE B 1 47 ? -7.957 70.062 32.906 1 91.31 47 ILE B C 1
ATOM 3108 O O . ILE B 1 47 ? -7.996 68.938 32.375 1 91.31 47 ILE B O 1
ATOM 3112 N N . LEU B 1 48 ? -8.102 71.125 32.219 1 90.75 48 LEU B N 1
ATOM 3113 C CA . LEU B 1 48 ? -8.516 71.125 30.828 1 90.75 48 LEU B CA 1
ATOM 3114 C C . LEU B 1 48 ? -7.496 70.375 29.969 1 90.75 48 LEU B C 1
ATOM 3116 O O . LEU B 1 48 ? -7.863 69.5 29.203 1 90.75 48 LEU B O 1
ATOM 3120 N N . PRO B 1 49 ? -6.16 70.562 30.141 1 90.94 49 PRO B N 1
ATOM 3121 C CA . PRO B 1 49 ? -5.195 69.812 29.344 1 90.94 49 PRO B CA 1
ATOM 3122 C C . PRO B 1 49 ? -5.184 68.375 29.688 1 90.94 49 PRO B C 1
ATOM 3124 O O . PRO B 1 49 ? -4.969 67.5 28.812 1 90.94 49 PRO B O 1
ATOM 3127 N N . PHE B 1 50 ? -5.398 68.125 30.906 1 92.75 50 PHE B N 1
ATOM 3128 C CA . PHE B 1 50 ? -5.5 66.75 31.344 1 92.75 50 PHE B CA 1
ATOM 3129 C C . PHE B 1 50 ? -6.629 66 30.625 1 92.75 50 PHE B C 1
ATOM 3131 O O . PHE B 1 50 ? -6.434 64.938 30.094 1 92.75 50 PHE B O 1
ATOM 3138 N N . LEU B 1 51 ? -7.793 66.625 30.484 1 93.75 51 LEU B N 1
ATOM 3139 C CA . LEU B 1 51 ? -8.953 66 29.844 1 93.75 51 LEU B CA 1
ATOM 3140 C C . LEU B 1 51 ? -8.734 65.875 28.344 1 93.75 51 LEU B C 1
ATOM 3142 O O . LEU B 1 51 ? -9.133 64.875 27.75 1 93.75 51 LEU B O 1
ATOM 3146 N N . PHE B 1 52 ? -8.086 66.812 27.797 1 93.12 52 PHE B N 1
ATOM 3147 C CA . PHE B 1 52 ? -7.781 66.75 26.375 1 93.12 52 PHE B CA 1
ATOM 3148 C C . PHE B 1 52 ? -6.883 65.562 26.078 1 93.12 52 PHE B C 1
ATOM 3150 O O . PHE B 1 52 ? -7.152 64.75 25.156 1 93.12 52 PHE B O 1
ATOM 3157 N N . LEU B 1 53 ? -5.883 65.375 26.859 1 93.94 53 LEU B N 1
ATOM 3158 C CA . LEU B 1 53 ? -4.965 64.25 26.656 1 93.94 53 LEU B CA 1
ATOM 3159 C C . LEU B 1 53 ? -5.676 62.906 26.891 1 93.94 53 LEU B C 1
ATOM 3161 O O . LEU B 1 53 ? -5.434 61.938 26.172 1 93.94 53 LEU B O 1
ATOM 3165 N N . ALA B 1 54 ? -6.496 62.906 27.844 1 94.38 54 ALA B N 1
ATOM 3166 C CA . ALA B 1 54 ? -7.238 61.688 28.141 1 94.38 54 ALA B CA 1
ATOM 3167 C C . ALA B 1 54 ? -8.094 61.25 26.938 1 94.38 54 ALA B C 1
ATOM 3169 O O . ALA B 1 54 ? -8.078 60.094 26.547 1 94.38 54 ALA B O 1
ATOM 3170 N N . ILE B 1 55 ? -8.766 62.188 26.281 1 94.31 55 ILE B N 1
ATOM 3171 C CA . ILE B 1 55 ? -9.633 61.875 25.156 1 94.31 55 ILE B CA 1
ATOM 3172 C C . ILE B 1 55 ? -8.789 61.406 23.969 1 94.31 55 ILE B C 1
ATOM 3174 O O . ILE B 1 55 ? -9.133 60.438 23.297 1 94.31 55 ILE B O 1
ATOM 3178 N N . ALA B 1 56 ? -7.719 62.062 23.75 1 93.19 56 ALA B N 1
ATOM 3179 C CA . ALA B 1 56 ? -6.812 61.688 22.672 1 93.19 56 ALA B CA 1
ATOM 3180 C C . ALA B 1 56 ? -6.277 60.281 22.891 1 93.19 56 ALA B C 1
ATOM 3182 O O . ALA B 1 56 ? -6.145 59.5 21.953 1 93.19 56 ALA B O 1
ATOM 3183 N N . THR B 1 57 ? -5.996 59.969 24.109 1 92.62 57 THR B N 1
ATOM 3184 C CA . THR B 1 57 ? -5.484 58.625 24.438 1 92.62 57 THR B CA 1
ATOM 3185 C C . THR B 1 57 ? -6.559 57.562 24.25 1 92.62 57 THR B C 1
ATOM 3187 O O . THR B 1 57 ? -6.277 56.469 23.766 1 92.62 57 THR B O 1
ATOM 3190 N N . TYR B 1 58 ? -7.773 57.906 24.625 1 93.38 58 TYR B N 1
ATOM 3191 C CA . TYR B 1 58 ? -8.867 56.969 24.391 1 93.38 58 TYR B CA 1
ATOM 3192 C C . TYR B 1 58 ? -8.969 56.625 22.906 1 93.38 58 TYR B C 1
ATOM 3194 O O . TYR B 1 58 ? -9.117 55.469 22.547 1 93.38 58 TYR B O 1
ATOM 3202 N N . LEU B 1 59 ? -8.867 57.625 22.078 1 92.94 59 LEU B N 1
ATOM 3203 C CA . LEU B 1 59 ? -8.961 57.406 20.641 1 92.94 59 LEU B CA 1
ATOM 3204 C C . LEU B 1 59 ? -7.809 56.531 20.156 1 92.94 59 LEU B C 1
ATOM 3206 O O . LEU B 1 59 ? -8.008 55.656 19.328 1 92.94 59 LEU B O 1
ATOM 3210 N N . HIS B 1 60 ? -6.637 56.812 20.625 1 91.44 60 HIS B N 1
ATOM 3211 C CA . HIS B 1 60 ? -5.457 56.031 20.281 1 91.44 60 HIS B CA 1
ATOM 3212 C C . HIS B 1 60 ? -5.621 54.562 20.688 1 91.44 60 HIS B C 1
ATOM 3214 O O . HIS B 1 60 ? -5.363 53.656 19.891 1 91.44 60 HIS B O 1
ATOM 3220 N N . LEU B 1 61 ? -6.094 54.312 21.875 1 90.31 61 LEU B N 1
ATOM 3221 C CA . LEU B 1 61 ? -6.258 52.969 22.391 1 90.31 61 LEU B CA 1
ATOM 3222 C C . LEU B 1 61 ? -7.371 52.25 21.641 1 90.31 61 LEU B C 1
ATOM 3224 O O . LEU B 1 61 ? -7.258 51.031 21.359 1 90.31 61 LEU B O 1
ATOM 3228 N N . PHE B 1 62 ? -8.391 53 21.328 1 91.69 62 PHE B N 1
ATOM 3229 C CA . PHE B 1 62 ? -9.5 52.406 20.578 1 91.69 62 PHE B CA 1
ATOM 3230 C C . PHE B 1 62 ? -9.047 51.969 19.203 1 91.69 62 PHE B C 1
ATOM 3232 O O . PHE B 1 62 ? -9.383 50.844 18.766 1 91.69 62 PHE B O 1
ATOM 3239 N N . PHE B 1 63 ? -8.281 52.75 18.547 1 91.06 63 PHE B N 1
ATOM 3240 C CA . PHE B 1 63 ? -7.777 52.406 17.219 1 91.06 63 PHE B CA 1
ATOM 3241 C C . PHE B 1 63 ? -6.941 51.125 17.25 1 91.06 63 PHE B C 1
ATOM 3243 O O . PHE B 1 63 ? -7.188 50.219 16.469 1 91.06 63 PHE B O 1
ATOM 3250 N N . TYR B 1 64 ? -6.059 51 18.172 1 90.38 64 TYR B N 1
ATOM 3251 C CA . TYR B 1 64 ? -5.152 49.844 18.188 1 90.38 64 TYR B CA 1
ATOM 3252 C C . TYR B 1 64 ? -5.84 48.625 18.75 1 90.38 64 TYR B C 1
ATOM 3254 O O . TYR B 1 64 ? -5.469 47.5 18.422 1 90.38 64 TYR B O 1
ATOM 3262 N N . ALA B 1 65 ? -6.832 48.812 19.547 1 89.12 65 ALA B N 1
ATOM 3263 C CA . ALA B 1 65 ? -7.656 47.688 19.969 1 89.12 65 ALA B CA 1
ATOM 3264 C C . ALA B 1 65 ? -8.391 47.062 18.797 1 89.12 65 ALA B C 1
ATOM 3266 O O . ALA B 1 65 ? -8.5 45.844 18.688 1 89.12 65 ALA B O 1
ATOM 3267 N N . ALA B 1 66 ? -8.852 47.906 17.875 1 92.44 66 ALA B N 1
ATOM 3268 C CA . ALA B 1 66 ? -9.516 47.438 16.656 1 92.44 66 ALA B CA 1
ATOM 3269 C C . ALA B 1 66 ? -8.547 46.688 15.758 1 92.44 66 ALA B C 1
ATOM 3271 O O . ALA B 1 66 ? -8.867 45.625 15.25 1 92.44 66 ALA B O 1
ATOM 3272 N N . CYS B 1 67 ? -7.332 47.219 15.664 1 89.81 67 CYS B N 1
ATOM 3273 C CA . CYS B 1 67 ? -6.312 46.562 14.867 1 89.81 67 CYS B CA 1
ATOM 3274 C C . CYS B 1 67 ? -6.012 45.156 15.422 1 89.81 67 CYS B C 1
ATOM 3276 O O . CYS B 1 67 ? -5.945 44.188 14.672 1 89.81 67 CYS B O 1
ATOM 3278 N N . ASP B 1 68 ? -5.91 45.062 16.719 1 89.38 68 ASP B N 1
ATOM 3279 C CA . ASP B 1 68 ? -5.605 43.812 17.391 1 89.38 68 ASP B CA 1
ATOM 3280 C C . ASP B 1 68 ? -6.742 42.812 17.203 1 89.38 68 ASP B C 1
ATOM 3282 O O . ASP B 1 68 ? -6.504 41.625 17.031 1 89.38 68 ASP B O 1
ATOM 3286 N N . PHE B 1 69 ? -7.883 43.344 17.312 1 90.25 69 PHE B N 1
ATOM 3287 C CA . PHE B 1 69 ? -9.055 42.5 17.094 1 90.25 69 PHE B CA 1
ATOM 3288 C C . PHE B 1 69 ? -9.016 41.844 15.719 1 90.25 69 PHE B C 1
ATOM 3290 O O . PHE B 1 69 ? -9.219 40.625 15.586 1 90.25 69 PHE B O 1
ATOM 3297 N N . PHE B 1 70 ? -8.68 42.531 14.672 1 94 70 PHE B N 1
ATOM 3298 C CA . PHE B 1 70 ? -8.648 42.031 13.312 1 94 70 PHE B CA 1
ATOM 3299 C C . PHE B 1 70 ? -7.527 41.031 13.133 1 94 70 PHE B C 1
ATOM 3301 O O . PHE B 1 70 ? -7.68 40.031 12.414 1 94 70 PHE B O 1
ATOM 3308 N N . LYS B 1 71 ? -6.438 41.281 13.789 1 91.69 71 LYS B N 1
ATOM 3309 C CA . LYS B 1 71 ? -5.332 40.344 13.727 1 91.69 71 LYS B CA 1
ATOM 3310 C C . LYS B 1 71 ? -5.727 39 14.336 1 91.69 71 LYS B C 1
ATOM 3312 O O . LYS B 1 71 ? -5.469 37.938 13.758 1 91.69 71 LYS B O 1
ATOM 3317 N N . LYS B 1 72 ? -6.371 39.062 15.469 1 92.38 72 LYS B N 1
ATOM 3318 C CA . LYS B 1 72 ? -6.828 37.844 16.141 1 92.38 72 LYS B CA 1
ATOM 3319 C C . LYS B 1 72 ? -7.898 37.125 15.312 1 92.38 72 LYS B C 1
ATOM 3321 O O . LYS B 1 72 ? -7.922 35.906 15.242 1 92.38 72 LYS B O 1
ATOM 3326 N N . TRP B 1 73 ? -8.695 37.938 14.758 1 94.56 73 TRP B N 1
ATOM 3327 C CA . TRP B 1 73 ? -9.734 37.406 13.891 1 94.56 73 TRP B CA 1
ATOM 3328 C C . TRP B 1 73 ? -9.125 36.656 12.695 1 94.56 73 TRP B C 1
ATOM 3330 O O . TRP B 1 73 ? -9.562 35.562 12.344 1 94.56 73 TRP B O 1
ATOM 3340 N N . ALA B 1 74 ? -8.125 37.125 12.078 1 95.38 74 ALA B N 1
ATOM 3341 C CA . ALA B 1 74 ? -7.445 36.531 10.938 1 95.38 74 ALA B CA 1
ATOM 3342 C C . ALA B 1 74 ? -6.836 35.188 11.312 1 95.38 74 ALA B C 1
ATOM 3344 O O . ALA B 1 74 ? -6.957 34.219 10.57 1 95.38 74 ALA B O 1
ATOM 3345 N N . VAL B 1 75 ? -6.254 35.125 12.406 1 94.88 75 VAL B N 1
ATOM 3346 C CA . VAL B 1 75 ? -5.637 33.875 12.875 1 94.88 75 VAL B CA 1
ATOM 3347 C C . VAL B 1 75 ? -6.715 32.812 13.109 1 94.88 75 VAL B C 1
ATOM 3349 O O . VAL B 1 75 ? -6.543 31.656 12.742 1 94.88 75 VAL B O 1
ATOM 3352 N N . SER B 1 76 ? -7.812 33.281 13.766 1 95.81 76 SER B N 1
ATOM 3353 C CA . SER B 1 76 ? -8.914 32.344 14.047 1 95.81 76 SER B CA 1
ATOM 3354 C C . SER B 1 76 ? -9.516 31.828 12.75 1 95.81 76 SER B C 1
ATOM 3356 O O . SER B 1 76 ? -9.789 30.625 12.633 1 95.81 76 SER B O 1
ATOM 3358 N N . LYS B 1 77 ? -9.711 32.719 11.844 1 96.44 77 LYS B N 1
ATOM 3359 C CA . LYS B 1 77 ? -10.266 32.281 10.555 1 96.44 77 LYS B CA 1
ATOM 3360 C C . LYS B 1 77 ? -9.32 31.328 9.836 1 96.44 77 LYS B C 1
ATOM 3362 O O . LYS B 1 77 ? -9.758 30.344 9.25 1 96.44 77 LYS B O 1
ATOM 3367 N N . ASP B 1 78 ? -8.055 31.641 9.859 1 97.38 78 ASP B N 1
ATOM 3368 C CA . ASP B 1 78 ? -7.051 30.781 9.234 1 97.38 78 ASP B CA 1
ATOM 3369 C C . ASP B 1 78 ? -7.027 29.391 9.891 1 97.38 78 ASP B C 1
ATOM 3371 O O . ASP B 1 78 ? -6.848 28.375 9.211 1 97.38 78 ASP B O 1
ATOM 3375 N N . HIS B 1 79 ? -7.16 29.391 11.188 1 97.12 79 HIS B N 1
ATOM 3376 C CA . HIS B 1 79 ? -7.238 28.125 11.906 1 97.12 79 HIS B CA 1
ATOM 3377 C C . HIS B 1 79 ? -8.406 27.281 11.398 1 97.12 79 HIS B C 1
ATOM 3379 O O . HIS B 1 79 ? -8.234 26.094 11.109 1 97.12 79 HIS B O 1
ATOM 3385 N N . GLU B 1 80 ? -9.539 27.875 11.289 1 96.69 80 GLU B N 1
ATOM 3386 C CA . GLU B 1 80 ? -10.719 27.188 10.781 1 96.69 80 GLU B CA 1
ATOM 3387 C C . GLU B 1 80 ? -10.508 26.719 9.344 1 96.69 80 GLU B C 1
ATOM 3389 O O . GLU B 1 80 ? -10.859 25.594 9 1 96.69 80 GLU B O 1
ATOM 3394 N N . THR B 1 81 ? -9.969 27.562 8.562 1 97 81 THR B N 1
ATOM 3395 C CA . THR B 1 81 ? -9.703 27.25 7.164 1 97 81 THR B CA 1
ATOM 3396 C C . THR B 1 81 ? -8.742 26.062 7.051 1 97 81 THR B C 1
ATOM 3398 O O . THR B 1 81 ? -8.883 25.234 6.16 1 97 81 THR B O 1
ATOM 3401 N N . MET B 1 82 ? -7.758 26.078 7.918 1 97.38 82 MET B N 1
ATOM 3402 C CA . MET B 1 82 ? -6.801 24.969 7.922 1 97.38 82 MET B CA 1
ATOM 3403 C C . MET B 1 82 ? -7.504 23.641 8.188 1 97.38 82 MET B C 1
ATOM 3405 O O . MET B 1 82 ? -7.227 22.641 7.523 1 97.38 82 MET B O 1
ATOM 3409 N N . ILE B 1 83 ? -8.406 23.609 9.133 1 96.94 83 ILE B N 1
ATOM 3410 C CA . ILE B 1 83 ? -9.148 22.406 9.461 1 96.94 83 ILE B CA 1
ATOM 3411 C C . ILE B 1 83 ? -10.016 21.984 8.273 1 96.94 83 ILE B C 1
ATOM 3413 O O . ILE B 1 83 ? -10.102 20.797 7.941 1 96.94 83 ILE B O 1
ATOM 3417 N N . GLU B 1 84 ? -10.602 22.969 7.645 1 96.19 84 GLU B N 1
ATOM 3418 C CA . GLU B 1 84 ? -11.383 22.703 6.441 1 96.19 84 GLU B CA 1
ATOM 3419 C C . GLU B 1 84 ? -10.516 22.094 5.344 1 96.19 84 GLU B C 1
ATOM 3421 O O . GLU B 1 84 ? -10.953 21.188 4.625 1 96.19 84 GLU B O 1
ATOM 3426 N N . PHE B 1 85 ? -9.367 22.594 5.195 1 96.81 85 PHE B N 1
ATOM 3427 C CA . PHE B 1 85 ? -8.406 22.078 4.227 1 96.81 85 PHE B CA 1
ATOM 3428 C C . PHE B 1 85 ? -8.086 20.609 4.52 1 96.81 85 PHE B C 1
ATOM 3430 O O . PHE B 1 85 ? -8.109 19.781 3.615 1 96.81 85 PHE B O 1
ATOM 3437 N N . ILE B 1 86 ? -7.789 20.328 5.758 1 97.12 86 ILE B N 1
ATOM 3438 C CA . ILE B 1 86 ? -7.477 18.953 6.16 1 97.12 86 ILE B CA 1
ATOM 3439 C C . ILE B 1 86 ? -8.664 18.047 5.852 1 97.12 86 ILE B C 1
ATOM 3441 O O . ILE B 1 86 ? -8.492 16.953 5.316 1 97.12 86 ILE B O 1
ATOM 3445 N N . ASN B 1 87 ? -9.82 18.562 6.18 1 96.06 87 ASN B N 1
ATOM 3446 C CA . ASN B 1 87 ? -11.047 17.828 5.883 1 96.06 87 ASN B CA 1
ATOM 3447 C C . ASN B 1 87 ? -11.18 17.531 4.395 1 96.06 87 ASN B C 1
ATOM 3449 O O . ASN B 1 87 ? -11.469 16.391 4.008 1 96.06 87 ASN B O 1
ATOM 3453 N N . ALA B 1 88 ? -10.961 18.5 3.602 1 95.06 88 ALA B N 1
ATOM 3454 C CA . ALA B 1 88 ? -11.031 18.344 2.15 1 95.06 88 ALA B CA 1
ATOM 3455 C C . ALA B 1 88 ? -9.992 17.344 1.649 1 95.06 88 ALA B C 1
ATOM 3457 O O . ALA B 1 88 ? -10.289 16.516 0.782 1 95.06 88 ALA B O 1
ATOM 3458 N N . GLN B 1 89 ? -8.797 17.422 2.172 1 94.81 89 GLN B N 1
ATOM 3459 C CA . GLN B 1 89 ? -7.723 16.516 1.784 1 94.81 89 GLN B CA 1
ATOM 3460 C C . GLN B 1 89 ? -8.094 15.07 2.1 1 94.81 89 GLN B C 1
ATOM 3462 O O . GLN B 1 89 ? -7.844 14.172 1.294 1 94.81 89 GLN B O 1
ATOM 3467 N N . LEU B 1 90 ? -8.719 14.828 3.211 1 96 90 LEU B N 1
ATOM 3468 C CA . LEU B 1 90 ? -9.117 13.492 3.625 1 96 90 LEU B CA 1
ATOM 3469 C C . LEU B 1 90 ? -10.211 12.938 2.709 1 96 90 LEU B C 1
ATOM 3471 O O . LEU B 1 90 ? -10.312 11.727 2.521 1 96 90 LEU B O 1
ATOM 3475 N N . LEU B 1 91 ? -10.922 13.812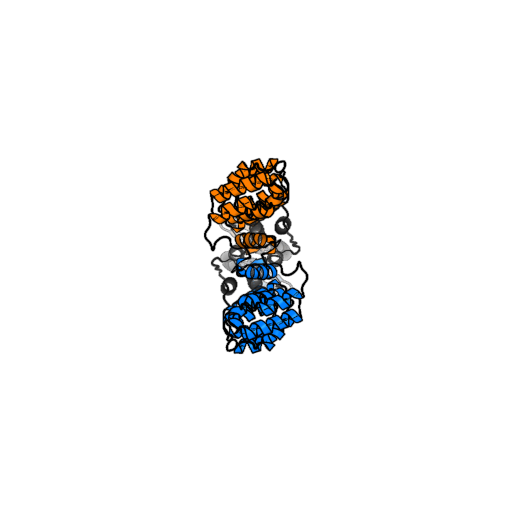 2.105 1 94.75 91 LEU B N 1
ATOM 3476 C CA . LEU B 1 91 ? -12.008 13.414 1.219 1 94.75 91 LEU B CA 1
ATOM 3477 C C . LEU B 1 91 ? -11.539 13.367 -0.231 1 94.75 91 LEU B C 1
ATOM 3479 O O . LEU B 1 91 ? -12.336 13.109 -1.139 1 94.75 91 LEU B O 1
ATOM 3483 N N . GLY B 1 92 ? -10.297 13.703 -0.456 1 91.38 92 GLY B N 1
ATOM 3484 C CA . GLY B 1 92 ? -9.711 13.664 -1.787 1 91.38 92 GLY B CA 1
ATOM 3485 C C . GLY B 1 92 ? -10.102 14.852 -2.645 1 91.38 92 GLY B C 1
ATOM 3486 O O . GLY B 1 92 ? -10.094 14.766 -3.873 1 91.38 92 GLY B O 1
ATOM 3487 N N . LYS B 1 93 ? -10.453 15.898 -1.986 1 91.44 93 LYS B N 1
ATOM 3488 C CA . LYS B 1 93 ? -10.867 17.109 -2.703 1 91.44 93 LYS B CA 1
ATOM 3489 C C . LYS B 1 93 ? -9.719 18.109 -2.793 1 91.44 93 LYS B C 1
ATOM 3491 O O . LYS B 1 93 ? -8.922 18.234 -1.86 1 91.44 93 LYS B O 1
ATOM 3496 N N . ASP B 1 94 ? -9.625 18.719 -3.977 1 81.88 94 ASP B N 1
ATOM 3497 C CA . ASP B 1 94 ? -8.68 19.828 -4.09 1 81.88 94 ASP B CA 1
ATOM 3498 C C . ASP B 1 94 ? -9.289 21.125 -3.562 1 81.88 94 ASP B C 1
ATOM 3500 O O . ASP B 1 94 ? -10.438 21.453 -3.881 1 81.88 94 ASP B O 1
ATOM 3504 N N . SER B 1 95 ? -8.727 21.625 -2.568 1 78 95 SER B N 1
ATOM 3505 C CA . SER B 1 95 ? -9.258 22.891 -2.062 1 78 95 SER B CA 1
ATOM 3506 C C . SER B 1 95 ? -8.188 23.969 -2.082 1 78 95 SER B C 1
ATOM 3508 O O . SER B 1 95 ? -7.141 23.844 -1.449 1 78 95 SER B O 1
ATOM 3510 N N . ALA B 1 96 ? -8.25 24.828 -3.047 1 78.56 96 ALA B N 1
ATOM 3511 C CA . ALA B 1 96 ? -7.422 26.031 -2.965 1 78.56 96 ALA B CA 1
ATOM 3512 C C . ALA B 1 96 ? -7.961 27 -1.919 1 78.56 96 ALA B C 1
ATOM 3514 O O . ALA B 1 96 ? -9.109 27.438 -2.006 1 78.56 96 ALA B O 1
ATOM 3515 N N . THR B 1 97 ? -7.211 26.984 -0.873 1 87.88 97 THR B N 1
ATOM 3516 C CA . THR B 1 97 ? -7.645 27.844 0.217 1 87.88 97 THR B CA 1
ATOM 3517 C C . THR B 1 97 ? -6.688 29.031 0.381 1 87.88 97 THR B C 1
ATOM 3519 O O . THR B 1 97 ? -5.512 28.938 0.028 1 87.88 97 THR B O 1
ATOM 3522 N N . LYS B 1 98 ? -7.27 30.141 0.75 1 94.12 98 LYS B N 1
ATOM 3523 C CA . LYS B 1 98 ? -6.465 31.344 0.988 1 94.12 98 LYS B CA 1
ATOM 3524 C C . LYS B 1 98 ? -6.367 31.656 2.479 1 94.12 98 LYS B C 1
ATOM 3526 O O . LYS B 1 98 ? -7.352 31.531 3.211 1 94.12 98 LYS B O 1
ATOM 3531 N N . PHE B 1 99 ? -5.16 32 2.869 1 96.5 99 PHE B N 1
ATOM 3532 C CA . PHE B 1 99 ? -4.906 32.312 4.273 1 96.5 99 PHE B CA 1
ATOM 3533 C C . PHE B 1 99 ? -4.52 33.781 4.453 1 96.5 99 PHE B C 1
ATOM 3535 O O . PHE B 1 99 ? -3.855 34.344 3.596 1 96.5 99 PHE B O 1
ATOM 3542 N N . ARG B 1 100 ? -4.887 34.312 5.492 1 96 100 ARG B N 1
ATOM 3543 C CA . ARG B 1 100 ? -4.688 35.719 5.766 1 96 100 ARG B CA 1
ATOM 3544 C C . ARG B 1 100 ? -3.326 35.969 6.41 1 96 100 ARG B C 1
ATOM 3546 O O . ARG B 1 100 ? -2.695 37 6.168 1 96 100 ARG B O 1
ATOM 3553 N N . THR B 1 101 ? -2.877 35.062 7.23 1 95.81 101 THR B N 1
ATOM 3554 C CA . THR B 1 101 ? -1.632 35.25 7.969 1 95.81 101 THR B CA 1
ATOM 3555 C C . THR B 1 101 ? -0.491 34.469 7.301 1 95.81 101 THR B C 1
ATOM 3557 O O . THR B 1 101 ? -0.706 33.406 6.719 1 95.81 101 THR B O 1
ATOM 3560 N N . LYS B 1 102 ? 0.714 35 7.387 1 95.25 102 LYS B N 1
ATOM 3561 C CA . LYS B 1 102 ? 1.898 34.406 6.77 1 95.25 102 LYS B CA 1
ATOM 3562 C C . LYS B 1 102 ? 2.178 33.031 7.336 1 95.25 102 LYS B C 1
ATOM 3564 O O . LYS B 1 102 ? 2.496 32.094 6.594 1 95.25 102 LYS B O 1
ATOM 3569 N N . LYS B 1 103 ? 2.078 32.844 8.594 1 95.5 103 LYS B N 1
ATOM 3570 C CA . LYS B 1 103 ? 2.422 31.578 9.258 1 95.5 103 LYS B CA 1
ATOM 3571 C C . LYS B 1 103 ? 1.507 30.453 8.805 1 95.5 103 LYS B C 1
ATOM 3573 O O . LYS B 1 103 ? 1.977 29.359 8.484 1 95.5 103 LYS B O 1
ATOM 3578 N N . PHE B 1 104 ? 0.233 30.719 8.719 1 96.5 104 PHE B N 1
ATOM 3579 C CA . PHE B 1 104 ? -0.694 29.688 8.266 1 96.5 104 PHE B CA 1
ATOM 3580 C C . PHE B 1 104 ? -0.525 29.438 6.77 1 96.5 104 PHE B C 1
ATOM 3582 O O . PHE B 1 104 ? -0.7 28.312 6.301 1 96.5 104 PHE B O 1
ATOM 3589 N N . ARG B 1 105 ? -0.199 30.484 6.035 1 97 105 ARG B N 1
ATOM 3590 C CA . ARG B 1 105 ? 0.09 30.297 4.613 1 97 105 ARG B CA 1
ATOM 3591 C C . ARG B 1 105 ? 1.271 29.359 4.406 1 97 105 ARG B C 1
ATOM 3593 O O . ARG B 1 105 ? 1.231 28.484 3.539 1 97 105 ARG B O 1
ATOM 3600 N N . GLU B 1 106 ? 2.262 29.547 5.188 1 97.06 106 GLU B N 1
ATOM 3601 C CA . GLU B 1 106 ? 3.436 28.688 5.105 1 97.06 106 GLU B CA 1
ATOM 3602 C C . GLU B 1 106 ? 3.094 27.25 5.492 1 97.06 106 GLU B C 1
ATOM 3604 O O . GLU B 1 106 ? 3.533 26.312 4.836 1 97.06 106 GLU B O 1
ATOM 3609 N N . LEU B 1 107 ? 2.373 27.094 6.551 1 97.19 107 LEU B N 1
ATOM 3610 C CA . LEU B 1 107 ? 1.959 25.766 6.977 1 97.19 107 LEU B CA 1
ATOM 3611 C C . LEU B 1 107 ? 1.13 25.078 5.898 1 97.19 107 LEU B C 1
ATOM 3613 O O . LEU B 1 107 ? 1.308 23.891 5.633 1 97.19 107 LEU B O 1
ATOM 3617 N N . TYR B 1 108 ? 0.24 25.859 5.281 1 96.5 108 TYR B N 1
ATOM 3618 C CA . TYR B 1 108 ? -0.559 25.344 4.176 1 96.5 108 TYR B CA 1
ATOM 3619 C C . TYR B 1 108 ? 0.331 24.891 3.02 1 96.5 108 TYR B C 1
ATOM 3621 O O . TYR B 1 108 ? 0.121 23.828 2.441 1 96.5 108 TYR B O 1
ATOM 3629 N N . ALA B 1 109 ? 1.282 25.703 2.668 1 95.94 109 ALA B N 1
ATOM 3630 C CA . ALA B 1 109 ? 2.197 25.375 1.577 1 95.94 109 ALA B CA 1
ATOM 3631 C C . ALA B 1 109 ? 2.916 24.062 1.835 1 95.94 109 ALA B C 1
ATOM 3633 O O . ALA B 1 109 ? 3.172 23.297 0.904 1 95.94 109 ALA B O 1
ATOM 3634 N N . ILE B 1 110 ? 3.205 23.75 3.029 1 97.5 110 ILE B N 1
ATOM 3635 C CA . ILE B 1 110 ? 3.881 22.516 3.412 1 97.5 110 ILE B CA 1
ATOM 3636 C C . ILE B 1 110 ? 2.898 21.359 3.35 1 97.5 110 ILE B C 1
ATOM 3638 O O . ILE B 1 110 ? 3.129 20.375 2.629 1 97.5 110 ILE B O 1
ATOM 3642 N N . LEU B 1 111 ? 1.773 21.469 4.027 1 96.88 111 LEU B N 1
ATOM 3643 C CA . LEU B 1 111 ? 0.827 20.359 4.184 1 96.88 111 LEU B CA 1
ATOM 3644 C C . LEU B 1 111 ? 0.182 20.016 2.846 1 96.88 111 LEU B C 1
ATOM 3646 O O . LEU B 1 111 ? -0.133 18.844 2.592 1 96.88 111 LEU B O 1
ATOM 3650 N N . SER B 1 112 ? -0.014 21.031 1.995 1 95.81 112 SER B N 1
ATOM 3651 C CA . SER B 1 112 ? -0.667 20.797 0.711 1 95.81 112 SER B CA 1
ATOM 3652 C C . SER B 1 112 ? 0.203 19.938 -0.201 1 95.81 112 SER B C 1
ATOM 3654 O O . SER B 1 112 ? -0.298 19.312 -1.142 1 95.81 112 SER B O 1
ATOM 3656 N N . GLN B 1 113 ? 1.495 19.859 0.084 1 96.44 113 GLN B N 1
ATOM 3657 C CA . GLN B 1 113 ? 2.426 19.078 -0.727 1 96.44 113 GLN B CA 1
ATOM 3658 C C . GLN B 1 113 ? 2.641 17.688 -0.139 1 96.44 113 GLN B C 1
ATOM 3660 O O . GLN B 1 113 ? 3.434 16.906 -0.662 1 96.44 113 GLN B O 1
ATOM 3665 N N . LEU B 1 114 ? 1.978 17.344 0.938 1 97.12 114 LEU B N 1
ATOM 3666 C CA . LEU B 1 114 ? 2.094 16.062 1.61 1 97.12 114 LEU B CA 1
ATOM 3667 C C . LEU B 1 114 ? 0.792 15.273 1.505 1 97.12 114 LEU B C 1
ATOM 3669 O O . LEU B 1 114 ? -0.233 15.812 1.081 1 97.12 114 LEU B O 1
ATOM 3673 N N . ASN B 1 115 ? 0.897 14.055 1.743 1 95.94 115 ASN B N 1
ATOM 3674 C CA . ASN B 1 115 ? -0.289 13.211 1.809 1 95.94 115 ASN B CA 1
ATOM 3675 C C . ASN B 1 115 ? -0.791 13.055 3.24 1 95.94 115 ASN B C 1
ATOM 3677 O O . ASN B 1 115 ? -0.025 12.695 4.137 1 95.94 115 ASN B O 1
ATOM 3681 N N . ILE B 1 116 ? -1.979 13.344 3.422 1 96.62 116 ILE B N 1
ATOM 3682 C CA . ILE B 1 116 ? -2.609 13.18 4.727 1 96.62 116 ILE B CA 1
ATOM 3683 C C . ILE B 1 116 ? -3.701 12.117 4.648 1 96.62 116 ILE B C 1
ATOM 3685 O O . ILE B 1 116 ? -4.594 12.195 3.801 1 96.62 116 ILE B O 1
ATOM 3689 N N . SER B 1 117 ? -3.619 11.125 5.523 1 96.62 117 SER B N 1
ATOM 3690 C CA . SER B 1 117 ? -4.59 10.039 5.504 1 96.62 117 SER B CA 1
ATOM 3691 C C . SER B 1 117 ? -4.988 9.625 6.918 1 96.62 117 SER B C 1
ATOM 3693 O O . SER B 1 117 ? -4.348 10.031 7.891 1 96.62 117 SER B O 1
ATOM 3695 N N . VAL B 1 118 ? -6.02 8.836 7.004 1 97.25 118 VAL B N 1
ATOM 3696 C CA . VAL B 1 118 ? -6.574 8.453 8.297 1 97.25 118 VAL B CA 1
ATOM 3697 C C . VAL B 1 118 ? -5.902 7.168 8.789 1 97.25 118 VAL B C 1
ATOM 3699 O O . VAL B 1 118 ? -5.574 6.289 7.984 1 97.25 118 VAL B O 1
ATOM 3702 N N . LYS B 1 119 ? -5.742 7.086 10.094 1 95.81 119 LYS B N 1
ATOM 3703 C CA . LYS B 1 119 ? -5.293 5.852 10.734 1 95.81 119 LYS B CA 1
ATOM 3704 C C . LYS B 1 119 ? -6.473 4.945 11.07 1 95.81 119 LYS B C 1
ATOM 3706 O O . LYS B 1 119 ? -7.629 5.352 10.945 1 95.81 119 LYS B O 1
ATOM 3711 N N . SER B 1 120 ? -6.121 3.795 11.406 1 92.31 120 SER B N 1
ATOM 3712 C CA . SER B 1 120 ? -7.184 2.854 11.75 1 92.31 120 SER B CA 1
ATOM 3713 C C . SER B 1 120 ? -7.695 3.088 13.164 1 92.31 120 SER B C 1
ATOM 3715 O O . SER B 1 120 ? -8.82 2.703 13.492 1 92.31 120 SER B O 1
ATOM 3717 N N . GLU B 1 121 ? -6.891 3.758 13.922 1 92.25 121 GLU B N 1
ATOM 3718 C CA . GLU B 1 121 ? -7.238 3.98 15.328 1 92.25 121 GLU B CA 1
ATOM 3719 C C . GLU B 1 121 ? -8.375 4.988 15.461 1 92.25 121 GLU B C 1
ATOM 3721 O O . GLU B 1 121 ? -8.688 5.711 14.508 1 92.25 121 GLU B O 1
ATOM 3726 N N . THR B 1 122 ? -8.922 5 16.641 1 94.31 122 THR B N 1
ATOM 3727 C CA . THR B 1 122 ? -10.023 5.914 16.938 1 94.31 122 THR B CA 1
ATOM 3728 C C . THR B 1 122 ? -9.547 7.367 16.859 1 94.31 122 THR B C 1
ATOM 3730 O O . THR B 1 122 ? -8.477 7.703 17.359 1 94.31 122 THR B O 1
ATOM 3733 N N . PHE B 1 123 ? -10.312 8.148 16.203 1 96.88 123 PHE B N 1
ATOM 3734 C CA . PHE B 1 123 ? -10.031 9.562 15.992 1 96.88 123 PHE B CA 1
ATOM 3735 C C . PHE B 1 123 ? -11.078 10.43 16.688 1 96.88 123 PHE B C 1
ATOM 3737 O O . PHE B 1 123 ? -12.273 10.141 16.609 1 96.88 123 PHE B O 1
ATOM 3744 N N . THR B 1 124 ? -10.602 11.461 17.422 1 96.19 124 THR B N 1
ATOM 3745 C CA . THR B 1 124 ? -11.516 12.414 18.031 1 96.19 124 THR B CA 1
ATOM 3746 C C . THR B 1 124 ? -10.945 13.828 18 1 96.19 124 THR B C 1
ATOM 3748 O O . THR B 1 124 ? -9.742 14.016 18.188 1 96.19 124 THR B O 1
ATOM 3751 N N . SER B 1 125 ? -11.781 14.812 17.656 1 96.56 125 SER B N 1
ATOM 3752 C CA . SER B 1 125 ? -11.391 16.219 17.688 1 96.56 125 SER B CA 1
ATOM 3753 C C . SER B 1 125 ? -12.555 17.109 18.125 1 96.56 125 SER B C 1
ATOM 3755 O O . SER B 1 125 ? -13.672 16.625 18.312 1 96.56 125 SER B O 1
ATOM 3757 N N . LEU B 1 126 ? -12.328 18.328 18.406 1 95.88 126 LEU B N 1
ATOM 3758 C CA . LEU B 1 126 ? -13.359 19.281 18.781 1 95.88 126 LEU B CA 1
ATOM 3759 C C . LEU B 1 126 ? -14.258 19.609 17.594 1 95.88 126 LEU B C 1
ATOM 3761 O O . LEU B 1 126 ? -15.359 20.141 17.766 1 95.88 126 LEU B O 1
ATOM 3765 N N . ASN B 1 127 ? -13.797 19.344 16.406 1 96.12 127 ASN B N 1
ATOM 3766 C CA . ASN B 1 127 ? -14.547 19.625 15.188 1 96.12 127 ASN B CA 1
ATOM 3767 C C . ASN B 1 127 ? -15.43 18.438 14.789 1 96.12 127 ASN B C 1
ATOM 3769 O O . ASN B 1 127 ? -14.922 17.422 14.328 1 96.12 127 ASN B O 1
ATOM 3773 N N . GLU B 1 128 ? -16.719 18.594 14.82 1 95.69 128 GLU B N 1
ATOM 3774 C CA . GLU B 1 128 ? -17.656 17.5 14.586 1 95.69 128 GLU B CA 1
ATOM 3775 C C . GLU B 1 128 ? -17.625 17.047 13.133 1 95.69 128 GLU B C 1
ATOM 3777 O O . GLU B 1 128 ? -17.719 15.859 12.844 1 95.69 128 GLU B O 1
ATOM 3782 N N . ASP B 1 129 ? -17.516 18.016 12.281 1 95.62 129 ASP B N 1
ATOM 3783 C CA . ASP B 1 129 ? -17.5 17.672 10.859 1 95.62 129 ASP B CA 1
ATOM 3784 C C . ASP B 1 129 ? -16.281 16.828 10.516 1 95.62 129 ASP B C 1
ATOM 3786 O O . ASP B 1 129 ? -16.375 15.867 9.75 1 95.62 129 ASP B O 1
ATOM 3790 N N . LEU B 1 130 ? -15.195 17.188 11.062 1 97.25 130 LEU B N 1
ATOM 3791 C CA . LEU B 1 130 ? -13.969 16.422 10.836 1 97.25 130 LEU B CA 1
ATOM 3792 C C . LEU B 1 130 ? -14.094 15.008 11.406 1 97.25 130 LEU B C 1
ATOM 3794 O O . LEU B 1 130 ? -13.633 14.047 10.789 1 97.25 130 LEU B O 1
ATOM 3798 N N . ASN B 1 131 ? -14.742 14.867 12.531 1 97.44 131 ASN B N 1
ATOM 3799 C CA . ASN B 1 131 ? -14.977 13.555 13.125 1 97.44 131 ASN B CA 1
ATOM 3800 C C . ASN B 1 131 ? -15.812 12.664 12.203 1 97.44 131 ASN B C 1
ATOM 3802 O O . ASN B 1 131 ? -15.5 11.492 12.016 1 97.44 131 ASN B O 1
ATOM 3806 N N . LYS B 1 132 ? -16.797 13.25 11.617 1 96.12 132 LYS B N 1
ATOM 3807 C CA . LYS B 1 132 ? -17.656 12.508 10.695 1 96.12 132 LYS B CA 1
ATOM 3808 C C . LYS B 1 132 ? -16.875 12.078 9.453 1 96.12 132 LYS B C 1
ATOM 3810 O O . LYS B 1 132 ? -17.016 10.945 8.984 1 96.12 132 LYS B O 1
ATOM 3815 N N . THR B 1 133 ? -16.078 12.961 9.008 1 97.19 133 THR B N 1
ATOM 3816 C CA . THR B 1 133 ? -15.281 12.672 7.816 1 97.19 133 THR B CA 1
ATOM 3817 C C . THR B 1 133 ? -14.32 11.523 8.078 1 97.19 133 THR B C 1
ATOM 3819 O O . THR B 1 133 ? -14.242 10.578 7.293 1 97.19 133 THR B O 1
ATOM 3822 N N . VAL B 1 134 ? -13.633 11.602 9.203 1 97.75 134 VAL B N 1
ATOM 3823 C CA . VAL B 1 134 ? -12.648 10.57 9.531 1 97.75 134 VAL B CA 1
ATOM 3824 C C . VAL B 1 134 ? -13.352 9.227 9.711 1 97.75 134 VAL B C 1
ATOM 3826 O O . VAL B 1 134 ? -12.875 8.203 9.211 1 97.75 134 VAL B O 1
ATOM 3829 N N . ALA B 1 135 ? -14.461 9.258 10.328 1 96.88 135 ALA B N 1
ATOM 3830 C CA . ALA B 1 135 ? -15.227 8.031 10.516 1 96.88 135 ALA B CA 1
ATOM 3831 C C . ALA B 1 135 ? -15.656 7.438 9.172 1 96.88 135 ALA B C 1
ATOM 3833 O O . ALA B 1 135 ? -15.562 6.227 8.961 1 96.88 135 ALA B O 1
ATOM 3834 N N . ALA B 1 136 ? -16.156 8.25 8.32 1 96.88 136 ALA B N 1
ATOM 3835 C CA . ALA B 1 136 ? -16.578 7.809 6.996 1 96.88 136 ALA B CA 1
ATOM 3836 C C . ALA B 1 136 ? -15.422 7.195 6.219 1 96.88 136 ALA B C 1
ATOM 3838 O O . ALA B 1 136 ? -15.57 6.133 5.609 1 96.88 136 ALA B O 1
ATOM 3839 N N . VAL B 1 137 ? -14.281 7.844 6.223 1 97.44 137 VAL B N 1
ATOM 3840 C CA . VAL B 1 137 ? -13.109 7.367 5.488 1 97.44 137 VAL B CA 1
ATOM 3841 C C . VAL B 1 137 ? -12.633 6.039 6.074 1 97.44 137 VAL B C 1
ATOM 3843 O O . VAL B 1 137 ? -12.258 5.129 5.332 1 97.44 137 VAL B O 1
ATOM 3846 N N . GLN B 1 138 ? -12.695 5.938 7.383 1 97.25 138 GLN B N 1
ATOM 3847 C CA . GLN B 1 138 ? -12.32 4.68 8.031 1 97.25 138 GLN B CA 1
ATOM 3848 C C . GLN B 1 138 ? -13.258 3.551 7.617 1 97.25 138 GLN B C 1
ATOM 3850 O O . GLN B 1 138 ? -12.812 2.434 7.348 1 97.25 138 GLN B O 1
ATOM 3855 N N . ASP B 1 139 ? -14.484 3.855 7.512 1 97 139 ASP B N 1
ATOM 3856 C CA . ASP B 1 139 ? -15.461 2.857 7.086 1 97 139 ASP B CA 1
ATOM 3857 C C . ASP B 1 139 ? -15.203 2.418 5.645 1 97 139 ASP B C 1
ATOM 3859 O O . ASP B 1 139 ? -15.242 1.225 5.34 1 97 139 ASP B O 1
ATOM 3863 N N . ILE B 1 140 ? -14.961 3.285 4.812 1 97.25 140 ILE B N 1
ATOM 3864 C CA . ILE B 1 140 ? -14.68 2.971 3.416 1 97.25 140 ILE B CA 1
ATOM 3865 C C . ILE B 1 140 ? -13.445 2.078 3.324 1 97.25 140 ILE B C 1
ATOM 3867 O O . ILE B 1 140 ? -13.445 1.076 2.605 1 97.25 140 ILE B O 1
ATOM 3871 N N . ASN B 1 141 ? -12.445 2.459 4.102 1 96.44 141 ASN B N 1
ATOM 3872 C CA . ASN B 1 141 ? -11.203 1.688 4.094 1 96.44 141 ASN B CA 1
ATOM 3873 C C . ASN B 1 141 ? -11.422 0.275 4.629 1 96.44 141 ASN B C 1
ATOM 3875 O O . ASN B 1 141 ? -10.703 -0.652 4.258 1 96.44 141 ASN B O 1
ATOM 3879 N N . LYS B 1 142 ? -12.438 0.148 5.461 1 96.44 142 LYS B N 1
ATOM 3880 C CA . LYS B 1 142 ? -12.75 -1.16 6.031 1 96.44 142 LYS B CA 1
ATOM 3881 C C . LYS B 1 142 ? -13.656 -1.963 5.102 1 96.44 142 LYS B C 1
ATOM 3883 O O . LYS B 1 142 ? -14.055 -3.084 5.426 1 96.44 142 LYS B O 1
ATOM 3888 N N . GLY B 1 143 ? -14.047 -1.399 3.967 1 96.62 143 GLY B N 1
ATOM 3889 C CA . GLY B 1 143 ? -14.812 -2.127 2.961 1 96.62 143 GLY B CA 1
ATOM 3890 C C . GLY B 1 143 ? -16.297 -1.832 3.006 1 96.62 143 GLY B C 1
ATOM 3891 O O . GLY B 1 143 ? -17.094 -2.527 2.371 1 96.62 143 GLY B O 1
ATOM 3892 N N . LYS B 1 144 ? -16.688 -0.818 3.729 1 97.25 144 LYS B N 1
ATOM 3893 C CA . LYS B 1 144 ? -18.094 -0.455 3.822 1 97.25 144 LYS B CA 1
ATOM 3894 C C . LYS B 1 144 ? -18.438 0.684 2.865 1 97.25 144 LYS B C 1
ATOM 3896 O O . LYS B 1 144 ? -17.656 1.618 2.699 1 97.25 144 LYS B O 1
ATOM 3901 N N . PHE B 1 145 ? -19.656 0.601 2.289 1 97.25 145 PHE B N 1
ATOM 3902 C CA . PHE B 1 145 ? -20.109 1.684 1.43 1 97.25 145 PHE B CA 1
ATOM 3903 C C . PHE B 1 145 ? -20.688 2.822 2.26 1 97.25 145 PHE B C 1
ATOM 3905 O O . PHE B 1 145 ? -21.516 2.594 3.15 1 97.25 145 PHE B O 1
ATOM 3912 N N . VAL B 1 146 ? -20.203 4.012 2 1 96.62 146 VAL B N 1
ATOM 3913 C CA . VAL B 1 146 ? -20.672 5.176 2.746 1 96.62 146 VAL B CA 1
ATOM 3914 C C . VAL B 1 146 ? -21.312 6.184 1.789 1 96.62 146 VAL B C 1
ATOM 3916 O O . VAL B 1 146 ? -20.672 6.621 0.828 1 96.62 146 VAL B O 1
ATOM 3919 N N . LYS B 1 147 ? -22.547 6.672 2.102 1 91.19 147 LYS B N 1
ATOM 3920 C CA . LYS B 1 147 ? -23.281 7.625 1.271 1 91.19 147 LYS B CA 1
ATOM 3921 C C . LYS B 1 147 ? -23.234 9.031 1.868 1 91.19 147 LYS B C 1
ATOM 3923 O O . LYS B 1 147 ? -23.422 10.016 1.158 1 91.19 147 LYS B O 1
ATOM 3928 N N . SER B 1 148 ? -22.906 9.188 3.027 1 86.06 148 SER B N 1
ATOM 3929 C CA . SER B 1 148 ? -23.078 10.406 3.814 1 86.06 148 SER B CA 1
ATOM 3930 C C . SER B 1 148 ? -22.047 11.461 3.445 1 86.06 148 SER B C 1
ATOM 3932 O O . SER B 1 148 ? -22.188 12.633 3.807 1 86.06 148 SER B O 1
ATOM 3934 N N . VAL B 1 149 ? -21.062 11.086 2.691 1 88.75 149 VAL B N 1
ATOM 3935 C CA . VAL B 1 149 ? -20 12.047 2.42 1 88.75 149 VAL B CA 1
ATOM 3936 C C . VAL B 1 149 ? -19.844 12.234 0.912 1 88.75 149 VAL B C 1
ATOM 3938 O O . VAL B 1 149 ? -19.984 11.281 0.144 1 88.75 149 VAL B O 1
ATOM 3941 N N . LYS B 1 150 ? -19.656 13.453 0.533 1 90.56 150 LYS B N 1
ATOM 3942 C CA . LYS B 1 150 ? -19.375 13.758 -0.867 1 90.56 150 LYS B CA 1
ATOM 3943 C C . LYS B 1 150 ? -17.891 13.625 -1.18 1 90.56 150 LYS B C 1
ATOM 3945 O O . LYS B 1 150 ? -17.078 14.398 -0.681 1 90.56 150 LYS B O 1
ATOM 3950 N N . LEU B 1 151 ? -17.562 12.703 -1.974 1 92.5 151 LEU B N 1
ATOM 3951 C CA . LEU B 1 151 ? -16.172 12.414 -2.316 1 92.5 151 LEU B CA 1
ATOM 3952 C C . LEU B 1 151 ? -15.828 12.977 -3.693 1 92.5 151 LEU B C 1
ATOM 3954 O O . LEU B 1 151 ? -16.719 13.266 -4.492 1 92.5 151 LEU B O 1
ATOM 3958 N N . ASN B 1 152 ? -14.648 13.273 -3.871 1 89.88 152 ASN B N 1
ATOM 3959 C CA . ASN B 1 152 ? -14.172 13.523 -5.23 1 89.88 152 ASN B CA 1
ATOM 3960 C C . ASN B 1 152 ? -14.25 12.266 -6.086 1 89.88 152 ASN B C 1
ATOM 3962 O O . ASN B 1 152 ? -13.586 11.266 -5.797 1 89.88 152 ASN B O 1
ATOM 3966 N N . GLU B 1 153 ? -14.898 12.344 -7.184 1 86.62 153 GLU B N 1
ATOM 3967 C CA . GLU B 1 153 ? -15.219 11.18 -7.996 1 86.62 153 GLU B CA 1
ATOM 3968 C C . GLU B 1 153 ? -13.953 10.555 -8.586 1 86.62 153 GLU B C 1
ATOM 3970 O O . GLU B 1 153 ? -13.914 9.352 -8.867 1 86.62 153 GLU B O 1
ATOM 3975 N N . ASN B 1 154 ? -12.961 11.328 -8.695 1 88.12 154 ASN B N 1
ATOM 3976 C CA . ASN B 1 154 ? -11.734 10.844 -9.336 1 88.12 154 ASN B CA 1
ATOM 3977 C C . ASN B 1 154 ? -10.703 10.406 -8.297 1 88.12 154 ASN B C 1
ATOM 3979 O O . ASN B 1 154 ? -9.586 10.023 -8.656 1 88.12 154 ASN B O 1
ATOM 3983 N N . SER B 1 155 ? -11.117 10.336 -7.117 1 90.94 155 SER B N 1
ATOM 3984 C CA . SER B 1 155 ? -10.172 9.984 -6.059 1 90.94 155 SER B CA 1
ATOM 3985 C C . SER B 1 155 ? -10.148 8.484 -5.812 1 90.94 155 SER B C 1
ATOM 3987 O O . SER B 1 155 ? -11.102 7.773 -6.152 1 90.94 155 SER B O 1
ATOM 3989 N N . ASP B 1 156 ? -9.047 8.016 -5.266 1 92.44 156 ASP B N 1
ATOM 3990 C CA . ASP B 1 156 ? -8.938 6.605 -4.895 1 92.44 156 ASP B CA 1
ATOM 3991 C C . ASP B 1 156 ? -9.992 6.227 -3.857 1 92.44 156 ASP B C 1
ATOM 3993 O O . ASP B 1 156 ? -10.5 5.105 -3.869 1 92.44 156 ASP B O 1
ATOM 3997 N N . LEU B 1 157 ? -10.258 7.207 -3.037 1 95.25 157 LEU B N 1
ATOM 3998 C CA . LEU B 1 157 ? -11.258 6.969 -2.004 1 95.25 157 LEU B CA 1
ATOM 3999 C C . LEU B 1 157 ? -12.633 6.734 -2.625 1 95.25 157 LEU B C 1
ATOM 4001 O O . LEU B 1 157 ? -13.375 5.844 -2.193 1 95.25 157 LEU B O 1
ATOM 4005 N N . ALA B 1 158 ? -13 7.531 -3.562 1 94.69 158 ALA B N 1
ATOM 4006 C CA . ALA B 1 158 ? -14.289 7.379 -4.246 1 94.69 158 ALA B CA 1
ATOM 4007 C C . ALA B 1 158 ? -14.359 6.043 -4.977 1 94.69 158 ALA B C 1
ATOM 4009 O O . ALA B 1 158 ? -15.406 5.383 -4.973 1 94.69 158 ALA B O 1
ATOM 4010 N N . LYS B 1 159 ? -13.289 5.734 -5.57 1 95.06 159 LYS B N 1
ATOM 4011 C CA . LYS B 1 159 ? -13.234 4.438 -6.242 1 95.06 159 LYS B CA 1
ATOM 4012 C C . LYS B 1 159 ? -13.445 3.295 -5.254 1 95.06 159 LYS B C 1
ATOM 4014 O O . LYS B 1 159 ? -14.219 2.375 -5.512 1 95.06 159 LYS B O 1
ATOM 4019 N N . GLN B 1 160 ? -12.727 3.326 -4.172 1 96.56 160 GLN B N 1
ATOM 4020 C CA . GLN B 1 160 ? -12.891 2.303 -3.145 1 96.56 160 GLN B CA 1
ATOM 4021 C C . GLN B 1 160 ? -14.336 2.244 -2.652 1 96.56 160 GLN B C 1
ATOM 4023 O O . GLN B 1 160 ? -14.875 1.16 -2.416 1 96.56 160 GLN B O 1
ATOM 4028 N N . ASN B 1 161 ? -14.914 3.391 -2.451 1 96.81 161 ASN B N 1
ATOM 4029 C CA . ASN B 1 161 ? -16.312 3.426 -2.014 1 96.81 161 ASN B CA 1
ATOM 4030 C C . ASN B 1 161 ? -17.234 2.797 -3.049 1 96.81 161 ASN B C 1
ATOM 4032 O O . ASN B 1 161 ? -18.203 2.129 -2.691 1 96.81 161 ASN B O 1
ATOM 4036 N N . LEU B 1 162 ? -16.906 3.074 -4.293 1 96.25 162 LEU B N 1
ATOM 4037 C CA . LEU B 1 162 ? -17.672 2.477 -5.391 1 96.25 162 LEU B CA 1
ATOM 4038 C C . LEU B 1 162 ? -17.547 0.956 -5.367 1 96.25 162 LEU B C 1
ATOM 4040 O O . LEU B 1 162 ? -18.547 0.248 -5.516 1 96.25 162 LEU B O 1
ATOM 4044 N N . LEU B 1 163 ? -16.344 0.432 -5.203 1 97.56 163 LEU B N 1
ATOM 4045 C CA . LEU B 1 163 ? -16.109 -1.007 -5.117 1 97.56 163 LEU B CA 1
ATOM 4046 C C . LEU B 1 163 ? -16.859 -1.602 -3.924 1 97.56 163 LEU B C 1
ATOM 4048 O O . LEU B 1 163 ? -17.406 -2.699 -4.016 1 97.56 163 LEU B O 1
ATOM 4052 N N . ASN B 1 164 ? -16.828 -0.907 -2.838 1 97.5 164 ASN B N 1
ATOM 4053 C CA . ASN B 1 164 ? -17.594 -1.339 -1.672 1 97.5 164 ASN B CA 1
ATOM 4054 C C . ASN B 1 164 ? -19.078 -1.449 -1.986 1 97.5 164 ASN B C 1
ATOM 4056 O O . ASN B 1 164 ? -19.75 -2.371 -1.52 1 97.5 164 ASN B O 1
ATOM 4060 N N . LYS B 1 165 ? -19.641 -0.464 -2.686 1 97.12 165 LYS B N 1
ATOM 4061 C CA . LYS B 1 165 ? -21.062 -0.463 -3.07 1 97.12 165 LYS B CA 1
ATOM 4062 C C . LYS B 1 165 ? -21.406 -1.695 -3.904 1 97.12 165 LYS B C 1
ATOM 4064 O O . LYS B 1 165 ? -22.438 -2.32 -3.697 1 97.12 165 LYS B O 1
ATOM 4069 N N . ILE B 1 166 ? -20.516 -2.055 -4.809 1 98 166 ILE B N 1
ATOM 4070 C CA . ILE B 1 166 ? -20.688 -3.23 -5.652 1 98 166 ILE B CA 1
ATOM 4071 C C . ILE B 1 166 ? -20.766 -4.484 -4.781 1 98 166 ILE B C 1
ATOM 4073 O O . ILE B 1 166 ? -21.625 -5.348 -4.996 1 98 166 ILE B O 1
ATOM 4077 N N . GLU B 1 167 ? -19.906 -4.559 -3.818 1 97.38 167 GLU B N 1
ATOM 4078 C CA . GLU B 1 167 ? -19.859 -5.727 -2.941 1 97.38 167 GLU B CA 1
ATOM 4079 C C . GLU B 1 167 ? -21.109 -5.836 -2.088 1 97.38 167 GLU B C 1
ATOM 4081 O O . GLU B 1 167 ? -21.609 -6.934 -1.841 1 97.38 167 GLU B O 1
ATOM 4086 N N . GLU B 1 168 ? -21.609 -4.719 -1.743 1 96.88 168 GLU B N 1
ATOM 4087 C CA . GLU B 1 168 ? -22.75 -4.719 -0.821 1 96.88 168 GLU B CA 1
ATOM 4088 C C . GLU B 1 168 ? -24.062 -4.812 -1.571 1 96.88 168 GLU B C 1
ATOM 4090 O O . GLU B 1 168 ? -25.047 -5.336 -1.042 1 96.88 168 GLU B O 1
ATOM 4095 N N . GLN B 1 169 ? -24.109 -4.273 -2.738 1 97.38 169 GLN B N 1
ATOM 4096 C CA . GLN B 1 169 ? -25.375 -4.16 -3.467 1 97.38 169 GLN B CA 1
ATOM 4097 C C . GLN B 1 169 ? -25.266 -4.785 -4.855 1 97.38 169 GLN B C 1
ATOM 4099 O O . GLN B 1 169 ? -24.859 -4.125 -5.812 1 97.38 169 GLN B O 1
ATOM 4104 N N . VAL B 1 170 ? -25.797 -5.961 -5.023 1 97.44 170 VAL B N 1
ATOM 4105 C CA . VAL B 1 170 ? -25.672 -6.711 -6.27 1 97.44 170 VAL B CA 1
ATOM 4106 C C . VAL B 1 170 ? -26.422 -5.988 -7.387 1 97.44 170 VAL B C 1
ATOM 4108 O O . VAL B 1 170 ? -26 -6.02 -8.547 1 97.44 170 VAL B O 1
ATOM 4111 N N . ASP B 1 171 ? -27.484 -5.316 -7.047 1 97.56 171 ASP B N 1
ATOM 4112 C CA . ASP B 1 171 ? -28.25 -4.602 -8.07 1 97.56 171 ASP B CA 1
ATOM 4113 C C . ASP B 1 171 ? -27.422 -3.471 -8.68 1 97.56 171 ASP B C 1
ATOM 4115 O O . ASP B 1 171 ? -27.562 -3.174 -9.867 1 97.56 171 ASP B O 1
ATOM 4119 N N . PHE B 1 172 ? -26.703 -2.912 -7.82 1 97.5 172 PHE B N 1
ATOM 4120 C CA . PHE B 1 172 ? -25.828 -1.884 -8.359 1 97.5 172 PHE B CA 1
ATOM 4121 C C . PHE B 1 172 ? -24.781 -2.496 -9.289 1 97.5 172 PHE B C 1
ATOM 4123 O O . PHE B 1 172 ? -24.438 -1.908 -10.312 1 97.5 172 PHE B O 1
ATOM 4130 N N . ALA B 1 173 ? -24.25 -3.656 -8.938 1 98.19 173 ALA B N 1
ATOM 4131 C CA . ALA B 1 173 ? -23.328 -4.367 -9.812 1 98.19 173 ALA B CA 1
ATOM 4132 C C . ALA B 1 173 ? -23.938 -4.605 -11.188 1 98.19 173 ALA B C 1
ATOM 4134 O O . ALA B 1 173 ? -23.281 -4.43 -12.211 1 98.19 173 ALA B O 1
ATOM 4135 N N . VAL B 1 174 ? -25.188 -4.961 -11.203 1 98.44 174 VAL B N 1
ATOM 4136 C CA . VAL B 1 174 ? -25.906 -5.184 -12.445 1 98.44 174 VAL B CA 1
ATOM 4137 C C . VAL B 1 174 ? -25.953 -3.885 -13.258 1 98.44 174 VAL B C 1
ATOM 4139 O O . VAL B 1 174 ? -25.719 -3.893 -14.469 1 98.44 174 VAL B O 1
ATOM 4142 N N . ASP B 1 175 ? -26.25 -2.783 -12.523 1 98 175 ASP B N 1
ATOM 4143 C CA . ASP B 1 175 ? -26.312 -1.486 -13.188 1 98 175 ASP B CA 1
ATOM 4144 C C . ASP B 1 175 ? -24.984 -1.122 -13.82 1 98 175 ASP B C 1
ATOM 4146 O O . ASP B 1 175 ? -24.938 -0.538 -14.906 1 98 175 ASP B O 1
ATOM 4150 N N . VAL B 1 176 ? -23.906 -1.397 -13.18 1 97.75 176 VAL B N 1
ATOM 4151 C CA . VAL B 1 176 ? -22.562 -1.122 -13.688 1 97.75 176 VAL B CA 1
ATOM 4152 C C . VAL B 1 176 ? -22.328 -1.895 -14.984 1 97.75 176 VAL B C 1
ATOM 4154 O O . VAL B 1 176 ? -21.797 -1.351 -15.945 1 97.75 176 VAL B O 1
ATOM 4157 N N . ILE B 1 177 ? -22.766 -3.178 -15.062 1 98.19 177 ILE B N 1
ATOM 4158 C CA . ILE B 1 177 ? -22.547 -4.039 -16.219 1 98.19 177 ILE B CA 1
ATOM 4159 C C . ILE B 1 177 ? -23.422 -3.59 -17.391 1 98.19 177 ILE B C 1
ATOM 4161 O O . ILE B 1 177 ? -23.047 -3.744 -18.547 1 98.19 177 ILE B O 1
ATOM 4165 N N . LYS B 1 178 ? -24.594 -2.988 -17.094 1 97.75 178 LYS B N 1
ATOM 4166 C CA . LYS B 1 178 ? -25.484 -2.48 -18.141 1 97.75 178 LYS B CA 1
ATOM 4167 C C . LYS B 1 178 ? -24.844 -1.309 -18.891 1 97.75 178 LYS B C 1
ATOM 4169 O O . LYS B 1 178 ? -25.078 -1.127 -20.078 1 97.75 178 LYS B O 1
ATOM 4174 N N . LYS B 1 179 ? -24.062 -0.536 -18.109 1 96.88 179 LYS B N 1
ATOM 4175 C CA . LYS B 1 179 ? -23.375 0.606 -18.703 1 96.88 179 LYS B CA 1
ATOM 4176 C C . LYS B 1 179 ? -21.906 0.625 -18.297 1 96.88 179 LYS B C 1
ATOM 4178 O O . LYS B 1 179 ? -21.438 1.562 -17.641 1 96.88 179 LYS B O 1
ATOM 4183 N N . PRO B 1 180 ? -21.172 -0.344 -18.797 1 97.31 180 PRO B N 1
ATOM 4184 C CA . PRO B 1 180 ? -19.781 -0.5 -18.344 1 97.31 180 PRO B CA 1
ATOM 4185 C C . PRO B 1 180 ? -18.891 0.652 -18.797 1 97.31 180 PRO B C 1
ATOM 4187 O O . PRO B 1 180 ? -17.844 0.899 -18.188 1 97.31 180 PRO B O 1
ATOM 4190 N N . GLU B 1 181 ? -19.219 1.432 -19.875 1 95.69 181 GLU B N 1
ATOM 4191 C CA . GLU B 1 181 ? -18.422 2.516 -20.422 1 95.69 181 GLU B CA 1
ATOM 4192 C C . GLU B 1 181 ? -18.234 3.637 -19.406 1 95.69 181 GLU B C 1
ATOM 4194 O O . GLU B 1 181 ? -17.297 4.43 -19.516 1 95.69 181 GLU B O 1
ATOM 4199 N N . ASN B 1 182 ? -19.094 3.719 -18.391 1 94.94 182 ASN B N 1
ATOM 4200 C CA . ASN B 1 182 ? -19.062 4.785 -17.406 1 94.94 182 ASN B CA 1
ATOM 4201 C C . ASN B 1 182 ? -18.062 4.484 -16.281 1 94.94 182 ASN B C 1
ATOM 4203 O O . ASN B 1 182 ? -17.828 5.32 -15.414 1 94.94 182 ASN B O 1
ATOM 4207 N N . TYR B 1 183 ? -17.516 3.301 -16.328 1 95.38 183 TYR B N 1
ATOM 4208 C CA . TYR B 1 183 ? -16.688 2.871 -15.211 1 95.38 183 TYR B CA 1
ATOM 4209 C C . TYR B 1 183 ? -15.336 2.352 -15.711 1 95.38 183 TYR B C 1
ATOM 4211 O O . TYR B 1 183 ? -15.172 2.062 -16.891 1 95.38 183 TYR B O 1
ATOM 4219 N N . SER B 1 184 ? -14.398 2.373 -14.844 1 94 184 SER B N 1
ATOM 4220 C CA . SER B 1 184 ? -13.094 1.812 -15.172 1 94 184 SER B CA 1
ATOM 4221 C C . SER B 1 184 ? -13.156 0.293 -15.305 1 94 184 SER B C 1
ATOM 4223 O O . SER B 1 184 ? -14.086 -0.338 -14.797 1 94 184 SER B O 1
ATOM 4225 N N . LEU B 1 185 ? -12.18 -0.283 -15.93 1 94.44 185 LEU B N 1
ATOM 4226 C CA . LEU B 1 185 ? -12.148 -1.714 -16.219 1 94.44 185 LEU B CA 1
ATOM 4227 C C . LEU B 1 185 ? -12.164 -2.521 -14.922 1 94.44 185 LEU B C 1
ATOM 4229 O O . LEU B 1 185 ? -12.852 -3.541 -14.828 1 94.44 185 LEU B O 1
ATOM 4233 N N . ASP B 1 186 ? -11.406 -2.035 -13.977 1 94 186 ASP B N 1
ATOM 4234 C CA . ASP B 1 186 ? -11.32 -2.756 -12.711 1 94 186 ASP B CA 1
ATOM 4235 C C . ASP B 1 186 ? -12.672 -2.787 -12 1 94 186 ASP B C 1
ATOM 4237 O O . ASP B 1 186 ? -13.031 -3.797 -11.398 1 94 186 ASP B O 1
ATOM 4241 N N . VAL B 1 187 ? -13.422 -1.745 -12.109 1 96.31 187 VAL B N 1
ATOM 4242 C CA . VAL B 1 187 ? -14.734 -1.658 -11.492 1 96.31 187 VAL B CA 1
ATOM 4243 C C . VAL B 1 187 ? -15.703 -2.596 -12.203 1 96.31 187 VAL B C 1
ATOM 4245 O O . VAL B 1 187 ? -16.469 -3.322 -11.562 1 96.31 187 VAL B O 1
ATOM 4248 N N . VAL B 1 188 ? -15.641 -2.604 -13.461 1 97.44 188 VAL B N 1
ATOM 4249 C CA . VAL B 1 188 ? -16.516 -3.447 -14.273 1 97.44 188 VAL B CA 1
ATOM 4250 C C . VAL B 1 188 ? -16.234 -4.918 -13.969 1 97.44 188 VAL B C 1
ATOM 4252 O O . VAL B 1 188 ? -17.172 -5.715 -13.828 1 97.44 188 VAL B O 1
ATOM 4255 N N . LYS B 1 189 ? -14.969 -5.246 -13.859 1 97 189 LYS B N 1
ATOM 4256 C CA . LYS B 1 189 ? -14.586 -6.621 -13.555 1 97 189 LYS B CA 1
ATOM 4257 C C . LYS B 1 189 ? -15.148 -7.062 -12.211 1 97 189 LYS B C 1
ATOM 4259 O O . LYS B 1 189 ? -15.742 -8.141 -12.094 1 97 189 LYS B O 1
ATOM 4264 N N . LYS B 1 190 ? -14.992 -6.25 -11.273 1 97.31 190 LYS B N 1
ATOM 4265 C CA . LYS B 1 190 ? -15.508 -6.57 -9.945 1 97.31 190 LYS B CA 1
ATOM 4266 C C . LYS B 1 190 ? -17.031 -6.715 -9.969 1 97.31 190 LYS B C 1
ATOM 4268 O O . LYS B 1 190 ? -17.578 -7.609 -9.32 1 97.31 190 LYS B O 1
ATOM 4273 N N . ALA B 1 191 ? -17.641 -5.84 -10.656 1 98.06 191 ALA B N 1
ATOM 4274 C CA . ALA B 1 191 ? -19.094 -5.891 -10.758 1 98.06 191 ALA B CA 1
ATOM 4275 C C . ALA B 1 191 ? -19.562 -7.191 -11.422 1 98.06 191 ALA B C 1
ATOM 4277 O O . ALA B 1 191 ? -20.516 -7.824 -10.961 1 98.06 191 ALA B O 1
ATOM 4278 N N . PHE B 1 192 ? -18.906 -7.605 -12.398 1 98.06 192 PHE B N 1
ATOM 4279 C CA . PHE B 1 192 ? -19.281 -8.82 -13.117 1 98.06 192 PHE B CA 1
ATOM 4280 C C . PHE B 1 192 ? -19.094 -10.047 -12.234 1 98.06 192 PHE B C 1
ATOM 4282 O O . PHE B 1 192 ? -19.938 -10.945 -12.227 1 98.06 192 PHE B O 1
ATOM 4289 N N . LEU B 1 193 ? -17.984 -10.078 -11.562 1 97.75 193 LEU B N 1
ATOM 4290 C CA . LEU B 1 193 ? -17.75 -11.195 -10.648 1 97.75 193 LEU B CA 1
ATOM 4291 C C . LEU B 1 193 ? -18.859 -11.273 -9.602 1 97.75 193 LEU B C 1
ATOM 4293 O O . LEU B 1 193 ? -19.312 -12.367 -9.25 1 97.75 193 LEU B O 1
ATOM 4297 N N . LYS B 1 194 ? -19.297 -10.109 -9.133 1 97.56 194 LYS B N 1
ATOM 4298 C CA . LYS B 1 194 ? -20.406 -10.062 -8.18 1 97.56 194 LYS B CA 1
ATOM 4299 C C . LYS B 1 194 ? -21.688 -10.57 -8.797 1 97.56 194 LYS B C 1
ATOM 4301 O O . LYS B 1 194 ? -22.422 -11.344 -8.18 1 97.56 194 LYS B O 1
ATOM 4306 N N . VAL B 1 195 ? -21.953 -10.219 -9.992 1 97.81 195 VAL B N 1
ATOM 4307 C CA . VAL B 1 195 ? -23.141 -10.664 -10.719 1 97.81 195 VAL B CA 1
ATOM 4308 C C . VAL B 1 195 ? -23.078 -12.172 -10.938 1 97.81 195 VAL B C 1
ATOM 4310 O O . VAL B 1 195 ? -24.062 -12.883 -10.727 1 97.81 195 VAL B O 1
ATOM 4313 N N . LEU B 1 196 ? -21.859 -12.727 -11.297 1 97.25 196 LEU B N 1
ATOM 4314 C CA . LEU B 1 196 ? -21.672 -14.156 -11.523 1 97.25 196 LEU B CA 1
ATOM 4315 C C . LEU B 1 196 ? -21.969 -14.953 -10.258 1 97.25 196 LEU B C 1
ATOM 4317 O O . LEU B 1 196 ? -22.562 -16.031 -10.32 1 97.25 196 LEU B O 1
ATOM 4321 N N . SER B 1 197 ? -21.641 -14.367 -9.164 1 96.69 197 SER B N 1
ATOM 4322 C CA . SER B 1 197 ? -21.75 -15.102 -7.91 1 96.69 197 SER B CA 1
ATOM 4323 C C . SER B 1 197 ? -23.172 -15.062 -7.371 1 96.69 197 SER B C 1
ATOM 4325 O O . SER B 1 197 ? -23.625 -16 -6.699 1 96.69 197 SER B O 1
ATOM 4327 N N . GLU B 1 198 ? -23.953 -14.031 -7.734 1 96.75 198 GLU B N 1
ATOM 4328 C CA . GLU B 1 198 ? -25.188 -13.867 -6.977 1 96.75 198 GLU B CA 1
ATOM 4329 C C . GLU B 1 198 ? -26.406 -13.914 -7.895 1 96.75 198 GLU B C 1
ATOM 4331 O O . GLU B 1 198 ? -27.547 -14.102 -7.434 1 96.75 198 GLU B O 1
ATOM 4336 N N . LYS B 1 199 ? -26.219 -13.711 -9.133 1 96.56 199 LYS B N 1
ATOM 4337 C CA . LYS B 1 199 ? -27.359 -13.688 -10.023 1 96.56 199 LYS B CA 1
ATOM 4338 C C . LYS B 1 199 ? -27.5 -15 -10.789 1 96.56 199 LYS B C 1
ATOM 4340 O O . LYS B 1 199 ? -26.578 -15.828 -10.773 1 96.56 199 LYS B O 1
ATOM 4345 N N . THR B 1 200 ? -28.641 -15.219 -11.414 1 95.88 200 THR B N 1
ATOM 4346 C CA . THR B 1 200 ? -28.938 -16.438 -12.156 1 95.88 200 THR B CA 1
ATOM 4347 C C . THR B 1 200 ? -28.328 -16.375 -13.555 1 95.88 200 THR B C 1
ATOM 4349 O O . THR B 1 200 ? -27.984 -15.297 -14.047 1 95.88 200 THR B O 1
ATOM 4352 N N . MET B 1 201 ? -28.234 -17.531 -14.164 1 96.12 201 MET B N 1
ATOM 4353 C CA . MET B 1 201 ? -27.672 -17.625 -15.508 1 96.12 201 MET B CA 1
ATOM 4354 C C . MET B 1 201 ? -28.547 -16.875 -16.516 1 96.12 201 MET B C 1
ATOM 4356 O O . MET B 1 201 ? -28.031 -16.281 -17.469 1 96.12 201 MET B O 1
ATOM 4360 N N . THR B 1 202 ? -29.828 -16.844 -16.281 1 95.38 202 THR B N 1
ATOM 4361 C CA . THR B 1 202 ? -30.734 -16.125 -17.172 1 95.38 202 THR B CA 1
ATOM 4362 C C . THR B 1 202 ? -30.375 -14.648 -17.234 1 95.38 202 THR B C 1
ATOM 4364 O O . THR B 1 202 ? -30.328 -14.062 -18.328 1 95.38 202 THR B O 1
ATOM 4367 N N . THR B 1 203 ? -30.094 -14.094 -16.078 1 96 203 THR B N 1
ATOM 4368 C CA . THR B 1 203 ? -29.688 -12.695 -15.992 1 96 203 THR B CA 1
ATOM 4369 C C . THR B 1 203 ? -28.297 -12.492 -16.578 1 96 203 THR B C 1
ATOM 4371 O O . THR B 1 203 ? -28.078 -11.547 -17.344 1 96 203 THR B O 1
ATOM 4374 N N . ILE B 1 204 ? -27.438 -13.383 -16.312 1 97.38 204 ILE B N 1
ATOM 4375 C CA . ILE B 1 204 ? -26.031 -13.297 -16.734 1 97.38 204 ILE B CA 1
ATOM 4376 C C . ILE B 1 204 ? -25.953 -13.359 -18.25 1 97.38 204 ILE B C 1
ATOM 4378 O O . ILE B 1 204 ? -25.172 -12.625 -18.875 1 97.38 204 ILE B O 1
ATOM 4382 N N . LYS B 1 205 ? -26.734 -14.156 -18.875 1 95.56 205 LYS B N 1
ATOM 4383 C CA . LYS B 1 205 ? -26.734 -14.344 -20.312 1 95.56 205 LYS B CA 1
ATOM 4384 C C . LYS B 1 205 ? -27.109 -13.047 -21.031 1 95.56 205 LYS B C 1
ATOM 4386 O O . LYS B 1 205 ? -26.656 -12.805 -22.156 1 95.56 205 LYS B O 1
ATOM 4391 N N . LYS B 1 206 ? -27.797 -12.172 -20.375 1 94.88 206 LYS B N 1
ATOM 4392 C CA . LYS B 1 206 ? -28.219 -10.914 -20.984 1 94.88 206 LYS B CA 1
ATOM 4393 C C . LYS B 1 206 ? -27.156 -9.828 -20.766 1 94.88 206 LYS B C 1
ATOM 4395 O O . LYS B 1 206 ? -27.062 -8.875 -21.547 1 94.88 206 LYS B O 1
ATOM 4400 N N . LEU B 1 207 ? -26.359 -10.016 -19.766 1 96.75 207 LEU B N 1
ATOM 4401 C CA . LEU B 1 207 ? -25.484 -8.93 -19.312 1 96.75 207 LEU B CA 1
ATOM 4402 C C . LEU B 1 207 ? -24.062 -9.117 -19.828 1 96.75 207 LEU B C 1
ATOM 4404 O O . LEU B 1 207 ? -23.359 -8.133 -20.094 1 96.75 207 LEU B O 1
ATOM 4408 N N . TYR B 1 208 ? -23.625 -10.383 -20.031 1 96.12 208 TYR B N 1
ATOM 4409 C CA . TYR B 1 208 ? -22.203 -10.656 -20.281 1 96.12 208 TYR B CA 1
ATOM 4410 C C . TYR B 1 208 ? -21.766 -10.039 -21.609 1 96.12 208 TYR B C 1
ATOM 4412 O O . TYR B 1 208 ? -20.578 -9.742 -21.797 1 96.12 208 TYR B O 1
ATOM 4420 N N . LYS B 1 209 ? -22.672 -9.734 -22.484 1 94.5 209 LYS B N 1
ATOM 4421 C CA . LYS B 1 209 ? -22.359 -9.203 -23.812 1 94.5 209 LYS B CA 1
ATOM 4422 C C . LYS B 1 209 ? -21.938 -7.742 -23.734 1 94.5 209 LYS B C 1
ATOM 4424 O O . LYS B 1 209 ? -21.328 -7.215 -24.672 1 94.5 209 LYS B O 1
ATOM 4429 N N . ASN B 1 210 ? -22.219 -7.105 -22.625 1 95.62 210 ASN B N 1
ATOM 4430 C CA . ASN B 1 210 ? -21.922 -5.691 -22.453 1 95.62 210 ASN B CA 1
ATOM 4431 C C . ASN B 1 210 ? -20.453 -5.473 -22.078 1 95.62 210 ASN B C 1
ATOM 4433 O O . ASN B 1 210 ? -19.969 -4.344 -22.125 1 95.62 210 ASN B O 1
ATOM 4437 N N . ILE B 1 211 ? -19.812 -6.527 -21.703 1 94.12 211 ILE B N 1
ATOM 4438 C CA . ILE B 1 211 ? -18.438 -6.309 -21.25 1 94.12 211 ILE B CA 1
ATOM 4439 C C . ILE B 1 211 ? -17.469 -7.109 -22.109 1 94.12 211 ILE B C 1
ATOM 4441 O O . ILE B 1 211 ? -17.859 -8.109 -22.719 1 94.12 211 ILE B O 1
ATOM 4445 N N . LYS B 1 212 ? -16.312 -6.586 -22.172 1 91.81 212 LYS B N 1
ATOM 4446 C CA . LYS B 1 212 ? -15.242 -7.32 -22.844 1 91.81 212 LYS B CA 1
ATOM 4447 C C . LYS B 1 212 ? -14.633 -8.375 -21.922 1 91.81 212 LYS B C 1
ATOM 4449 O O . LYS B 1 212 ? -13.977 -8.047 -20.938 1 91.81 212 LYS B O 1
ATOM 4454 N N . LEU B 1 213 ? -14.766 -9.672 -22.312 1 94.31 213 LEU B N 1
ATOM 4455 C CA . LEU B 1 213 ? -14.312 -10.781 -21.484 1 94.31 213 LEU B CA 1
ATOM 4456 C C . LEU B 1 213 ? -12.844 -11.086 -21.734 1 94.31 213 LEU B C 1
ATOM 4458 O O . LEU B 1 213 ? -12.414 -11.188 -22.891 1 94.31 213 LEU B O 1
ATOM 4462 N N . ASP B 1 214 ? -12.094 -11.094 -20.656 1 93.31 214 ASP B N 1
ATOM 4463 C CA . ASP B 1 214 ? -10.758 -11.68 -20.781 1 93.31 214 ASP B CA 1
ATOM 4464 C C . ASP B 1 214 ? -10.766 -13.141 -20.359 1 93.31 214 ASP B C 1
ATOM 4466 O O . ASP B 1 214 ? -11.805 -13.68 -19.984 1 93.31 214 ASP B O 1
ATOM 4470 N N . LYS B 1 215 ? -9.68 -13.883 -20.438 1 95.56 215 LYS B N 1
ATOM 4471 C CA . LYS B 1 215 ? -9.594 -15.32 -20.188 1 95.56 215 LYS B CA 1
ATOM 4472 C C . LYS B 1 215 ? -10.062 -15.672 -18.781 1 95.56 215 LYS B C 1
ATOM 4474 O O . LYS B 1 215 ? -10.805 -16.641 -1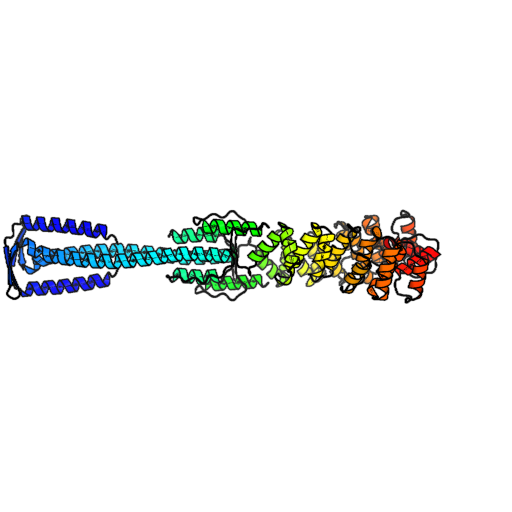8.594 1 95.56 215 LYS B O 1
ATOM 4479 N N . GLU B 1 216 ? -9.625 -14.812 -17.875 1 94.94 216 GLU B N 1
ATOM 4480 C CA . GLU B 1 216 ? -9.953 -15.102 -16.484 1 94.94 216 GLU B CA 1
ATOM 4481 C C . GLU B 1 216 ? -11.453 -14.969 -16.234 1 94.94 216 GLU B C 1
ATOM 4483 O O . GLU B 1 216 ? -12.062 -15.852 -15.625 1 94.94 216 GLU B O 1
ATOM 4488 N N . LEU B 1 217 ? -12.055 -13.914 -16.688 1 95.38 217 LEU B N 1
ATOM 4489 C CA . LEU B 1 217 ? -13.484 -13.695 -16.5 1 95.38 217 LEU B CA 1
ATOM 4490 C C . LEU B 1 217 ? -14.297 -14.742 -17.266 1 95.38 217 LEU B C 1
ATOM 4492 O O . LEU B 1 217 ? -15.336 -15.195 -16.781 1 95.38 217 LEU B O 1
ATOM 4496 N N . ALA B 1 218 ? -13.812 -15.133 -18.406 1 96.69 218 ALA B N 1
ATOM 4497 C CA . ALA B 1 218 ? -14.492 -16.141 -19.203 1 96.69 218 ALA B CA 1
ATOM 4498 C C . ALA B 1 218 ? -14.516 -17.484 -18.484 1 96.69 218 ALA B C 1
ATOM 4500 O O . ALA B 1 218 ? -15.531 -18.188 -18.469 1 96.69 218 ALA B O 1
ATOM 4501 N N . GLN B 1 219 ? -13.391 -17.797 -17.922 1 96.62 219 GLN B N 1
ATOM 4502 C CA . GLN B 1 219 ? -13.32 -19.062 -17.188 1 96.62 219 GLN B CA 1
ATOM 4503 C C . GLN B 1 219 ? -14.328 -19.078 -16.047 1 96.62 219 GLN B C 1
ATOM 4505 O O . GLN B 1 219 ? -15.008 -20.094 -15.836 1 96.62 219 GLN B O 1
ATOM 4510 N N . LYS B 1 220 ? -14.461 -18 -15.367 1 97.06 220 LYS B N 1
ATOM 4511 C CA . LYS B 1 220 ? -15.43 -17.922 -14.273 1 97.06 220 LYS B CA 1
ATOM 4512 C C . LYS B 1 220 ? -16.859 -18 -14.797 1 97.06 220 LYS B C 1
ATOM 4514 O O . LYS B 1 220 ? -17.734 -18.609 -14.164 1 97.06 220 LYS B O 1
ATOM 4519 N N . LEU B 1 221 ? -17.047 -17.406 -15.906 1 97.12 221 LEU B N 1
ATOM 4520 C CA . LEU B 1 221 ? -18.359 -17.469 -16.547 1 97.12 221 LEU B CA 1
ATOM 4521 C C . LEU B 1 221 ? -18.703 -18.906 -16.922 1 97.12 221 LEU B C 1
ATOM 4523 O O . LEU B 1 221 ? -19.812 -19.375 -16.656 1 97.12 221 LEU B O 1
ATOM 4527 N N . PHE B 1 222 ? -17.734 -19.641 -17.453 1 97.38 222 PHE B N 1
ATOM 4528 C CA . PHE B 1 222 ? -17.969 -21.016 -17.875 1 97.38 222 PHE B CA 1
ATOM 4529 C C . PHE B 1 222 ? -18.203 -21.922 -16.656 1 97.38 222 PHE B C 1
ATOM 4531 O O . PHE B 1 222 ? -19 -22.844 -16.719 1 97.38 222 PHE B O 1
ATOM 4538 N N . GLU B 1 223 ? -17.484 -21.656 -15.633 1 96.81 223 GLU B N 1
ATOM 4539 C CA . GLU B 1 223 ? -17.703 -22.422 -14.406 1 96.81 223 GLU B CA 1
ATOM 4540 C C . GLU B 1 223 ? -19.125 -22.234 -13.883 1 96.81 223 GLU B C 1
ATOM 4542 O O . GLU B 1 223 ? -19.781 -23.203 -13.492 1 96.81 223 GLU B O 1
ATOM 4547 N N . LYS B 1 224 ? -19.578 -20.984 -13.922 1 96.44 224 LYS B N 1
ATOM 4548 C CA . LYS B 1 224 ? -20.953 -20.703 -13.508 1 96.44 224 LYS B CA 1
ATOM 4549 C C . LYS B 1 224 ? -21.953 -21.375 -14.43 1 96.44 224 LYS B C 1
ATOM 4551 O O . LYS B 1 224 ? -22.953 -21.922 -13.969 1 96.44 224 LYS B O 1
ATOM 4556 N N . ASP B 1 225 ? -21.688 -21.359 -15.664 1 96.38 225 ASP B N 1
ATOM 4557 C CA . ASP B 1 225 ? -22.547 -22 -16.656 1 96.38 225 ASP B CA 1
ATOM 4558 C C . ASP B 1 225 ? -22.625 -23.5 -16.438 1 96.38 225 ASP B C 1
ATOM 4560 O O . ASP B 1 225 ? -23.703 -24.094 -16.453 1 96.38 225 ASP B O 1
ATOM 4564 N N . ALA B 1 226 ? -21.438 -24.094 -16.188 1 95.06 226 ALA B N 1
ATOM 4565 C CA . ALA B 1 226 ? -21.375 -25.547 -15.992 1 95.06 226 ALA B CA 1
ATOM 4566 C C . ALA B 1 226 ? -22.188 -25.969 -14.781 1 95.06 226 ALA B C 1
ATOM 4568 O O . ALA B 1 226 ? -22.875 -26.984 -14.82 1 95.06 226 ALA B O 1
ATOM 4569 N N . LEU B 1 227 ? -22.188 -25.188 -13.812 1 93.25 227 LEU B N 1
ATOM 4570 C CA . LEU B 1 227 ? -22.906 -25.5 -12.586 1 93.25 227 LEU B CA 1
ATOM 4571 C C . LEU B 1 227 ? -24.406 -25.297 -12.758 1 93.25 227 LEU B C 1
ATOM 4573 O O . LEU B 1 227 ? -25.203 -25.844 -11.992 1 93.25 227 LEU B O 1
ATOM 4577 N N . ASN B 1 228 ? -24.781 -24.469 -13.727 1 91.62 228 ASN B N 1
ATOM 4578 C CA . ASN B 1 228 ? -26.172 -24.156 -14 1 91.62 228 ASN B CA 1
ATOM 4579 C C . ASN B 1 228 ? -26.547 -24.453 -15.453 1 91.62 228 ASN B C 1
ATOM 4581 O O . ASN B 1 228 ? -27.188 -23.625 -16.109 1 91.62 228 ASN B O 1
ATOM 4585 N N . ASN B 1 229 ? -26.141 -25.562 -15.883 1 86.44 229 ASN B N 1
ATOM 4586 C CA . ASN B 1 229 ? -26.156 -25.906 -17.297 1 86.44 229 ASN B CA 1
ATOM 4587 C C . ASN B 1 229 ? -27.578 -25.922 -17.859 1 86.44 229 ASN B C 1
ATOM 4589 O O . ASN B 1 229 ? -27.797 -25.609 -19.031 1 86.44 229 ASN B O 1
ATOM 4593 N N . GLU B 1 230 ? -28.594 -26.172 -17.047 1 88.44 230 GLU B N 1
ATOM 4594 C CA . GLU B 1 230 ? -29.984 -26.234 -17.484 1 88.44 230 GLU B CA 1
ATOM 4595 C C . GLU B 1 230 ? -30.438 -24.906 -18.094 1 88.44 230 GLU B C 1
ATOM 4597 O O . GLU B 1 230 ? -31.188 -24.875 -19.062 1 88.44 230 GLU B O 1
ATOM 4602 N N . PHE B 1 231 ? -29.938 -23.812 -17.547 1 89.81 231 PHE B N 1
ATOM 4603 C CA . PHE B 1 231 ? -30.297 -22.484 -18.016 1 89.81 231 PHE B CA 1
ATOM 4604 C C . PHE B 1 231 ? -29.094 -21.781 -18.641 1 89.81 231 PHE B C 1
ATOM 4606 O O . PHE B 1 231 ? -29.109 -20.562 -18.797 1 89.81 231 PHE B O 1
ATOM 4613 N N . GLY B 1 232 ? -28.094 -22.656 -18.953 1 91.81 232 GLY B N 1
ATOM 4614 C CA . GLY B 1 232 ? -26.828 -22.094 -19.391 1 91.81 232 GLY B CA 1
ATOM 4615 C C . GLY B 1 232 ? -26.734 -21.922 -20.891 1 91.81 232 GLY B C 1
ATOM 4616 O O . GLY B 1 232 ? -27.75 -21.719 -21.562 1 91.81 232 GLY B O 1
ATOM 4617 N N . PHE B 1 233 ? -25.562 -21.828 -21.297 1 94.88 233 PHE B N 1
ATOM 4618 C CA . PHE B 1 233 ? -25.281 -21.562 -22.703 1 94.88 233 PHE B CA 1
ATOM 4619 C C . PHE B 1 233 ? -25.531 -22.797 -23.562 1 94.88 233 PHE B C 1
ATOM 4621 O O . PHE B 1 233 ? -25.312 -23.922 -23.094 1 94.88 233 PHE B O 1
ATOM 4628 N N . THR B 1 234 ? -26.031 -22.5 -24.781 1 93.56 234 THR B N 1
ATOM 4629 C CA . THR B 1 234 ? -26.078 -23.562 -25.781 1 93.56 234 THR B CA 1
ATOM 4630 C C . THR B 1 234 ? -24.672 -23.859 -26.312 1 93.56 234 THR B C 1
ATOM 4632 O O . THR B 1 234 ? -23.734 -23.094 -26.078 1 93.56 234 THR B O 1
ATOM 4635 N N . GLN B 1 235 ? -24.547 -24.984 -27.031 1 94.06 235 GLN B N 1
ATOM 4636 C CA . GLN B 1 235 ? -23.266 -25.359 -27.641 1 94.06 235 GLN B CA 1
ATOM 4637 C C . GLN B 1 235 ? -22.766 -24.25 -28.578 1 94.06 235 GLN B C 1
ATOM 4639 O O . GLN B 1 235 ? -21.578 -23.906 -28.547 1 94.06 235 GLN B O 1
ATOM 4644 N N . GLU B 1 236 ? -23.688 -23.719 -29.297 1 94.5 236 GLU B N 1
ATOM 4645 C CA . GLU B 1 236 ? -23.344 -22.672 -30.25 1 94.5 236 GLU B CA 1
ATOM 4646 C C . GLU B 1 236 ? -22.875 -21.406 -29.547 1 94.5 236 GLU B C 1
ATOM 4648 O O . GLU B 1 236 ? -21.938 -20.734 -30.016 1 94.5 236 GLU B O 1
ATOM 4653 N N . GLU B 1 237 ? -23.516 -21.109 -28.453 1 94.19 237 GLU B N 1
ATOM 4654 C CA . GLU B 1 237 ? -23.141 -19.922 -27.688 1 94.19 237 GLU B CA 1
ATOM 4655 C C . GLU B 1 237 ? -21.766 -20.094 -27.047 1 94.19 237 GLU B C 1
ATOM 4657 O O . GLU B 1 237 ? -20.969 -19.156 -27.031 1 94.19 237 GLU B O 1
ATOM 4662 N N . ILE B 1 238 ? -21.5 -21.281 -26.531 1 95.5 238 ILE B N 1
ATOM 4663 C CA . ILE B 1 238 ? -20.188 -21.578 -25.938 1 95.5 238 ILE B CA 1
ATOM 4664 C C . ILE B 1 238 ? -19.109 -21.438 -27 1 95.5 238 ILE B C 1
ATOM 4666 O O . ILE B 1 238 ? -18.094 -20.781 -26.766 1 95.5 238 ILE B O 1
ATOM 4670 N N . LEU B 1 239 ? -19.375 -21.984 -28.156 1 96.12 239 LEU B N 1
ATOM 4671 C CA . LEU B 1 239 ? -18.406 -21.922 -29.266 1 96.12 239 LEU B CA 1
ATOM 4672 C C . LEU B 1 239 ? -18.141 -20.484 -29.688 1 96.12 239 LEU B C 1
ATOM 4674 O O . LEU B 1 239 ? -17 -20.094 -29.906 1 96.12 239 LEU B O 1
ATOM 4678 N N . ALA B 1 240 ? -19.188 -19.719 -29.734 1 94.12 240 ALA B N 1
ATOM 4679 C CA . ALA B 1 240 ? -19.062 -18.312 -30.141 1 94.12 240 ALA B CA 1
ATOM 4680 C C . ALA B 1 240 ? -18.25 -17.531 -29.125 1 94.12 240 ALA B C 1
ATOM 4682 O O . ALA B 1 240 ? -17.406 -16.688 -29.5 1 94.12 240 ALA B O 1
ATOM 4683 N N . LEU B 1 241 ? -18.438 -17.812 -27.859 1 95.31 241 LEU B N 1
ATOM 4684 C CA . LEU B 1 241 ? -17.719 -17.125 -26.797 1 95.31 241 LEU B CA 1
ATOM 4685 C C . LEU B 1 241 ? -16.234 -17.484 -26.812 1 95.31 241 LEU B C 1
ATOM 4687 O O . LEU B 1 241 ? -15.383 -16.594 -26.703 1 95.31 241 LEU B O 1
ATOM 4691 N N . VAL B 1 242 ? -15.93 -18.719 -26.984 1 96.75 242 VAL B N 1
ATOM 4692 C CA . VAL B 1 242 ? -14.555 -19.219 -26.938 1 96.75 242 VAL B CA 1
ATOM 4693 C C . VAL B 1 242 ? -13.766 -18.656 -28.125 1 96.75 242 VAL B C 1
ATOM 4695 O O . VAL B 1 242 ? -12.586 -18.312 -27.984 1 96.75 242 VAL B O 1
ATOM 4698 N N . LYS B 1 243 ? -14.422 -18.5 -29.25 1 92.5 243 LYS B N 1
ATOM 4699 C CA . LYS B 1 243 ? -13.773 -18.031 -30.469 1 92.5 243 LYS B CA 1
ATOM 4700 C C . LYS B 1 243 ? -13.25 -16.609 -30.312 1 92.5 243 LYS B C 1
ATOM 4702 O O . LYS B 1 243 ? -12.266 -16.219 -30.938 1 92.5 243 LYS B O 1
ATOM 4707 N N . GLU B 1 244 ? -13.891 -15.914 -29.469 1 91.88 244 GLU B N 1
ATOM 4708 C CA . GLU B 1 244 ? -13.508 -14.523 -29.266 1 91.88 244 GLU B CA 1
ATOM 4709 C C . GLU B 1 244 ? -12.375 -14.398 -28.25 1 91.88 244 GLU B C 1
ATOM 4711 O O . GLU B 1 244 ? -11.836 -13.312 -28.031 1 91.88 244 GLU B O 1
ATOM 4716 N N . LEU B 1 245 ? -11.992 -15.602 -27.75 1 94.5 245 LEU B N 1
ATOM 4717 C CA . LEU B 1 245 ? -10.984 -15.586 -26.703 1 94.5 245 LEU B CA 1
ATOM 4718 C C . LEU B 1 245 ? -9.648 -16.109 -27.219 1 94.5 245 LEU B C 1
ATOM 4720 O O . LEU B 1 245 ? -9.609 -16.906 -28.156 1 94.5 245 LEU B O 1
ATOM 4724 N N . ASN B 1 246 ? -8.562 -15.555 -27.031 1 92.69 246 ASN B N 1
ATOM 4725 C CA . ASN B 1 246 ? -7.234 -16.031 -27.391 1 92.69 246 ASN B CA 1
ATOM 4726 C C . ASN B 1 246 ? -6.742 -17.109 -26.438 1 92.69 246 ASN B C 1
ATOM 4728 O O . ASN B 1 246 ? -5.688 -16.969 -25.812 1 92.69 246 ASN B O 1
ATOM 4732 N N . PHE B 1 247 ? -7.43 -18.281 -26.453 1 96.44 247 PHE B N 1
ATOM 4733 C CA . PHE B 1 247 ? -7.129 -19.391 -25.547 1 96.44 247 PHE B CA 1
ATOM 4734 C C . PHE B 1 247 ? -5.863 -20.125 -26 1 96.44 247 PHE B C 1
ATOM 4736 O O . PHE B 1 247 ? -5.609 -20.266 -27.188 1 96.44 247 PHE B O 1
ATOM 4743 N N . ASP B 1 248 ? -5.152 -20.453 -25.031 1 95.94 248 ASP B N 1
ATOM 4744 C CA . ASP B 1 248 ? -4.027 -21.344 -25.297 1 95.94 248 ASP B CA 1
ATOM 4745 C C . ASP B 1 248 ? -4.348 -22.766 -24.875 1 95.94 248 ASP B C 1
ATOM 4747 O O . ASP B 1 248 ? -5.477 -23.062 -24.484 1 95.94 248 ASP B O 1
ATOM 4751 N N . LYS B 1 249 ? -3.494 -23.688 -25.016 1 95.62 249 LYS B N 1
ATOM 4752 C CA . LYS B 1 249 ? -3.678 -25.109 -24.75 1 95.62 249 LYS B CA 1
ATOM 4753 C C . LYS B 1 249 ? -4.238 -25.359 -23.359 1 95.62 249 LYS B C 1
ATOM 4755 O O . LYS B 1 249 ? -5.191 -26.125 -23.188 1 95.62 249 LYS B O 1
ATOM 4760 N N . LYS B 1 250 ? -3.615 -24.641 -22.422 1 95.31 250 LYS B N 1
ATOM 4761 C CA . LYS B 1 250 ? -4.035 -24.812 -21.047 1 95.31 250 LYS B CA 1
ATOM 4762 C C . LYS B 1 250 ? -5.465 -24.328 -20.828 1 95.31 250 LYS B C 1
ATOM 4764 O O . LYS B 1 250 ? -6.246 -24.953 -20.109 1 95.31 250 LYS B O 1
ATOM 4769 N N . ASP B 1 251 ? -5.828 -23.297 -21.484 1 96.75 251 ASP B N 1
ATOM 4770 C CA . ASP B 1 251 ? -7.168 -22.734 -21.375 1 96.75 251 ASP B CA 1
ATOM 4771 C C . ASP B 1 251 ? -8.219 -23.703 -21.906 1 96.75 251 ASP B C 1
ATOM 4773 O O . ASP B 1 251 ? -9.258 -23.922 -21.281 1 96.75 251 ASP B O 1
ATOM 4777 N N . TYR B 1 252 ? -7.906 -24.312 -23.031 1 97.25 252 TYR B N 1
ATOM 4778 C CA . TYR B 1 252 ? -8.844 -25.25 -23.641 1 97.25 252 TYR B CA 1
ATOM 4779 C C . TYR B 1 252 ? -9.016 -26.5 -22.766 1 97.25 252 TYR B C 1
ATOM 4781 O O . TYR B 1 252 ? -10.125 -27.016 -22.641 1 97.25 252 TYR B O 1
ATOM 4789 N N . LEU B 1 253 ? -7.91 -26.906 -22.234 1 95.69 253 LEU B N 1
ATOM 4790 C CA . LEU B 1 253 ? -7.977 -28.078 -21.359 1 95.69 253 LEU B CA 1
ATOM 4791 C C . LEU B 1 253 ? -8.836 -27.797 -20.125 1 95.69 253 LEU B C 1
ATOM 4793 O O . LEU B 1 253 ? -9.656 -28.625 -19.734 1 95.69 253 LEU B O 1
ATOM 4797 N N . ASN B 1 254 ? -8.656 -26.625 -19.562 1 96.25 254 ASN B N 1
ATOM 4798 C CA . ASN B 1 254 ? -9.461 -26.219 -18.422 1 96.25 254 ASN B CA 1
ATOM 4799 C C . ASN B 1 254 ? -10.945 -26.141 -18.766 1 96.25 254 ASN B C 1
ATOM 4801 O O . ASN B 1 254 ? -11.805 -26.531 -17.969 1 96.25 254 ASN B O 1
ATOM 4805 N N . LEU B 1 255 ? -11.18 -25.672 -19.938 1 97.25 255 LEU B N 1
ATOM 4806 C CA . LEU B 1 255 ? -12.555 -25.594 -20.406 1 97.25 255 LEU B CA 1
ATOM 4807 C C . LEU B 1 255 ? -13.172 -26.984 -20.516 1 97.25 255 LEU B C 1
ATOM 4809 O O . LEU B 1 255 ? -14.312 -27.203 -20.109 1 97.25 255 LEU B O 1
ATOM 4813 N N . ALA B 1 256 ? -12.398 -27.938 -21.062 1 96.88 256 ALA B N 1
ATOM 4814 C CA . ALA B 1 256 ? -12.867 -29.312 -21.188 1 96.88 256 ALA B CA 1
ATOM 4815 C C . ALA B 1 256 ? -13.18 -29.906 -19.828 1 96.88 256 ALA B C 1
ATOM 4817 O O . ALA B 1 256 ? -14.227 -30.531 -19.641 1 96.88 256 ALA B O 1
ATOM 4818 N N . LYS B 1 257 ? -12.312 -29.641 -18.938 1 95.12 257 LYS B N 1
ATOM 4819 C CA . LYS B 1 257 ? -12.5 -30.188 -17.594 1 95.12 257 LYS B CA 1
ATOM 4820 C C . LYS B 1 257 ? -13.711 -29.562 -16.906 1 95.12 257 LYS B C 1
ATOM 4822 O O . LYS B 1 257 ? -14.383 -30.219 -16.109 1 95.12 257 LYS B O 1
ATOM 4827 N N . THR B 1 258 ? -13.992 -28.391 -17.234 1 96.31 258 THR B N 1
ATOM 4828 C CA . THR B 1 258 ? -15.109 -27.672 -16.641 1 96.31 258 THR B CA 1
ATOM 4829 C C . THR B 1 258 ? -16.438 -28.281 -17.062 1 96.31 258 THR B C 1
ATOM 4831 O O . THR B 1 258 ? -17.375 -28.391 -16.266 1 96.31 258 THR B O 1
ATOM 4834 N N . TYR B 1 259 ? -16.5 -28.844 -18.297 1 95.94 259 TYR B N 1
ATOM 4835 C CA . TYR B 1 259 ? -17.781 -29.266 -18.844 1 95.94 259 TYR B CA 1
ATOM 4836 C C . TYR B 1 259 ? -17.875 -30.781 -18.875 1 95.94 259 TYR B C 1
ATOM 4838 O O . TYR B 1 259 ? -18.953 -31.344 -19.062 1 95.94 259 TYR B O 1
ATOM 4846 N N . GLU B 1 260 ? -16.75 -31.469 -18.703 1 93.38 260 GLU B N 1
ATOM 4847 C CA . GLU B 1 260 ? -16.672 -32.906 -18.969 1 93.38 260 GLU B CA 1
ATOM 4848 C C . GLU B 1 260 ? -17.625 -33.688 -18.062 1 93.38 260 GLU B C 1
ATOM 4850 O O . GLU B 1 260 ? -18.172 -34.719 -18.469 1 93.38 260 GLU B O 1
ATOM 4855 N N . LYS B 1 261 ? -17.938 -33.156 -16.891 1 90.31 261 LYS B N 1
ATOM 4856 C CA . LYS B 1 261 ? -18.828 -33.906 -15.992 1 90.31 261 LYS B CA 1
ATOM 4857 C C . LYS B 1 261 ? -20.25 -33.375 -16.094 1 90.31 261 LYS B C 1
ATOM 4859 O O . LYS B 1 261 ? -21.172 -33.906 -15.469 1 90.31 261 LYS B O 1
ATOM 4864 N N . ILE B 1 262 ? -20.453 -32.406 -16.906 1 92.5 262 ILE B N 1
ATOM 4865 C CA . ILE B 1 262 ? -21.75 -31.734 -16.953 1 92.5 262 ILE B CA 1
ATOM 4866 C C . ILE B 1 262 ? -22.453 -32.031 -18.281 1 92.5 262 ILE B C 1
ATOM 4868 O O . ILE B 1 262 ? -23.609 -32.438 -18.312 1 92.5 262 ILE B O 1
ATOM 4872 N N . LEU B 1 263 ? -21.734 -31.938 -19.359 1 93.19 263 LEU B N 1
ATOM 4873 C CA . LEU B 1 263 ? -22.312 -32.156 -20.672 1 93.19 263 LEU B CA 1
ATOM 4874 C C . LEU B 1 263 ? -22.281 -33.656 -21.031 1 93.19 263 LEU B C 1
ATOM 4876 O O . LEU B 1 263 ? -21.422 -34.406 -20.547 1 93.19 263 LEU B O 1
ATOM 4880 N N . ASN B 1 264 ? -23.266 -34.031 -21.828 1 93.44 264 ASN B N 1
ATOM 4881 C CA . ASN B 1 264 ? -23.219 -35.438 -22.297 1 93.44 264 ASN B CA 1
ATOM 4882 C C . ASN B 1 264 ? -22.078 -35.656 -23.297 1 93.44 264 ASN B C 1
ATOM 4884 O O . ASN B 1 264 ? -21.594 -34.688 -23.906 1 93.44 264 ASN B O 1
ATOM 4888 N N . PRO B 1 265 ? -21.562 -36.812 -23.484 1 95.38 265 PRO B N 1
ATOM 4889 C CA . PRO B 1 265 ? -20.391 -37.125 -24.297 1 95.38 265 PRO B CA 1
ATOM 4890 C C . PRO B 1 265 ? -20.5 -36.625 -25.734 1 95.38 265 PRO B C 1
ATOM 4892 O O . PRO B 1 265 ? -19.547 -36.031 -26.266 1 95.38 265 PRO B O 1
ATOM 4895 N N . ASP B 1 266 ? -21.688 -36.688 -26.328 1 95.88 266 ASP B N 1
ATOM 4896 C CA . ASP B 1 266 ? -21.859 -36.281 -27.703 1 95.88 266 ASP B CA 1
ATOM 4897 C C . ASP B 1 266 ? -21.672 -34.75 -27.844 1 95.88 266 ASP B C 1
ATOM 4899 O O . ASP B 1 266 ? -21.047 -34.281 -28.781 1 95.88 266 ASP B O 1
ATOM 4903 N N . GLU B 1 267 ? -22.234 -34.094 -26.875 1 94.38 267 GLU B N 1
ATOM 4904 C CA . GLU B 1 267 ? -22.203 -32.625 -26.891 1 94.38 267 GLU B CA 1
ATOM 4905 C C . GLU B 1 267 ? -20.766 -32.125 -26.734 1 94.38 267 GLU B C 1
ATOM 4907 O O . GLU B 1 267 ? -20.297 -31.297 -27.516 1 94.38 267 GLU B O 1
ATOM 4912 N N . ILE B 1 268 ? -20.094 -32.625 -25.703 1 96.56 268 ILE B N 1
ATOM 4913 C CA . ILE B 1 268 ? -18.75 -32.094 -25.406 1 96.56 268 ILE B CA 1
ATOM 4914 C C . ILE B 1 268 ? -17.781 -32.531 -26.5 1 96.56 268 ILE B C 1
ATOM 4916 O O . ILE B 1 268 ? -16.891 -31.766 -26.891 1 96.56 268 ILE B O 1
ATOM 4920 N N . ILE B 1 269 ? -17.906 -33.75 -27.047 1 97.5 269 ILE B N 1
ATOM 4921 C CA . ILE B 1 269 ? -17.047 -34.219 -28.141 1 97.5 269 ILE B CA 1
ATOM 4922 C C . ILE B 1 269 ? -17.25 -33.344 -29.359 1 97.5 269 ILE B C 1
ATOM 4924 O O . ILE B 1 269 ? -16.281 -32.938 -30 1 97.5 269 ILE B O 1
ATOM 4928 N N . SER B 1 270 ? -18.531 -32.969 -29.609 1 97 270 SER B N 1
ATOM 4929 C CA . SER B 1 270 ? -18.828 -32.094 -30.75 1 97 270 SER B CA 1
ATOM 4930 C C . SER B 1 270 ? -18.219 -30.719 -30.594 1 97 270 SER B C 1
ATOM 4932 O O . SER B 1 270 ? -17.656 -30.172 -31.547 1 97 270 SER B O 1
ATOM 4934 N N . ILE B 1 271 ? -18.281 -30.203 -29.406 1 97.06 271 ILE B N 1
ATOM 4935 C CA . ILE B 1 271 ? -17.75 -28.875 -29.125 1 97.06 271 ILE B CA 1
ATOM 4936 C C . ILE B 1 271 ? -16.25 -28.859 -29.359 1 97.06 271 ILE B C 1
ATOM 4938 O O . ILE B 1 271 ? -15.734 -28.016 -30.094 1 97.06 271 ILE B O 1
ATOM 4942 N N . PHE B 1 272 ? -15.531 -29.844 -28.875 1 97.81 272 PHE B N 1
ATOM 4943 C CA . PHE B 1 272 ? -14.078 -29.812 -28.922 1 97.81 272 PHE B CA 1
ATOM 4944 C C . PHE B 1 272 ? -13.562 -30.297 -30.266 1 97.81 272 PHE B C 1
ATOM 4946 O O . PHE B 1 272 ? -12.461 -29.938 -30.688 1 97.81 272 PHE B O 1
ATOM 4953 N N . GLU B 1 273 ? -14.383 -31.094 -30.922 1 97.75 273 GLU B N 1
ATOM 4954 C CA . GLU B 1 273 ? -14.047 -31.406 -32.312 1 97.75 273 GLU B CA 1
ATOM 4955 C C . GLU B 1 273 ? -14.062 -30.156 -33.188 1 97.75 273 GLU B C 1
ATOM 4957 O O . GLU B 1 273 ? -13.133 -29.922 -33.969 1 97.75 273 GLU B O 1
ATOM 4962 N N . LYS B 1 274 ? -15.086 -29.391 -33 1 97.25 274 LYS B N 1
ATOM 4963 C CA . LYS B 1 274 ? -15.195 -28.141 -33.75 1 97.25 274 LYS B CA 1
ATOM 4964 C C . LYS B 1 274 ? -14.094 -27.156 -33.375 1 97.25 274 LYS B C 1
ATOM 4966 O O . LYS B 1 274 ? -13.461 -26.562 -34.25 1 97.25 274 LYS B O 1
ATOM 4971 N N . LEU B 1 275 ? -13.797 -27.031 -32.094 1 97.44 275 LEU B N 1
ATOM 4972 C CA . LEU B 1 275 ? -12.758 -26.125 -31.641 1 97.44 275 LEU B CA 1
ATOM 4973 C C . LEU B 1 275 ? -11.391 -26.531 -32.188 1 97.44 275 LEU B C 1
ATOM 4975 O O . LEU B 1 275 ? -10.609 -25.688 -32.625 1 97.44 275 LEU B O 1
ATOM 4979 N N . SER B 1 276 ? -11.133 -27.844 -32.125 1 96.69 276 SER B N 1
ATOM 4980 C CA . SER B 1 276 ? -9.852 -28.375 -32.562 1 96.69 276 SER B CA 1
ATOM 4981 C C . SER B 1 276 ? -9.664 -28.188 -34.062 1 96.69 276 SER B C 1
ATOM 4983 O O . SER B 1 276 ? -8.539 -28.031 -34.531 1 96.69 276 SER B O 1
ATOM 4985 N N . SER B 1 277 ? -10.789 -28.203 -34.844 1 95.88 277 SER B N 1
ATOM 4986 C CA . SER B 1 277 ? -10.727 -28.016 -36.281 1 95.88 277 SER B CA 1
ATOM 4987 C C . SER B 1 277 ? -10.406 -26.562 -36.625 1 95.88 277 SER B C 1
ATOM 4989 O O . SER B 1 277 ? -9.828 -26.281 -37.688 1 95.88 277 SER B O 1
ATOM 4991 N N . GLU B 1 278 ? -10.688 -25.688 -35.75 1 94.75 278 GLU B N 1
ATOM 4992 C CA . GLU B 1 278 ? -10.508 -24.266 -36.031 1 94.75 278 GLU B CA 1
ATOM 4993 C C . GLU B 1 278 ? -9.211 -23.75 -35.406 1 94.75 278 GLU B C 1
ATOM 4995 O O . GLU B 1 278 ? -8.633 -22.781 -35.906 1 94.75 278 GLU B O 1
ATOM 5000 N N . ASN B 1 279 ? -8.789 -24.359 -34.375 1 95.25 279 ASN B N 1
ATOM 5001 C CA . ASN B 1 279 ? -7.594 -23.922 -33.656 1 95.25 279 ASN B CA 1
ATOM 5002 C C . ASN B 1 279 ? -6.785 -25.094 -33.125 1 95.25 279 ASN B C 1
ATOM 5004 O O . ASN B 1 279 ? -7.27 -25.875 -32.312 1 95.25 279 ASN B O 1
ATOM 5008 N N . ASP B 1 280 ? -5.551 -25.125 -33.438 1 93.88 280 ASP B N 1
ATOM 5009 C CA . ASP B 1 280 ? -4.68 -26.25 -33.094 1 93.88 280 ASP B CA 1
ATOM 5010 C C . ASP B 1 280 ? -4.461 -26.328 -31.594 1 93.88 280 ASP B C 1
ATOM 5012 O O . ASP B 1 280 ? -4.234 -27.406 -31.047 1 93.88 280 ASP B O 1
ATOM 5016 N N . GLU B 1 281 ? -4.621 -25.219 -30.938 1 95.81 281 GLU B N 1
ATOM 5017 C CA . GLU B 1 281 ? -4.398 -25.188 -29.5 1 95.81 281 GLU B CA 1
ATOM 5018 C C . GLU B 1 281 ? -5.48 -25.984 -28.766 1 95.81 281 GLU B C 1
ATOM 5020 O O . GLU B 1 281 ? -5.285 -26.375 -27.609 1 95.81 281 GLU B O 1
ATOM 5025 N N . ALA B 1 282 ? -6.578 -26.328 -29.422 1 97.06 282 ALA B N 1
ATOM 5026 C CA . ALA B 1 282 ? -7.707 -27 -28.797 1 97.06 282 ALA B CA 1
ATOM 5027 C C . ALA B 1 282 ? -7.602 -28.516 -28.969 1 97.06 282 ALA B C 1
ATOM 5029 O O . ALA B 1 282 ? -8.375 -29.266 -28.375 1 97.06 282 ALA B O 1
ATOM 5030 N N . THR B 1 283 ? -6.609 -28.953 -29.688 1 96.81 283 THR B N 1
ATOM 5031 C CA . THR B 1 283 ? -6.523 -30.359 -30.047 1 96.81 283 THR B CA 1
ATOM 5032 C C . THR B 1 283 ? -6.25 -31.219 -28.812 1 96.81 283 THR B C 1
ATOM 5034 O O . THR B 1 283 ? -6.855 -32.281 -28.641 1 96.81 283 THR B O 1
ATOM 5037 N N . THR B 1 284 ? -5.359 -30.734 -27.984 1 95.69 284 THR B N 1
ATOM 5038 C CA . THR B 1 284 ? -5.066 -31.484 -26.766 1 95.69 284 THR B CA 1
ATOM 5039 C C . THR B 1 284 ? -6.328 -31.672 -25.922 1 95.69 284 THR B C 1
ATOM 5041 O O . THR B 1 284 ? -6.574 -32.75 -25.406 1 95.69 284 THR B O 1
ATOM 5044 N N . ALA B 1 285 ? -7.121 -30.688 -25.844 1 96.81 285 ALA B N 1
ATOM 5045 C CA . ALA B 1 285 ? -8.375 -30.766 -25.094 1 96.81 285 ALA B CA 1
ATOM 5046 C C . ALA B 1 285 ? -9.344 -31.75 -25.75 1 96.81 285 ALA B C 1
ATOM 5048 O O . ALA B 1 285 ? -10.039 -32.5 -25.062 1 96.81 285 ALA B O 1
ATOM 5049 N N . TYR B 1 286 ? -9.383 -31.719 -27.062 1 97.31 286 TYR B N 1
ATOM 5050 C CA . TYR B 1 286 ? -10.219 -32.656 -27.812 1 97.31 286 TYR B CA 1
ATOM 5051 C C . TYR B 1 286 ? -9.805 -34.094 -27.547 1 97.31 286 TYR B C 1
ATOM 5053 O O . TYR B 1 286 ? -10.641 -34.938 -27.234 1 97.31 286 TYR B O 1
ATOM 5061 N N . LEU B 1 287 ? -8.492 -34.312 -27.594 1 96.81 287 LEU B N 1
ATOM 5062 C CA . LEU B 1 287 ? -7.969 -35.656 -27.312 1 96.81 287 LEU B CA 1
ATOM 5063 C C . LEU B 1 287 ? -8.273 -36.094 -25.891 1 96.81 287 LEU B C 1
ATOM 5065 O O . LEU B 1 287 ? -8.617 -37.25 -25.641 1 96.81 287 LEU B O 1
ATOM 5069 N N . HIS B 1 288 ? -8.156 -35.156 -25 1 95.62 288 HIS B N 1
ATOM 5070 C CA . HIS B 1 288 ? -8.516 -35.406 -23.609 1 95.62 288 HIS B CA 1
ATOM 5071 C C . HIS B 1 288 ? -9.961 -35.875 -23.484 1 95.62 288 HIS B C 1
ATOM 5073 O O . HIS B 1 288 ? -10.25 -36.844 -22.797 1 95.62 288 HIS B O 1
ATOM 5079 N N . VAL B 1 289 ? -10.836 -35.25 -24.172 1 96.56 289 VAL B N 1
ATOM 5080 C CA . VAL B 1 289 ? -12.258 -35.562 -24.125 1 96.56 289 VAL B CA 1
ATOM 5081 C C . VAL B 1 289 ? -12.492 -36.938 -24.703 1 96.56 289 VAL B C 1
ATOM 5083 O O . VAL B 1 289 ? -13.242 -37.75 -24.141 1 96.56 289 VAL B O 1
ATOM 5086 N N . LEU B 1 290 ? -11.82 -37.25 -25.781 1 96.75 290 LEU B N 1
ATOM 5087 C CA . LEU B 1 290 ? -11.969 -38.562 -26.422 1 96.75 290 LEU B CA 1
ATOM 5088 C C . LEU B 1 290 ? -11.5 -39.656 -25.484 1 96.75 290 LEU B C 1
ATOM 5090 O O . LEU B 1 290 ? -12.125 -40.719 -25.406 1 96.75 290 LEU B O 1
ATOM 5094 N N . CYS B 1 291 ? -10.438 -39.375 -24.781 1 94.31 291 CYS B N 1
ATOM 5095 C CA . CYS B 1 291 ? -9.914 -40.375 -23.844 1 94.31 291 CYS B CA 1
ATOM 5096 C C . CYS B 1 291 ? -10.859 -40.562 -22.672 1 94.31 291 CYS B C 1
ATOM 5098 O O . CYS B 1 291 ? -11.086 -41.688 -22.234 1 94.31 291 CYS B O 1
ATOM 5100 N N . GLU B 1 292 ? -11.43 -39.469 -22.203 1 91.94 292 GLU B N 1
ATOM 5101 C CA . GLU B 1 292 ? -12.32 -39.5 -21.031 1 91.94 292 GLU B CA 1
ATOM 5102 C C . GLU B 1 292 ? -13.555 -40.344 -21.312 1 91.94 292 GLU B C 1
ATOM 5104 O O . GLU B 1 292 ? -14.031 -41.062 -20.438 1 91.94 292 GLU B O 1
ATOM 5109 N N . PHE B 1 293 ? -13.969 -40.375 -22.547 1 93.94 293 PHE B N 1
ATOM 5110 C CA . PHE B 1 293 ? -15.203 -41.062 -22.859 1 93.94 293 PHE B CA 1
ATOM 5111 C C . PHE B 1 293 ? -14.898 -42.344 -23.672 1 93.94 293 PHE B C 1
ATOM 5113 O O . PHE B 1 293 ? -15.789 -42.906 -24.297 1 93.94 293 PHE B O 1
ATOM 5120 N N . GLU B 1 294 ? -13.641 -42.75 -23.734 1 91.81 294 GLU B N 1
ATOM 5121 C CA . GLU B 1 294 ? -13.172 -44.031 -24.281 1 91.81 294 GLU B CA 1
ATOM 5122 C C . GLU B 1 294 ? -13.547 -44.156 -25.75 1 91.81 294 GLU B C 1
ATOM 5124 O O . GLU B 1 294 ? -13.977 -45.219 -26.203 1 91.81 294 GLU B O 1
ATOM 5129 N N . MET B 1 295 ? -13.469 -42.906 -26.453 1 94.19 295 MET B N 1
ATOM 5130 C CA . MET B 1 295 ? -13.664 -42.906 -27.891 1 94.19 295 MET B CA 1
ATOM 5131 C C . MET B 1 295 ? -12.367 -43.281 -28.609 1 94.19 295 MET B C 1
ATOM 5133 O O . MET B 1 295 ? -11.805 -42.469 -29.344 1 94.19 295 MET B O 1
ATOM 5137 N N . ILE B 1 296 ? -11.992 -44.531 -28.578 1 94.12 296 ILE B N 1
ATOM 5138 C CA . ILE B 1 296 ? -10.672 -45.031 -28.953 1 94.12 296 ILE B CA 1
ATOM 5139 C C . ILE B 1 296 ? -10.508 -44.969 -30.469 1 94.12 296 ILE B C 1
ATOM 5141 O O . ILE B 1 296 ? -9.461 -44.562 -30.984 1 94.12 296 ILE B O 1
ATOM 5145 N N . ASP B 1 297 ? -11.547 -45.375 -31.188 1 95 297 ASP B N 1
ATOM 5146 C CA . ASP B 1 297 ? -11.461 -45.375 -32.656 1 95 297 ASP B CA 1
ATOM 5147 C C . ASP B 1 297 ? -11.258 -43.969 -33.188 1 95 297 ASP B C 1
ATOM 5149 O O . ASP B 1 297 ? -10.406 -43.75 -34.062 1 95 297 ASP B O 1
ATOM 5153 N N . LYS B 1 298 ? -12.023 -43.062 -32.625 1 95.5 298 LYS B N 1
ATOM 5154 C CA . LYS B 1 298 ? -11.875 -41.656 -33.031 1 95.5 298 LYS B CA 1
ATOM 5155 C C . LYS B 1 298 ? -10.508 -41.125 -32.625 1 95.5 298 LYS B C 1
ATOM 5157 O O . LYS B 1 298 ? -9.891 -40.375 -33.406 1 95.5 298 LYS B O 1
ATOM 5162 N N . LEU B 1 299 ? -10.078 -41.5 -31.438 1 96.44 299 LEU B N 1
ATOM 5163 C CA . LEU B 1 299 ? -8.773 -41.094 -30.953 1 96.44 299 LEU B CA 1
ATOM 5164 C C . LEU B 1 299 ? -7.664 -41.531 -31.891 1 96.44 299 LEU B C 1
ATOM 5166 O O . LEU B 1 299 ? -6.781 -40.75 -32.25 1 96.44 299 LEU B O 1
ATOM 5170 N N . ARG B 1 300 ? -7.777 -42.781 -32.375 1 96.31 300 ARG B N 1
ATOM 5171 C CA . ARG B 1 300 ? -6.809 -43.344 -33.281 1 96.31 300 ARG B CA 1
ATOM 5172 C C . ARG B 1 300 ? -6.797 -42.625 -34.625 1 96.31 300 ARG B C 1
ATOM 5174 O O . ARG B 1 300 ? -5.727 -42.344 -35.156 1 96.31 300 ARG B O 1
ATOM 5181 N N . GLU B 1 301 ? -7.953 -42.344 -35.031 1 95.69 301 GLU B N 1
ATOM 5182 C CA . GLU B 1 301 ? -8.086 -41.656 -36.312 1 95.69 301 GLU B CA 1
ATOM 5183 C C . GLU B 1 301 ? -7.453 -40.281 -36.25 1 95.69 301 GLU B C 1
ATOM 5185 O O . GLU B 1 301 ? -6.707 -39.906 -37.156 1 95.69 301 GLU B O 1
ATOM 5190 N N . VAL B 1 302 ? -7.707 -39.531 -35.188 1 95.94 302 VAL B N 1
ATOM 5191 C CA . VAL B 1 302 ? -7.176 -38.188 -35.031 1 95.94 302 VAL B CA 1
ATOM 5192 C C . VAL B 1 302 ? -5.656 -38.25 -34.906 1 95.94 302 VAL B C 1
ATOM 5194 O O . VAL B 1 302 ? -4.949 -37.469 -35.562 1 95.94 302 VAL B O 1
ATOM 5197 N N . LEU B 1 303 ? -5.098 -39.188 -34.125 1 96.06 303 LEU B N 1
ATOM 5198 C CA . LEU B 1 303 ? -3.666 -39.281 -33.844 1 96.06 303 LEU B CA 1
ATOM 5199 C C . LEU B 1 303 ? -2.904 -39.781 -35.094 1 96.06 303 LEU B C 1
ATOM 5201 O O . LEU B 1 303 ? -1.731 -39.438 -35.281 1 96.06 303 LEU B O 1
ATOM 5205 N N . ALA B 1 304 ? -3.613 -40.531 -35.938 1 94.5 304 ALA B N 1
ATOM 5206 C CA . ALA B 1 304 ? -2.99 -41.062 -37.156 1 94.5 304 ALA B CA 1
ATOM 5207 C C . ALA B 1 304 ? -2.615 -39.906 -38.094 1 94.5 304 ALA B C 1
ATOM 5209 O O . ALA B 1 304 ? -1.691 -40.062 -38.906 1 94.5 304 ALA B O 1
ATOM 5210 N N . ASN B 1 305 ? -3.299 -38.812 -37.938 1 91.56 305 ASN B N 1
ATOM 5211 C CA . ASN B 1 305 ? -3.086 -37.688 -38.844 1 91.56 305 ASN B CA 1
ATOM 5212 C C . ASN B 1 305 ? -2.152 -36.656 -38.219 1 91.56 305 ASN B C 1
ATOM 5214 O O . ASN B 1 305 ? -2.086 -35.5 -38.688 1 91.56 305 ASN B O 1
ATOM 5218 N N . THR B 1 306 ? -1.46 -36.969 -37.125 1 93.56 306 THR B N 1
ATOM 5219 C CA . THR B 1 306 ? -0.526 -36.062 -36.469 1 93.56 306 THR B CA 1
ATOM 5220 C C . THR B 1 306 ? 0.909 -36.562 -36.594 1 93.56 306 THR B C 1
ATOM 5222 O O . THR B 1 306 ? 1.137 -37.719 -37 1 93.56 306 THR B O 1
ATOM 5225 N N . GLN B 1 307 ? 1.812 -35.719 -36.344 1 92.5 307 GLN B N 1
ATOM 5226 C CA . GLN B 1 307 ? 3.219 -36.125 -36.406 1 92.5 307 GLN B CA 1
ATOM 5227 C C . GLN B 1 307 ? 3.586 -37.094 -35.312 1 92.5 307 GLN B C 1
ATOM 5229 O O . GLN B 1 307 ? 2.932 -37.156 -34.281 1 92.5 307 GLN B O 1
ATOM 5234 N N . GLU B 1 308 ? 4.602 -37.906 -35.531 1 89.06 308 GLU B N 1
ATOM 5235 C CA . GLU B 1 308 ? 5.027 -38.969 -34.625 1 89.06 308 GLU B CA 1
ATOM 5236 C C . GLU B 1 308 ? 5.367 -38.406 -33.25 1 89.06 308 GLU B C 1
ATOM 5238 O O . GLU B 1 308 ? 5.09 -39.062 -32.25 1 89.06 308 GLU B O 1
ATOM 5243 N N . ASN B 1 309 ? 5.848 -37.188 -33.188 1 90.25 309 ASN B N 1
ATOM 5244 C CA . ASN B 1 309 ? 6.324 -36.625 -31.906 1 90.25 309 ASN B CA 1
ATOM 5245 C C . ASN B 1 309 ? 5.293 -35.719 -31.266 1 90.25 309 ASN B C 1
ATOM 5247 O O . ASN B 1 309 ? 5.605 -34.969 -30.328 1 90.25 309 ASN B O 1
ATOM 5251 N N . GLU B 1 310 ? 4.102 -35.781 -31.844 1 92.12 310 GLU B N 1
ATOM 5252 C CA . GLU B 1 310 ? 3.045 -34.938 -31.312 1 92.12 310 GLU B CA 1
ATOM 5253 C C . GLU B 1 310 ? 2.051 -35.719 -30.484 1 92.12 310 GLU B C 1
ATOM 5255 O O . GLU B 1 310 ? 1.796 -36.906 -30.766 1 92.12 310 GLU B O 1
ATOM 5260 N N . PHE B 1 311 ? 1.589 -35.156 -29.406 1 94.12 311 PHE B N 1
ATOM 5261 C CA . PHE B 1 311 ? 0.527 -35.688 -28.547 1 94.12 311 PHE B CA 1
ATOM 5262 C C . PHE B 1 311 ? 0.911 -37.062 -27.984 1 94.12 311 PHE B C 1
ATOM 5264 O O . PHE B 1 311 ? 0.113 -38 -28.031 1 94.12 311 PHE B O 1
ATOM 5271 N N . LEU B 1 312 ? 2.092 -37.125 -27.5 1 92.12 312 LEU B N 1
ATOM 5272 C CA . LEU B 1 312 ? 2.74 -38.375 -27.062 1 92.12 312 LEU B CA 1
ATOM 5273 C C . LEU B 1 312 ? 1.972 -39.031 -25.922 1 92.12 312 LEU B C 1
ATOM 5275 O O . LEU B 1 312 ? 1.815 -40.25 -25.891 1 92.12 312 LEU B O 1
ATOM 5279 N N . PRO B 1 313 ? 1.453 -38.25 -25.016 1 92.69 313 PRO B N 1
ATOM 5280 C CA . PRO B 1 313 ? 0.705 -38.875 -23.922 1 92.69 313 PRO B CA 1
ATOM 5281 C C . PRO B 1 313 ? -0.494 -39.688 -24.438 1 92.69 313 PRO B C 1
ATOM 5283 O O . PRO B 1 313 ? -0.79 -40.75 -23.906 1 92.69 313 PRO B O 1
ATOM 5286 N N . PHE B 1 314 ? -1.093 -39.219 -25.469 1 94.88 314 PHE B N 1
ATOM 5287 C CA . PHE B 1 314 ? -2.273 -39.906 -26 1 94.88 314 PHE B CA 1
ATOM 5288 C C . PHE B 1 314 ? -1.876 -41.094 -26.844 1 94.88 314 PHE B C 1
ATOM 5290 O O . PHE B 1 314 ? -2.545 -42.125 -26.828 1 94.88 314 PHE B O 1
ATOM 5297 N N . LYS B 1 315 ? -0.821 -40.938 -27.578 1 94.38 315 LYS B N 1
ATOM 5298 C CA . LYS B 1 315 ? -0.293 -42.062 -28.328 1 94.38 315 LYS B CA 1
ATOM 5299 C C . LYS B 1 315 ? 0.159 -43.188 -27.391 1 94.38 315 LYS B C 1
ATOM 5301 O O . LYS B 1 315 ? -0.072 -44.375 -27.656 1 94.38 315 LYS B O 1
ATOM 5306 N N . ALA B 1 316 ? 0.779 -42.75 -26.281 1 93.69 316 ALA B N 1
ATOM 5307 C CA . ALA B 1 316 ? 1.203 -43.719 -25.266 1 93.69 316 ALA B CA 1
ATOM 5308 C C . ALA B 1 316 ? 0.007 -44.469 -24.688 1 93.69 316 ALA B C 1
ATOM 5310 O O . ALA B 1 316 ? 0.077 -45.688 -24.453 1 93.69 316 ALA B O 1
ATOM 5311 N N . LEU B 1 317 ? -1.065 -43.781 -24.453 1 93.38 317 LEU B N 1
ATOM 5312 C CA . LEU B 1 317 ? -2.27 -44.438 -23.922 1 93.38 317 LEU B CA 1
ATOM 5313 C C . LEU B 1 317 ? -2.801 -45.469 -24.891 1 93.38 317 LEU B C 1
ATOM 5315 O O . LEU B 1 317 ? -3.203 -46.562 -24.453 1 93.38 317 LEU B O 1
ATOM 5319 N N . LEU B 1 318 ? -2.762 -45.188 -26.172 1 93.62 318 LEU B N 1
ATOM 5320 C CA . LEU B 1 318 ? -3.209 -46.125 -27.188 1 93.62 318 LEU B CA 1
ATOM 5321 C C . LEU B 1 318 ? -2.303 -47.344 -27.219 1 93.62 318 LEU B C 1
ATOM 5323 O O . LEU B 1 318 ? -2.785 -48.5 -27.297 1 93.62 318 LEU B O 1
ATOM 5327 N N . ASP B 1 319 ? -1.002 -47.094 -27.156 1 93.94 319 ASP B N 1
ATOM 5328 C CA . ASP B 1 319 ? -0.033 -48.188 -27.156 1 93.94 319 ASP B CA 1
ATOM 5329 C C . ASP B 1 319 ? -0.237 -49.094 -25.953 1 93.94 319 ASP B C 1
ATOM 5331 O O . ASP B 1 319 ? -0.138 -50.344 -26.078 1 93.94 319 ASP B O 1
ATOM 5335 N N . LEU B 1 320 ? -0.533 -48.5 -24.859 1 94.62 320 LEU B N 1
ATOM 5336 C CA . LEU B 1 320 ? -0.766 -49.281 -23.641 1 94.62 320 LEU B CA 1
ATOM 5337 C C . LEU B 1 320 ? -2.037 -50.094 -23.75 1 94.62 320 LEU B C 1
ATOM 5339 O O . LEU B 1 320 ? -2.057 -51.281 -23.359 1 94.62 320 LEU B O 1
ATOM 5343 N N . LYS B 1 321 ? -3.041 -49.469 -24.281 1 92.69 321 LYS B N 1
ATOM 5344 C CA . LYS B 1 321 ? -4.293 -50.188 -24.484 1 92.69 321 LYS B CA 1
ATOM 5345 C C . LYS B 1 321 ? -4.094 -51.375 -25.438 1 92.69 321 LYS B C 1
ATOM 5347 O O . LYS B 1 321 ? -4.605 -52.469 -25.203 1 92.69 321 LYS B O 1
ATOM 5352 N N . ASP B 1 322 ? -3.311 -51.188 -26.484 1 93.5 322 ASP B N 1
ATOM 5353 C CA . ASP B 1 322 ? -3.021 -52.219 -27.453 1 93.5 322 ASP B CA 1
ATOM 5354 C C . ASP B 1 322 ? -2.217 -53.344 -26.828 1 93.5 322 ASP B C 1
ATOM 5356 O O . ASP B 1 322 ? -2.289 -54.5 -27.281 1 93.5 322 ASP B O 1
ATOM 5360 N N . ALA B 1 323 ? -1.47 -53 -25.781 1 93.12 323 ALA B N 1
ATOM 5361 C CA . ALA B 1 323 ? -0.665 -54 -25.078 1 93.12 323 ALA B CA 1
ATOM 5362 C C . ALA B 1 323 ? -1.476 -54.688 -23.969 1 93.12 323 ALA B C 1
ATOM 5364 O O . ALA B 1 323 ? -0.933 -55.438 -23.172 1 93.12 323 ALA B O 1
ATOM 5365 N N . GLY B 1 324 ? -2.717 -54.312 -23.797 1 92.06 324 GLY B N 1
ATOM 5366 C CA . GLY B 1 324 ? -3.611 -54.938 -22.844 1 92.06 324 GLY B CA 1
ATOM 5367 C C . GLY B 1 324 ? -3.553 -54.312 -21.469 1 92.06 324 GLY B C 1
ATOM 5368 O O . GLY B 1 324 ? -3.973 -54.938 -20.484 1 92.06 324 GLY B O 1
ATOM 5369 N N . LYS B 1 325 ? -2.959 -53.094 -21.422 1 92.19 325 LYS B N 1
ATOM 5370 C CA . LYS B 1 325 ? -2.834 -52.438 -20.125 1 92.19 325 LYS B CA 1
ATOM 5371 C C . LYS B 1 325 ? -3.881 -51.312 -19.984 1 92.19 325 LYS B C 1
ATOM 5373 O O . LYS B 1 325 ? -4.176 -50.594 -20.953 1 92.19 325 LYS B O 1
ATOM 5378 N N . LYS B 1 326 ? -4.453 -51.219 -18.859 1 90 326 LYS B N 1
ATOM 5379 C CA . LYS B 1 326 ? -5.512 -50.25 -18.609 1 90 326 LYS B CA 1
ATOM 5380 C C . LYS B 1 326 ? -4.984 -49.031 -17.828 1 90 326 LYS B C 1
ATOM 5382 O O . LYS B 1 326 ? -4.586 -49.156 -16.672 1 90 326 LYS B O 1
ATOM 5387 N N . TYR B 1 327 ? -4.824 -47.906 -18.547 1 91.06 327 TYR B N 1
ATOM 5388 C CA . TYR B 1 327 ? -4.422 -46.625 -17.938 1 91.06 327 TYR B CA 1
ATOM 5389 C C . TYR B 1 327 ? -5.355 -45.5 -18.375 1 91.06 327 TYR B C 1
ATOM 5391 O O . TYR B 1 327 ? -6.156 -45.656 -19.297 1 91.06 327 TYR B O 1
ATOM 5399 N N . ASN B 1 328 ? -5.324 -44.5 -17.578 1 88.12 328 ASN B N 1
ATOM 5400 C CA . ASN B 1 328 ? -6.016 -43.25 -17.922 1 88.12 328 ASN B CA 1
ATOM 5401 C C . ASN B 1 328 ? -5.035 -42.125 -18.188 1 88.12 328 ASN B C 1
ATOM 5403 O O . ASN B 1 328 ? -3.953 -42.062 -17.594 1 88.12 328 ASN B O 1
ATOM 5407 N N . VAL B 1 329 ? -5.406 -41.281 -19.094 1 85.06 329 VAL B N 1
ATOM 5408 C CA . VAL B 1 329 ? -4.504 -40.219 -19.484 1 85.06 329 VAL B CA 1
ATOM 5409 C C . VAL B 1 329 ? -4.172 -39.344 -18.266 1 85.06 329 VAL B C 1
ATOM 5411 O O . VAL B 1 329 ? -3.059 -38.844 -18.156 1 85.06 329 VAL B O 1
ATOM 5414 N N . GLU B 1 330 ? -5.008 -39.188 -17.312 1 82.5 330 GLU B N 1
ATOM 5415 C CA . GLU B 1 330 ? -4.797 -38.344 -16.125 1 82.5 330 GLU B CA 1
ATOM 5416 C C . GLU B 1 330 ? -3.76 -38.969 -15.195 1 82.5 330 GLU B C 1
ATOM 5418 O O . GLU B 1 330 ? -3.006 -38.25 -14.523 1 82.5 330 GLU B O 1
ATOM 5423 N N . THR B 1 331 ? -3.723 -40.25 -15.234 1 83.69 331 THR B N 1
ATOM 5424 C CA . THR B 1 331 ? -2.834 -40.938 -14.312 1 83.69 331 THR B CA 1
ATOM 5425 C C . THR B 1 331 ? -1.437 -41.094 -14.914 1 83.69 331 THR B C 1
ATOM 5427 O O . THR B 1 331 ? -0.494 -41.469 -14.219 1 83.69 331 THR B O 1
ATOM 5430 N N . LEU B 1 332 ? -1.358 -40.75 -16.219 1 86.06 332 LEU B N 1
ATOM 5431 C CA . LEU B 1 332 ? -0.056 -40.844 -16.875 1 86.06 332 LEU B CA 1
ATOM 5432 C C . LEU B 1 332 ? 0.796 -39.625 -16.562 1 86.06 332 LEU B C 1
ATOM 5434 O O . LEU B 1 332 ? 2.004 -39.625 -16.812 1 86.06 332 LEU B O 1
ATOM 5438 N N . SER B 1 333 ? 0.188 -38.625 -15.961 1 80.56 333 SER B N 1
ATOM 5439 C CA . SER B 1 333 ? 0.955 -37.438 -15.602 1 80.56 333 SER B CA 1
ATOM 5440 C C . SER B 1 333 ? 1.419 -37.5 -14.156 1 80.56 333 SER B C 1
ATOM 5442 O O . SER B 1 333 ? 0.625 -37.75 -13.25 1 80.56 333 SER B O 1
ATOM 5444 N N . TYR B 1 334 ? 2.811 -37.438 -14.008 1 73.19 334 TYR B N 1
ATOM 5445 C CA . TYR B 1 334 ? 3.268 -37.469 -12.625 1 73.19 334 TYR B CA 1
ATOM 5446 C C . TYR B 1 334 ? 3.592 -36.062 -12.141 1 73.19 334 TYR B C 1
ATOM 5448 O O . TYR B 1 334 ? 4.004 -35.875 -10.992 1 73.19 334 TYR B O 1
ATOM 5456 N N . LYS B 1 335 ? 3.354 -35.125 -13.117 1 72.31 335 LYS B N 1
ATOM 5457 C CA . LYS B 1 335 ? 3.582 -33.75 -12.719 1 72.31 335 LYS B CA 1
ATOM 5458 C C . LYS B 1 335 ? 2.33 -33.125 -12.086 1 72.31 335 LYS B C 1
ATOM 5460 O O . LYS B 1 335 ? 1.21 -33.531 -12.414 1 72.31 335 LYS B O 1
#

Radius of gyration: 46.34 Å; Cα contacts (8 Å, |Δi|>4): 725; chains: 2; bounding box: 63×144×94 Å

Foldseek 3Di:
DCLVVLLVVLVVVLVVQLVVLVVVVQDWDWDDDPNDIDIDRPSVVVCVVVVVVSVVVSVVVVVVVVVVVVVVVQVVVLVVQVLVCLLCLAQVHDDDDDGDDPVSVVVCVVVVVDRDYADLDQDDDPDPSSNVSNVQLNCLVVLAADDPDDHDCPDPSVVSNLLSCLQVPLVVLQVCLQPVVVDDPVSVLSSLLSCLVPPAQLSNVVRVVSDDDALVSVLSLLLSCLVVVVSHDDLVRNLVVVVSYPDALVSLLSSLVSNLVRDDLVSSLVSLVVVCVVDVRSVLNNLLSCQVVVVLVVNCVVVVPDDPPPPVLSVVCNVCVVVVHDDGSVVVDPD/DCLVVLLVVLVVVLVVQLVVLVVVVQDWDWDDDPNDIDIDRPSVVVCVVVVVVSVVVSVVVVVVVVVVVVVVVQVVVLVVQVLVCLLCLAQVHDDDDDGDDPVSVVVCVVVVVDRDYADLDQDDDPDPSSNVSNVQLNCLVVLAADDPDDHDCPDPSVVSNLLSCLQVPLVVLQVCLQPVVVDDPVSVLSSLLSCLVPPAQQSNVVRVVSDDDALVSVLSLLLSCLVVVVSHDDLVRNLVVVVSYPDALVSLLSSLVSNLVRDDLVSSLVSLVVVCVVDVRSVLNNLLSCQVVVVLVVNCVVVVPDDPPPPVLSVVCNVCVVVVHDDGSVVVDPD

Organism: Aliarcobacter butzleri (strain RM4018) (NCBI:txid367737)

Solvent-accessible surface area (backbone atoms only — not comparable to full-atom values): 37294 Å² total; per-residue (Å²): 120,58,59,69,58,50,52,53,53,49,52,52,49,48,52,51,51,47,49,54,39,52,70,62,65,72,50,71,41,74,51,75,54,94,88,43,73,48,78,40,46,40,46,55,61,28,44,48,53,30,53,51,50,51,54,54,47,50,54,53,50,50,53,45,46,52,53,50,49,51,54,52,48,36,51,53,51,36,53,53,49,50,53,50,46,53,44,32,46,64,42,50,37,89,68,92,74,87,57,79,42,70,68,59,40,52,51,45,57,48,55,72,60,38,41,59,43,81,48,91,63,92,75,77,62,96,47,65,68,52,40,51,48,52,51,49,50,46,39,31,75,71,53,37,58,69,80,91,61,87,54,28,80,86,24,69,65,34,47,46,28,50,53,17,37,29,74,73,30,57,67,54,12,49,54,40,38,77,48,33,88,83,47,55,69,72,56,38,51,53,18,48,54,48,38,63,73,72,50,56,53,70,59,44,70,70,41,58,79,57,51,88,74,49,73,70,57,45,51,53,49,49,51,51,28,42,77,40,50,92,57,33,72,50,73,67,52,49,51,57,55,52,68,75,43,93,65,45,46,67,52,33,35,51,50,42,64,56,35,61,84,63,47,57,69,69,58,52,48,50,52,29,50,53,44,27,74,76,33,73,47,25,37,64,24,29,53,48,50,30,59,75,69,65,36,58,68,61,46,49,56,58,55,69,77,48,59,89,86,51,66,44,31,59,53,48,50,50,53,32,45,76,70,73,42,90,81,51,73,76,51,29,29,84,119,120,58,57,68,58,51,52,54,51,50,53,52,49,49,52,51,51,48,51,54,39,53,71,63,64,70,50,71,42,74,51,75,54,95,88,44,74,48,78,39,48,41,47,55,61,30,45,49,54,30,54,52,51,51,53,54,46,52,52,52,50,52,52,45,44,52,53,50,49,52,53,54,48,37,53,52,51,36,53,52,50,49,53,50,47,52,45,32,45,63,41,49,37,90,69,92,76,86,57,78,43,69,69,58,38,52,51,46,56,48,55,72,61,37,41,59,42,81,48,91,64,92,74,76,62,93,47,63,68,52,39,52,49,52,51,48,52,47,38,29,75,72,54,36,58,68,81,89,61,88,54,28,78,87,23,71,66,34,47,46,27,48,52,18,38,31,74,72,32,57,67,55,11,49,54,41,40,76,48,34,88,83,48,56,69,71,56,41,50,53,17,47,54,45,36,64,73,71,49,54,53,69,60,46,70,70,40,59,79,58,51,87,75,49,73,70,58,44,50,53,50,49,49,51,28,44,77,40,50,93,59,34,72,50,74,68,53,49,51,56,56,52,68,76,43,92,67,44,44,69,51,34,36,51,52,43,64,56,34,61,86,62,47,57,69,69,58,51,48,49,53,29,50,54,43,26,75,76,33,73,46,25,35,65,24,29,52,49,49,30,59,74,68,66,37,57,70,62,46,48,56,57,56,68,75,48,57,89,87,49,67,44,31,59,53,49,50,50,53,33,45,75,72,73,42,91,82,51,75,76,52,30,30,85,119

Nearest PDB structures (foldseek):
  2q7f-assembly2_B  TM=3.963E-01  e=4.026E+00  Bacillus subtilis
  8ffw-assembly1_D  TM=3.204E-01  e=7.762E+00  Homo sapiens
  6xns-assembly2_F  TM=1.605E-01  e=4.857E+00  synthetic construct
  2q7f-assembly2_B  TM=3.972E-01  e=4.400E+00  Bacillus subtilis
  8ffw-assembly1_D  TM=3.207E-01  e=7.729E+00  Homo sapiens

Sequence (670 aa):
MGLKRYIVSTVILAILLFGFLYSLELGDYEISLFGYSQILPVSVWIILPFLFLAIATYLHLFFYAACDFFKKWAVSKDHETMIEFINAQLLGKDSATKFRTKKFRELYAILSQLNISVKSETFTSLNEDLNKTVAAVQDINKGKFVKSVKLNENSDLAKQNLLNKIEEQVDFAVDVIKKPENYSLDVVKKAFLKVLSEKTMTTIKKLYKNIKLDKELAQKLFEKDALNNEFGFTQEEILALVKELNFDKKDYLNLAKTYEKILNPDEIISIFEKLSSENDEATTAYLHVLCEFEMIDKLREVLANTQENEFLPFKALLDLKDAGKKYNVETLSYKMGLKRYIVSTVILAILLFGFLYSLELGDYEISLFGYSQILPVSVWIILPFLFLAIATYLHLFFYAACDFFKKWAVSKDHETMIEFINAQLLGKDSATKFRTKKFRELYAILSQLNISVKSETFTSLNEDLNKTVAAVQDINKGKFVKSVKLNENSDLAKQNLLNKIEEQVDFAVDVIKKPENYSLDVVKKAFLKVLSEKTMTTIKKLYKNIKLDKELAQKLFEKDALNNEFGFTQEEILALVKELNFDKKDYLNLAKTYEKILNPDEIISIFEKLSSENDEATTAYLHVLCEFEMIDKLREVLANTQENEFLPFKALLDLKDAGKKYNVETLSYK

Secondary structure (DSSP, 8-state):
--HHHHHHHHHHHHHHHHHHHHHTT--EEEEEETTEEEEEEHHHHHHHHHHHHHHHHHHHHHHHHHHHHHHHHHHHHHHHHHHHHHHHHHTT-------SSHHHHHHHHHHTTEEEEE-SS----S-HHHHHHHHHHHHHHTT----SS---TTSHHHHHHHHHHHHH-HHHHHHHHHSGGGS-HHHHHHHHHHHHHHS-HHHHHHHGGGS---HHHHHHHHHHHHHTGGGS--HHHHHHHHHTS---HHHHHHHHHHHTTTS-HHHHHHHHHHHHHH-GGGHHHHHHHHHHTT-HHHHHHHHHTS-TTSSHHHHHHHHHHHTT----GGGG---/--HHHHHHHHHHHHHHHHHHHHHTT--EEEEEETTEEEEEEHHHHHHHHHHHHHHHHHHHHHHHHHHHHHHHHHHHHHHHHHHHHHHHHHTT-------SSHHHHHHHHHHTTEEEEE-SS----S-HHHHHHHHHHHHHHTT----SS---TTSHHHHHHHHHHHHH-HHHHHHHHHSGGGS-HHHHHHHHHHHHHHS-HHHHHHHGGGS---HHHHHHHHHHHHHTGGGS--HHHHHHHHHTS---HHHHHHHHHHHTTTS-HHHHHHHHHHHHHH-GGGHHHHHHHHHHTT-HHHHHHHHHTS-TTSSHHHHHHHHHHHTT----GGGG---

pLDDT: mean 93.45, std 4.46, range [72.31, 98.44]